Protein AF-F1L217-F1 (afdb_monomer)

Radius of gyration: 21.52 Å; Cα contacts (8 Å, |Δi|>4): 719; chains: 1; bounding box: 51×54×69 Å

InterPro domains:
  IPR000286 Histone deacetylase HDAC [PR01270] (14-37)
  IPR000286 Histone deacetylase HDAC [PR01270] (47-62)
  IPR000286 Histone deacetylase HDAC [PR01270] (132-142)
  IPR023696 Ureohydrolase domain superfamily [SSF52768] (5-210)
  IPR023801 Histone deacetylase domain [PF00850] (7-200)
  IPR037138 Histone deacetylase domain superfamily [G3DSA:3.40.800.20] (1-252)

pLDDT: mean 78.13, std 21.73, range [29.97, 98.94]

Nearest PDB structures (foldseek):
  8szu-assembly1_B-2  TM=8.865E-01  e=2.854E-17  Acinetobacter baumannii
  8szt-assembly1_A  TM=8.926E-01  e=5.049E-17  Acinetobacter baumannii
  8szt-assembly1_C-2  TM=8.909E-01  e=7.527E-17  Acinetobacter baumannii
  8szt-assembly1_B  TM=8.790E-01  e=1.188E-16  Acinetobacter baumannii
  8szu-assembly1_A-2  TM=7.743E-01  e=9.121E-18  Acinetobacter baumannii

Structure (mmCIF, N/CA/C/O backbone):
data_AF-F1L217-F1
#
_entry.id   AF-F1L217-F1
#
loop_
_atom_site.group_PDB
_atom_site.id
_atom_site.type_symbol
_atom_site.label_atom_id
_atom_site.label_alt_id
_atom_site.label_comp_id
_atom_site.label_asym_id
_atom_site.label_entity_id
_atom_site.label_seq_id
_atom_site.pdbx_PDB_ins_code
_atom_site.Cartn_x
_atom_site.Cartn_y
_atom_site.Cartn_z
_atom_site.occupancy
_atom_site.B_iso_or_equiv
_atom_site.auth_seq_id
_atom_site.auth_comp_id
_atom_site.auth_asym_id
_atom_site.auth_atom_id
_atom_site.pdbx_PDB_model_num
ATOM 1 N N . MET A 1 1 ? -16.712 24.977 13.772 1.00 31.67 1 MET A N 1
ATOM 2 C CA . MET A 1 1 ? -16.494 23.628 13.206 1.00 31.67 1 MET A CA 1
ATOM 3 C C . MET A 1 1 ? -15.028 23.262 13.452 1.00 31.67 1 MET A C 1
ATOM 5 O O . MET A 1 1 ? -14.162 23.779 12.765 1.00 31.67 1 MET A O 1
ATOM 9 N N . ARG 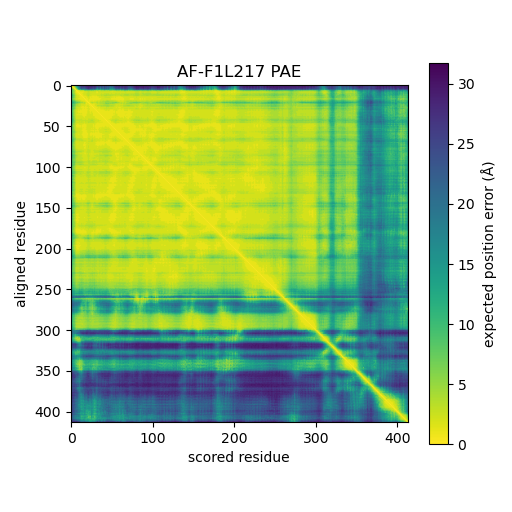A 1 2 ? -14.702 22.539 14.535 1.00 33.62 2 ARG A N 1
ATOM 10 C CA . ARG A 1 2 ? -13.302 22.193 14.859 1.00 33.62 2 ARG A CA 1
ATOM 11 C C . ARG A 1 2 ? -12.904 20.982 14.009 1.00 33.62 2 ARG A C 1
ATOM 13 O O . ARG A 1 2 ? -13.369 19.888 14.308 1.00 33.62 2 ARG A O 1
ATOM 20 N N . LEU A 1 3 ? -12.095 21.192 12.969 1.00 41.19 3 LEU A N 1
ATOM 21 C CA . LEU A 1 3 ? -11.406 20.133 12.217 1.00 41.19 3 LEU A CA 1
ATOM 22 C C . LEU A 1 3 ? -10.690 19.221 13.228 1.00 41.19 3 LEU A C 1
ATOM 24 O O . LEU A 1 3 ? -9.758 19.662 13.899 1.00 41.19 3 LEU A O 1
ATOM 28 N N . ARG A 1 4 ? -11.191 17.999 13.440 1.00 45.91 4 ARG A N 1
ATOM 29 C CA . ARG A 1 4 ? -10.729 17.104 14.511 1.00 45.91 4 ARG A CA 1
ATOM 30 C C . ARG A 1 4 ? -10.242 15.774 13.932 1.00 45.91 4 ARG A C 1
ATOM 32 O O . ARG A 1 4 ? -11.046 14.908 13.607 1.00 45.91 4 ARG A O 1
ATOM 39 N N . PHE A 1 5 ? -8.910 15.681 13.933 1.00 53.53 5 PHE A N 1
ATOM 40 C CA . PHE A 1 5 ? -8.005 14.540 13.739 1.00 53.53 5 PHE A CA 1
ATOM 41 C C . PHE A 1 5 ? -7.648 14.173 12.290 1.00 53.53 5 PHE A C 1
ATOM 43 O O . PHE A 1 5 ? -8.343 13.418 11.616 1.00 53.53 5 PHE A O 1
ATOM 50 N N . ALA A 1 6 ? -6.509 14.731 11.858 1.00 65.06 6 ALA A N 1
ATOM 51 C CA . ALA A 1 6 ? -5.776 14.399 10.644 1.00 65.06 6 ALA A CA 1
ATOM 52 C C . ALA A 1 6 ? -4.882 13.180 10.919 1.00 65.06 6 ALA A C 1
ATOM 54 O O . ALA A 1 6 ? -3.802 13.318 11.479 1.00 65.06 6 ALA A O 1
ATOM 55 N N . GLY A 1 7 ? -5.386 11.998 10.569 1.00 78.06 7 GLY A N 1
ATOM 56 C CA . GLY A 1 7 ? -4.647 10.737 10.578 1.00 78.06 7 GLY A CA 1
ATOM 57 C C . GLY A 1 7 ? -4.133 10.233 11.933 1.00 78.06 7 GLY A C 1
ATOM 58 O O . GLY A 1 7 ? -4.109 10.939 12.938 1.00 78.06 7 GLY A O 1
ATOM 59 N N . ALA A 1 8 ? -3.725 8.971 11.955 1.00 85.50 8 ALA A N 1
ATOM 60 C CA . ALA A 1 8 ? -3.037 8.336 13.071 1.00 85.50 8 ALA A CA 1
ATOM 61 C C . ALA A 1 8 ? -1.917 7.441 12.534 1.00 85.50 8 ALA A C 1
ATOM 63 O O . ALA A 1 8 ? -1.983 6.988 11.391 1.00 85.50 8 ALA A O 1
ATOM 64 N N . PHE A 1 9 ? -0.910 7.185 13.363 1.00 85.31 9 PHE A N 1
ATOM 65 C CA . PHE A 1 9 ? 0.148 6.221 13.084 1.00 85.31 9 PHE A CA 1
ATOM 66 C C . PHE A 1 9 ? 0.262 5.262 14.269 1.00 85.31 9 PHE A C 1
ATOM 68 O O . PHE A 1 9 ? 0.454 5.703 15.403 1.00 85.31 9 PHE A O 1
ATOM 75 N N . ALA A 1 10 ? 0.140 3.965 14.010 1.00 84.75 10 ALA A N 1
ATOM 76 C CA . ALA A 1 10 ? 0.304 2.903 14.985 1.00 84.75 10 ALA A CA 1
ATOM 77 C C . ALA A 1 10 ? 1.705 2.295 14.833 1.00 84.75 10 ALA A C 1
ATOM 79 O O . ALA A 1 10 ? 1.986 1.557 13.888 1.00 84.75 10 ALA A O 1
ATOM 80 N N . ALA A 1 11 ? 2.588 2.623 15.776 1.00 80.06 11 ALA A N 1
ATOM 81 C CA . ALA A 1 11 ? 3.929 2.055 15.878 1.00 80.06 11 ALA A CA 1
ATOM 82 C C . ALA A 1 11 ? 3.862 0.674 16.551 1.00 80.06 11 ALA A C 1
ATOM 84 O O . ALA A 1 11 ? 4.097 0.552 17.751 1.00 80.06 11 ALA A O 1
ATOM 85 N N . ILE A 1 12 ? 3.476 -0.347 15.785 1.00 77.94 12 ILE A N 1
ATOM 86 C CA . ILE A 1 12 ? 3.185 -1.696 16.286 1.00 77.94 12 ILE A CA 1
ATOM 87 C C . ILE A 1 12 ? 4.150 -2.740 15.723 1.00 77.94 12 ILE A C 1
ATOM 89 O O . ILE A 1 12 ? 4.684 -2.585 14.629 1.00 77.94 12 ILE A O 1
ATOM 93 N N . ARG A 1 13 ? 4.362 -3.811 16.492 1.00 78.38 13 ARG A N 1
ATOM 94 C CA . ARG A 1 13 ? 5.020 -5.058 16.083 1.00 78.38 13 ARG A CA 1
ATOM 95 C C . ARG A 1 13 ? 4.389 -6.227 16.854 1.00 78.38 13 ARG A C 1
ATOM 97 O O . ARG A 1 13 ? 3.929 -5.999 17.975 1.00 78.38 13 ARG A O 1
ATOM 104 N N . PRO A 1 14 ? 4.429 -7.467 16.334 1.00 82.56 14 PRO A N 1
ATOM 105 C CA . PRO A 1 14 ? 4.897 -7.863 14.995 1.00 82.56 14 PRO A CA 1
ATOM 106 C C . PRO A 1 14 ? 4.010 -7.308 13.856 1.00 82.56 14 PRO A C 1
ATOM 108 O O . PRO A 1 14 ? 2.919 -6.808 14.149 1.00 82.56 14 PRO A O 1
ATOM 111 N N . PRO A 1 15 ? 4.466 -7.362 12.582 1.00 90.50 15 PRO A N 1
ATOM 112 C CA . PRO A 1 15 ? 3.614 -7.043 11.430 1.00 90.50 15 PRO A CA 1
ATOM 113 C C . PRO A 1 15 ? 2.410 -7.998 11.354 1.00 90.50 15 PRO A C 1
ATOM 115 O O . PRO A 1 15 ? 2.326 -8.972 12.109 1.00 90.50 15 PRO A O 1
ATOM 118 N N . GLY A 1 16 ? 1.458 -7.716 10.464 1.00 92.88 16 GLY A N 1
ATOM 119 C CA . GLY A 1 16 ? 0.208 -8.462 10.356 1.00 92.88 16 GLY A CA 1
ATOM 120 C C . GLY A 1 16 ? -0.237 -8.875 8.954 1.00 92.88 16 GLY A C 1
ATOM 121 O O . GLY A 1 16 ? -0.927 -9.889 8.838 1.00 92.88 16 GLY A O 1
ATOM 122 N N . HIS A 1 17 ? 0.127 -8.154 7.892 1.00 96.94 17 HIS A N 1
ATOM 123 C CA . HIS A 1 17 ? -0.526 -8.312 6.579 1.00 96.94 17 HIS A CA 1
ATOM 124 C C . HIS A 1 17 ? -0.363 -9.687 5.884 1.00 96.94 17 HIS A C 1
ATOM 126 O O . HIS A 1 17 ? -1.137 -10.011 4.978 1.00 96.94 17 HIS A O 1
ATOM 132 N N . HIS A 1 18 ? 0.555 -10.545 6.342 1.00 94.31 18 HIS A N 1
ATOM 133 C CA . HIS A 1 18 ? 0.700 -11.925 5.852 1.00 94.31 18 HIS A CA 1
ATOM 134 C C . HIS A 1 18 ? -0.106 -12.965 6.634 1.00 94.31 18 HIS A C 1
ATOM 136 O O . HIS A 1 18 ? -0.315 -14.076 6.142 1.00 94.31 18 HIS A O 1
ATOM 142 N N . ALA A 1 19 ? -0.566 -12.632 7.842 1.00 90.50 19 ALA A N 1
ATOM 143 C CA . ALA A 1 19 ? -1.353 -13.550 8.654 1.00 90.50 19 ALA A CA 1
ATOM 144 C C . ALA A 1 19 ? -2.751 -13.734 8.048 1.00 90.50 19 ALA A C 1
ATOM 146 O O . ALA A 1 19 ? -3.424 -12.771 7.673 1.00 90.50 19 ALA A O 1
ATOM 147 N N . SER A 1 20 ? -3.190 -14.986 7.970 1.00 87.38 20 SER A N 1
ATOM 148 C CA . SER A 1 20 ? -4.530 -15.378 7.527 1.00 87.38 20 SER A CA 1
ATOM 149 C C . SER A 1 20 ? -5.356 -15.902 8.704 1.00 87.38 20 SER A C 1
ATOM 151 O O . SER A 1 20 ? -4.829 -16.111 9.794 1.00 87.38 20 SER A O 1
ATOM 153 N N . GLN A 1 21 ? -6.641 -16.195 8.482 1.00 81.62 21 GLN A N 1
ATOM 154 C CA . GLN A 1 21 ? -7.536 -16.716 9.528 1.00 81.62 21 GLN A CA 1
ATOM 155 C C . GLN A 1 21 ? -7.031 -17.992 10.226 1.00 81.62 21 GLN A C 1
ATOM 157 O O . GLN A 1 21 ? -7.420 -18.252 11.361 1.00 81.62 21 GLN A O 1
ATOM 162 N N . LYS A 1 22 ? -6.217 -18.809 9.542 1.00 79.12 22 LYS A N 1
ATOM 163 C CA . LYS A 1 22 ? -5.770 -20.127 10.029 1.00 79.12 22 LYS A CA 1
ATOM 164 C C . LYS A 1 22 ? -4.251 -20.289 10.084 1.00 79.12 22 LYS A C 1
ATOM 166 O O . LYS A 1 22 ? -3.774 -21.374 10.398 1.00 79.12 22 LYS A O 1
ATOM 171 N N . SER A 1 23 ? -3.479 -19.262 9.728 1.00 77.06 23 SER A N 1
ATOM 172 C CA . SER A 1 23 ? -2.026 -19.399 9.605 1.00 77.06 23 SER A CA 1
ATOM 173 C C . SER A 1 23 ? -1.304 -18.070 9.785 1.00 77.06 23 SER A C 1
ATOM 175 O O . SER A 1 23 ? -1.552 -17.115 9.045 1.00 77.06 23 SER A O 1
ATOM 177 N N . ALA A 1 24 ? -0.355 -18.070 10.722 1.00 81.44 24 ALA A N 1
ATOM 178 C CA . ALA A 1 24 ? 0.751 -17.127 10.795 1.00 81.44 24 ALA A CA 1
ATOM 179 C C . ALA A 1 24 ? 1.723 -17.369 9.633 1.00 81.44 24 ALA A C 1
ATOM 181 O O . ALA A 1 24 ? 1.972 -18.512 9.240 1.00 81.44 24 ALA A O 1
ATOM 182 N N . CYS A 1 25 ? 2.280 -16.294 9.089 1.00 83.12 25 CYS A N 1
ATOM 183 C CA . CYS A 1 25 ? 3.176 -16.325 7.935 1.00 83.12 25 CYS A CA 1
ATOM 184 C C . CYS A 1 25 ? 4.018 -15.045 7.915 1.00 83.12 25 CYS A C 1
ATOM 186 O O . CYS A 1 25 ? 3.544 -14.014 8.376 1.00 83.12 25 CYS A O 1
ATOM 188 N N . GLY A 1 26 ? 5.256 -15.086 7.410 1.00 81.69 26 GLY A N 1
ATOM 189 C CA . GLY A 1 26 ? 6.071 -13.876 7.201 1.00 81.69 26 GLY A CA 1
ATOM 190 C C . GLY A 1 26 ? 6.173 -12.965 8.431 1.00 81.69 26 GLY A C 1
ATOM 191 O O . GLY A 1 26 ? 5.852 -11.787 8.354 1.00 81.69 26 GLY A O 1
ATOM 192 N N . PHE A 1 27 ? 6.542 -13.515 9.593 1.00 82.88 27 PHE A N 1
ATOM 193 C CA . PHE A 1 27 ? 6.601 -12.804 10.890 1.00 82.88 27 PHE 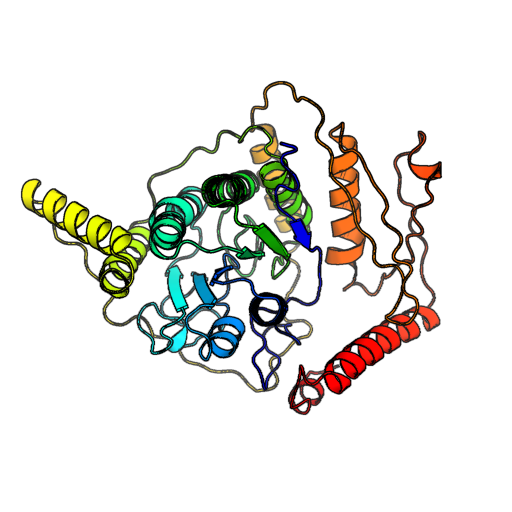A CA 1
ATOM 194 C C . PHE A 1 27 ? 5.259 -12.283 11.434 1.00 82.88 27 PHE A C 1
ATOM 196 O O . PHE A 1 27 ? 5.236 -11.718 12.526 1.00 82.88 27 PHE A O 1
ATOM 203 N N . CYS A 1 28 ? 4.155 -12.493 10.717 1.00 85.69 28 CYS A N 1
ATOM 204 C CA . CYS A 1 28 ? 2.825 -12.043 11.093 1.00 85.69 28 CYS A CA 1
ATOM 205 C C . CYS A 1 28 ? 2.063 -13.155 11.812 1.00 85.69 28 CYS A C 1
ATOM 207 O O . CYS A 1 28 ? 1.854 -14.225 11.240 1.00 85.69 28 CYS A O 1
ATOM 209 N N . PHE A 1 29 ? 1.603 -12.882 13.034 1.00 81.62 29 PHE A N 1
ATOM 210 C CA . PHE A 1 29 ? 0.761 -13.804 13.812 1.00 81.62 29 PHE A CA 1
ATOM 211 C C . PHE A 1 29 ? -0.721 -13.462 13.687 1.00 81.62 29 PHE A C 1
ATOM 213 O O . PHE A 1 29 ? -1.550 -14.335 13.453 1.00 81.62 29 PHE A O 1
ATOM 220 N N . PHE A 1 30 ? -1.041 -12.174 13.793 1.00 86.12 30 PHE A N 1
ATOM 221 C CA . PHE A 1 30 ? -2.390 -11.654 13.641 1.00 86.12 30 PHE A CA 1
ATOM 222 C C . PHE A 1 30 ? -2.415 -10.570 12.585 1.00 86.12 30 PHE A C 1
ATOM 224 O O . PHE A 1 30 ? -1.507 -9.748 12.501 1.00 86.12 30 PHE A O 1
ATOM 231 N N . ASN A 1 31 ? -3.489 -10.542 11.804 1.00 92.00 31 ASN A N 1
ATOM 232 C CA . ASN A 1 31 ? -3.640 -9.548 10.761 1.00 92.00 31 ASN A CA 1
ATOM 233 C C . ASN A 1 31 ? -4.189 -8.238 11.335 1.00 92.00 31 ASN A C 1
ATOM 235 O O . ASN A 1 31 ? -5.398 -8.002 11.333 1.00 92.00 31 ASN A O 1
ATOM 239 N N . ASN A 1 32 ? -3.284 -7.401 11.853 1.00 92.00 32 ASN A N 1
ATOM 240 C CA . ASN A 1 32 ? -3.601 -6.127 12.507 1.00 92.00 32 ASN A CA 1
ATOM 241 C C . ASN A 1 32 ? -4.571 -5.270 11.674 1.00 92.00 32 ASN A C 1
ATOM 243 O O . ASN A 1 32 ? -5.586 -4.788 12.186 1.00 92.00 32 ASN A O 1
ATOM 247 N N . VAL A 1 33 ? -4.287 -5.110 10.375 1.00 96.44 33 VAL A N 1
ATOM 248 C CA . VAL A 1 33 ? -5.083 -4.259 9.484 1.00 96.44 33 VAL A CA 1
ATOM 249 C C . VAL A 1 33 ? -6.453 -4.865 9.170 1.00 96.44 33 VAL A C 1
ATOM 251 O O . VAL A 1 33 ? -7.455 -4.147 9.205 1.00 96.44 33 VAL A O 1
ATOM 254 N N . ALA A 1 34 ? -6.542 -6.181 8.943 1.00 95.69 34 ALA A N 1
ATOM 255 C CA . ALA A 1 34 ? -7.812 -6.847 8.660 1.00 95.69 34 ALA A CA 1
ATOM 256 C C . ALA A 1 34 ? -8.717 -6.894 9.900 1.00 95.69 34 ALA A C 1
ATOM 258 O O . ALA A 1 34 ? -9.921 -6.655 9.788 1.00 95.69 34 ALA A O 1
ATOM 259 N N . ILE A 1 35 ? -8.146 -7.128 11.089 1.00 93.25 35 ILE A N 1
ATOM 260 C CA . ILE A 1 35 ? -8.869 -7.050 12.367 1.00 93.25 35 ILE A CA 1
ATOM 261 C C . ILE A 1 35 ? -9.424 -5.635 12.561 1.00 93.25 35 ILE A C 1
ATOM 263 O O . ILE A 1 35 ? -10.612 -5.476 12.852 1.00 93.25 35 ILE A O 1
ATOM 267 N N . CYS A 1 36 ? -8.604 -4.602 12.330 1.00 90.75 36 CYS A N 1
ATOM 268 C CA . CYS A 1 36 ? -9.043 -3.209 12.410 1.00 90.75 36 CYS A CA 1
ATOM 269 C C . CYS A 1 36 ? -10.192 -2.920 11.430 1.00 90.75 36 CYS A C 1
ATOM 271 O O . CYS A 1 36 ? -11.217 -2.358 11.826 1.00 90.75 36 CYS A O 1
ATOM 273 N N . ALA A 1 37 ? -10.067 -3.361 10.174 1.00 94.31 37 ALA A N 1
ATOM 274 C CA . ALA A 1 37 ? -11.090 -3.178 9.152 1.00 94.31 37 ALA A CA 1
ATOM 275 C C . ALA A 1 37 ? -12.417 -3.850 9.537 1.00 94.31 37 ALA A C 1
ATOM 277 O O . ALA A 1 37 ? -13.458 -3.190 9.554 1.00 94.31 37 ALA A O 1
ATOM 278 N N . LYS A 1 38 ? -12.391 -5.133 9.921 1.00 92.50 38 LYS A N 1
ATOM 279 C CA . LYS A 1 38 ? -13.596 -5.870 10.335 1.00 92.50 38 LYS A CA 1
ATOM 280 C C . LYS A 1 38 ? -14.231 -5.280 11.589 1.00 92.50 38 LYS A C 1
ATOM 282 O O . LYS A 1 38 ? -15.452 -5.121 11.639 1.00 92.50 38 LYS A O 1
ATOM 287 N N . LYS A 1 39 ? -13.432 -4.884 12.584 1.00 88.62 39 LYS A N 1
ATOM 288 C CA . LYS A 1 39 ? -13.960 -4.233 13.790 1.00 88.62 39 LYS A CA 1
ATOM 289 C C . LYS A 1 39 ? -14.616 -2.893 13.457 1.00 88.62 39 LYS A C 1
ATOM 291 O O . LYS A 1 39 ? -15.711 -2.613 13.938 1.00 88.62 39 LYS A O 1
ATOM 296 N N . ALA A 1 40 ? -14.008 -2.094 12.581 1.00 84.94 40 ALA A N 1
ATOM 297 C CA . ALA A 1 40 ? -14.593 -0.841 12.115 1.00 84.94 40 ALA A CA 1
ATOM 298 C C . ALA A 1 40 ? -15.937 -1.062 11.400 1.00 84.94 40 ALA A C 1
ATOM 300 O O . ALA A 1 40 ? -16.891 -0.316 11.639 1.00 84.94 40 ALA A O 1
ATOM 301 N N . ARG A 1 41 ? -16.046 -2.112 10.573 1.00 94.19 41 ARG A N 1
ATOM 302 C CA . ARG A 1 41 ? -17.308 -2.516 9.931 1.00 94.19 41 ARG A CA 1
ATOM 303 C C . ARG A 1 41 ? -18.387 -2.861 10.957 1.00 94.19 41 ARG A C 1
ATOM 305 O O . ARG A 1 41 ? -19.492 -2.331 10.860 1.00 94.19 41 ARG A O 1
ATOM 312 N N . GLN A 1 42 ? -18.055 -3.646 11.984 1.00 87.31 42 GLN A N 1
ATOM 313 C CA . GLN A 1 42 ? -18.964 -3.956 13.100 1.00 87.31 42 GLN A CA 1
ATOM 314 C C . GLN A 1 42 ? -19.395 -2.701 13.880 1.00 87.31 42 GLN A C 1
ATOM 316 O O . GLN A 1 42 ? -20.518 -2.631 14.371 1.00 87.31 42 GLN A O 1
ATOM 321 N N . MET A 1 43 ? -18.532 -1.684 13.958 1.00 86.00 43 MET A N 1
ATOM 322 C CA . MET A 1 43 ? -18.826 -0.383 14.576 1.00 86.00 43 MET A CA 1
ATOM 323 C C . MET A 1 43 ? -19.611 0.577 13.659 1.00 86.00 43 MET A C 1
ATOM 325 O O . MET A 1 43 ? -19.823 1.736 14.015 1.00 86.00 43 MET A O 1
ATOM 329 N N . GLY A 1 44 ? -20.046 0.123 12.480 1.00 87.62 44 GLY A N 1
ATOM 330 C CA . GLY A 1 44 ? -20.899 0.888 11.567 1.00 87.62 44 GLY A CA 1
ATOM 331 C C . GLY A 1 44 ? -20.160 1.729 10.520 1.00 87.62 44 GLY A C 1
ATOM 332 O O . GLY A 1 44 ? -20.803 2.487 9.789 1.00 87.62 44 GLY A O 1
ATOM 333 N N . VAL A 1 45 ? -18.832 1.610 10.390 1.00 90.50 45 VAL A N 1
ATOM 334 C CA . VAL A 1 45 ? -18.091 2.235 9.279 1.00 90.50 45 VAL A CA 1
ATOM 335 C C . VAL A 1 45 ? -18.535 1.589 7.974 1.00 90.50 45 VAL A C 1
ATOM 337 O O . VAL A 1 45 ? -18.403 0.385 7.829 1.00 90.50 45 VAL A O 1
ATOM 340 N N . LYS A 1 46 ? -19.057 2.364 7.015 1.00 96.12 46 LYS A N 1
ATOM 341 C CA . LYS A 1 46 ? -19.726 1.821 5.816 1.00 96.12 46 LYS A CA 1
ATOM 342 C C . LYS A 1 46 ? -18.798 1.156 4.805 1.00 96.12 46 LYS A C 1
ATOM 344 O O . LYS A 1 46 ? -19.190 0.161 4.218 1.00 96.12 46 LYS A O 1
ATOM 349 N N . ARG A 1 47 ? -17.619 1.731 4.574 1.00 98.38 47 ARG A N 1
ATOM 350 C CA . ARG A 1 47 ? -16.630 1.242 3.607 1.00 98.38 47 ARG A CA 1
ATOM 351 C C . ARG A 1 47 ? -15.229 1.498 4.134 1.00 98.38 47 ARG A C 1
ATOM 353 O O . ARG A 1 47 ? -14.946 2.625 4.559 1.00 98.38 47 ARG A O 1
ATOM 360 N N . VAL A 1 48 ? -14.387 0.473 4.104 1.00 98.62 48 VAL A N 1
ATOM 361 C CA . VAL A 1 48 ? -12.992 0.525 4.548 1.00 98.62 48 VAL A CA 1
ATOM 362 C C . VAL A 1 48 ? -12.097 0.257 3.348 1.00 98.62 48 VAL A C 1
ATOM 364 O O . VAL A 1 48 ? -12.246 -0.763 2.685 1.00 98.62 48 VAL A O 1
ATOM 367 N N . LEU A 1 49 ? -11.180 1.174 3.060 1.00 98.88 49 LEU A N 1
ATOM 368 C CA . LEU A 1 49 ? -10.124 0.950 2.080 1.00 98.88 49 LEU A CA 1
ATOM 369 C C . LEU A 1 49 ? -8.820 0.668 2.818 1.00 98.88 49 LEU A C 1
ATOM 371 O O . LEU A 1 49 ? -8.425 1.453 3.674 1.00 98.88 49 LEU A O 1
ATOM 375 N N . ILE A 1 50 ? -8.154 -0.421 2.466 1.00 98.94 50 ILE A N 1
ATOM 376 C CA . ILE A 1 50 ? -6.805 -0.757 2.897 1.00 98.94 50 ILE A CA 1
ATOM 377 C C . ILE A 1 50 ? -5.868 -0.459 1.726 1.00 98.94 50 ILE A C 1
ATOM 379 O O . ILE A 1 50 ? -6.070 -0.967 0.625 1.00 98.94 50 ILE A O 1
ATOM 383 N N . VAL A 1 51 ? -4.863 0.380 1.956 1.00 98.88 51 VAL A N 1
ATOM 384 C CA . VAL A 1 51 ? -3.763 0.619 1.017 1.00 98.88 51 VAL A CA 1
ATOM 385 C C . VAL A 1 51 ? -2.527 -0.059 1.587 1.00 98.88 51 VAL A C 1
ATOM 387 O O . VAL A 1 51 ? -2.077 0.296 2.669 1.00 98.88 51 VAL A O 1
ATOM 390 N N . ASP A 1 52 ? -1.997 -1.045 0.887 1.00 98.88 52 ASP A N 1
ATOM 391 C CA . ASP A 1 52 ? -0.788 -1.757 1.277 1.00 98.88 52 ASP A CA 1
ATOM 392 C C . ASP A 1 52 ? 0.350 -1.358 0.335 1.00 98.88 52 ASP A C 1
ATOM 394 O O . ASP A 1 52 ? 0.287 -1.604 -0.874 1.00 98.88 52 ASP A O 1
ATOM 398 N N . TRP A 1 53 ? 1.342 -0.662 0.891 1.00 98.50 53 TRP A N 1
ATOM 399 C CA . TRP A 1 53 ? 2.556 -0.262 0.176 1.00 98.50 53 TRP A CA 1
ATOM 400 C C . TRP A 1 53 ? 3.807 -0.958 0.713 1.00 98.50 53 TRP A C 1
ATOM 402 O O . TRP A 1 53 ? 4.918 -0.560 0.354 1.00 98.50 53 TRP A O 1
ATOM 412 N N . ASP A 1 54 ? 3.640 -1.925 1.620 1.00 98.50 54 ASP A N 1
ATOM 413 C CA . ASP A 1 54 ? 4.723 -2.835 1.968 1.00 98.50 54 ASP A CA 1
ATOM 414 C C . ASP A 1 54 ? 5.196 -3.548 0.695 1.00 98.50 54 ASP A C 1
ATOM 416 O O . ASP A 1 54 ? 4.411 -3.835 -0.215 1.00 98.50 54 ASP A O 1
ATOM 420 N N . VAL A 1 55 ? 6.503 -3.772 0.575 1.00 97.81 55 VAL A N 1
ATOM 421 C CA . VAL A 1 55 ? 7.074 -4.306 -0.661 1.00 97.81 55 VAL A CA 1
ATOM 422 C C . VAL A 1 55 ? 6.652 -5.756 -0.905 1.00 97.81 55 VAL A C 1
ATOM 424 O O . VAL A 1 55 ? 6.784 -6.235 -2.034 1.00 97.81 55 VAL A O 1
ATOM 427 N N . HIS A 1 56 ? 6.144 -6.454 0.111 1.00 97.69 56 HIS A N 1
ATOM 428 C CA . HIS A 1 56 ? 5.609 -7.803 0.009 1.00 97.69 56 HIS A CA 1
ATOM 429 C C . HIS A 1 56 ? 4.086 -7.791 -0.151 1.00 97.69 56 HIS A C 1
ATOM 431 O O . HIS A 1 56 ? 3.374 -6.951 0.391 1.00 97.69 56 HIS A O 1
ATOM 437 N N . ALA A 1 57 ? 3.553 -8.773 -0.879 1.00 97.25 57 ALA A N 1
ATOM 438 C CA . ALA A 1 57 ? 2.109 -8.891 -1.045 1.00 97.25 57 ALA A CA 1
ATOM 439 C C . ALA A 1 57 ? 1.419 -9.168 0.302 1.00 97.25 57 ALA A C 1
ATOM 441 O O . ALA A 1 57 ? 1.748 -10.151 0.966 1.00 97.25 57 ALA A O 1
ATOM 442 N N . GLY A 1 58 ? 0.406 -8.376 0.661 1.00 96.62 58 GLY A N 1
ATOM 443 C CA . GLY A 1 58 ? -0.467 -8.604 1.820 1.00 96.62 58 GLY A CA 1
ATOM 444 C C . GLY A 1 58 ? -1.498 -9.717 1.594 1.00 96.62 58 GLY A C 1
ATOM 445 O O . GLY A 1 58 ? -2.705 -9.498 1.729 1.00 96.62 58 GLY A O 1
ATOM 446 N N . GLN A 1 59 ? -1.050 -10.920 1.219 1.00 96.25 59 GLN A N 1
ATOM 447 C CA . GLN A 1 59 ? -1.911 -12.072 0.914 1.00 96.25 59 GLN A CA 1
ATOM 448 C C . GLN A 1 59 ? -2.807 -12.472 2.093 1.00 96.25 59 GLN A C 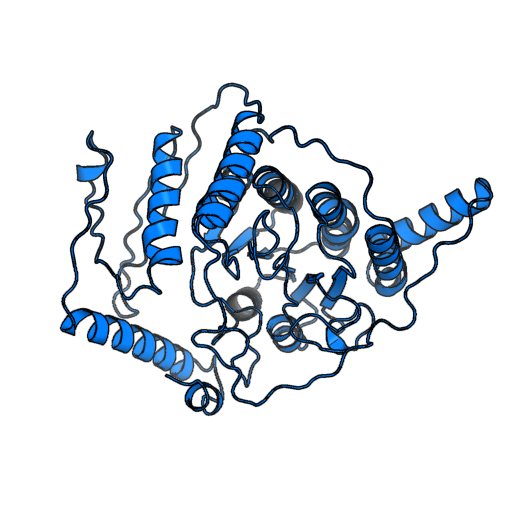1
ATOM 450 O O . GLN A 1 59 ? -3.963 -12.840 1.899 1.00 96.25 59 GLN A O 1
ATOM 455 N N . GLY A 1 60 ? -2.302 -12.354 3.324 1.00 95.94 60 GLY A N 1
ATOM 456 C CA . GLY A 1 60 ? -3.090 -12.620 4.524 1.00 95.94 60 GLY A CA 1
ATOM 457 C C . GLY A 1 60 ? -4.287 -11.679 4.627 1.00 95.94 60 GLY A C 1
ATOM 458 O O . GLY A 1 60 ? -5.403 -12.117 4.914 1.00 95.94 60 GLY A O 1
ATOM 459 N N . THR A 1 61 ? -4.075 -10.398 4.318 1.00 98.25 61 THR A N 1
ATOM 460 C CA . THR A 1 61 ? -5.137 -9.387 4.274 1.00 98.25 61 THR A CA 1
ATOM 461 C C . THR A 1 61 ? -6.129 -9.700 3.163 1.00 98.25 61 THR A C 1
ATOM 463 O O . THR A 1 61 ? -7.325 -9.719 3.439 1.00 98.25 61 THR A O 1
ATOM 466 N N . GLN A 1 62 ? -5.651 -10.030 1.956 1.00 97.94 62 GLN A N 1
ATOM 467 C CA . GLN A 1 62 ? -6.490 -10.452 0.824 1.00 97.94 62 GLN A CA 1
ATOM 468 C C . GLN A 1 62 ? -7.436 -11.599 1.209 1.00 97.94 62 GLN A C 1
ATOM 470 O O . GLN A 1 62 ? -8.634 -11.508 0.957 1.00 97.94 62 GLN A O 1
ATOM 475 N N . TYR A 1 63 ? -6.934 -12.645 1.868 1.00 96.56 63 TYR A N 1
ATOM 476 C CA . TYR A 1 63 ? -7.773 -13.765 2.304 1.00 96.56 63 TYR A CA 1
ATOM 477 C C . TYR A 1 63 ? -8.765 -13.366 3.397 1.00 96.56 63 TYR A C 1
ATOM 479 O O . TYR A 1 63 ? -9.907 -13.817 3.404 1.00 96.56 63 TYR A O 1
ATOM 487 N N . CYS A 1 64 ? -8.331 -12.538 4.349 1.00 95.75 64 CYS A N 1
ATOM 488 C CA . CYS A 1 64 ? -9.137 -12.185 5.511 1.00 95.75 64 CYS A CA 1
ATOM 489 C C . CYS A 1 64 ? -10.343 -11.298 5.177 1.00 95.75 64 CYS A C 1
ATOM 491 O O . CYS A 1 64 ? -11.278 -11.280 5.973 1.00 95.75 64 CYS A O 1
ATOM 493 N N . ILE A 1 65 ? -10.322 -10.546 4.072 1.00 96.56 65 ILE A N 1
ATOM 494 C CA . ILE A 1 65 ? -11.376 -9.575 3.720 1.00 96.56 65 ILE A CA 1
ATOM 495 C C . ILE A 1 65 ? -12.322 -10.051 2.609 1.00 96.56 65 ILE A C 1
ATOM 497 O O . ILE A 1 65 ? -13.244 -9.321 2.245 1.00 96.56 65 ILE A O 1
ATOM 501 N N . ASP A 1 66 ? -12.087 -11.231 2.037 1.00 95.38 66 ASP A N 1
ATOM 502 C CA . ASP A 1 66 ? -12.818 -11.729 0.861 1.00 95.38 66 ASP A CA 1
ATOM 503 C C . ASP A 1 66 ? -14.334 -11.885 1.107 1.00 95.38 66 ASP A C 1
ATOM 505 O O . ASP A 1 66 ? -15.147 -11.793 0.194 1.00 95.38 66 ASP A O 1
ATOM 509 N N . ASP A 1 67 ? -14.726 -12.037 2.370 1.00 94.56 67 ASP A N 1
ATOM 510 C CA . ASP A 1 67 ? -16.102 -12.190 2.845 1.00 94.56 67 ASP A CA 1
ATOM 511 C C . ASP A 1 67 ? -16.880 -10.868 3.040 1.00 94.56 67 ASP A C 1
ATOM 513 O O . ASP A 1 67 ? -18.082 -10.923 3.297 1.00 94.56 67 ASP A O 1
ATOM 517 N N . ASP A 1 68 ? -16.255 -9.685 2.929 1.00 96.69 68 ASP A N 1
ATOM 518 C CA . ASP A 1 68 ? -16.947 -8.383 3.037 1.00 96.69 68 ASP A CA 1
ATOM 519 C C . ASP A 1 68 ? -16.593 -7.444 1.877 1.00 96.69 68 ASP A C 1
ATOM 521 O O . ASP A 1 68 ? -15.570 -6.764 1.892 1.00 96.69 68 ASP A O 1
ATOM 525 N N . GLU A 1 69 ? -17.506 -7.325 0.909 1.00 96.25 69 GLU A N 1
ATOM 526 C CA . GLU A 1 69 ? -17.367 -6.467 -0.281 1.00 96.25 69 GLU A CA 1
ATOM 527 C C . GLU A 1 69 ? -17.155 -4.968 0.007 1.00 96.25 69 GLU A C 1
ATOM 529 O O . GLU A 1 69 ? -16.751 -4.205 -0.882 1.00 96.25 69 GLU A O 1
ATOM 534 N N . ASN A 1 70 ? -17.430 -4.534 1.243 1.00 98.19 70 ASN A N 1
ATOM 535 C CA . ASN A 1 70 ? -17.241 -3.162 1.708 1.00 98.19 70 ASN A CA 1
ATOM 536 C C . ASN A 1 70 ? -15.869 -2.931 2.353 1.00 98.19 70 ASN A C 1
ATOM 538 O O . ASN A 1 70 ? -15.592 -1.815 2.809 1.00 98.19 70 ASN A O 1
ATOM 542 N N . ILE A 1 71 ? -15.016 -3.951 2.404 1.00 98.62 71 ILE A N 1
ATOM 543 C CA . ILE A 1 71 ? -13.592 -3.817 2.685 1.00 98.62 71 ILE A CA 1
ATOM 544 C C . ILE A 1 71 ? -12.855 -4.065 1.371 1.00 98.62 71 ILE A C 1
ATOM 546 O O . ILE A 1 71 ? -13.048 -5.095 0.736 1.00 98.62 71 ILE A O 1
ATOM 550 N N . ARG A 1 72 ? -12.020 -3.119 0.941 1.00 98.62 72 ARG A N 1
ATOM 551 C CA . ARG A 1 72 ? -11.203 -3.265 -0.272 1.00 98.62 72 ARG A CA 1
ATOM 552 C C . ARG A 1 72 ? -9.729 -3.141 0.059 1.00 98.62 72 ARG A C 1
ATOM 554 O O . ARG A 1 72 ? -9.372 -2.300 0.877 1.00 98.62 72 ARG A O 1
ATOM 561 N N . LEU A 1 73 ? -8.894 -3.938 -0.595 1.00 98.81 73 LEU A N 1
ATOM 562 C CA . LEU A 1 73 ? -7.436 -3.869 -0.520 1.00 98.81 73 LEU A CA 1
ATOM 563 C C . LEU A 1 73 ? -6.878 -3.390 -1.861 1.00 98.81 73 LEU A C 1
ATOM 565 O O . LEU A 1 73 ? -7.240 -3.924 -2.902 1.00 98.81 73 LEU A O 1
ATOM 569 N N . ILE A 1 74 ? -5.968 -2.422 -1.835 1.00 98.81 74 ILE A N 1
ATOM 570 C CA . ILE A 1 74 ? -5.066 -2.124 -2.951 1.00 98.81 74 ILE A CA 1
ATOM 571 C C . ILE A 1 74 ? -3.658 -2.426 -2.456 1.00 98.81 74 ILE A C 1
ATOM 573 O O . ILE A 1 74 ? -3.205 -1.756 -1.532 1.00 98.81 74 ILE A O 1
ATOM 577 N N . SER A 1 75 ? -2.975 -3.403 -3.048 1.00 98.62 75 SER A N 1
ATOM 578 C CA . SER A 1 75 ? -1.608 -3.773 -2.672 1.00 98.62 75 SER A CA 1
ATOM 579 C C . SER A 1 75 ? -0.666 -3.564 -3.848 1.00 98.62 75 SER A C 1
ATOM 581 O O . SER A 1 75 ? -0.882 -4.132 -4.918 1.00 98.62 75 SER A O 1
ATOM 583 N N . MET A 1 76 ? 0.381 -2.760 -3.657 1.00 98.56 76 MET A N 1
ATOM 584 C CA . MET A 1 76 ? 1.496 -2.682 -4.597 1.00 98.56 76 MET A CA 1
ATOM 585 C C . MET A 1 76 ? 2.724 -3.324 -3.978 1.00 98.56 76 MET A C 1
ATOM 587 O O . MET A 1 76 ? 3.182 -2.879 -2.937 1.00 98.56 76 MET A O 1
ATOM 591 N N . HIS A 1 77 ? 3.279 -4.325 -4.652 1.00 98.38 77 HIS A N 1
ATOM 592 C CA . HIS A 1 77 ? 4.348 -5.142 -4.090 1.00 98.38 77 HIS A CA 1
ATOM 593 C C . HIS A 1 77 ? 5.308 -5.633 -5.174 1.00 98.38 77 HIS A C 1
ATOM 595 O O . HIS A 1 77 ? 4.950 -5.785 -6.347 1.00 98.38 77 HIS A O 1
ATOM 601 N N . ARG A 1 78 ? 6.551 -5.915 -4.782 1.00 97.56 78 ARG A N 1
ATOM 602 C CA . ARG A 1 78 ? 7.515 -6.648 -5.604 1.00 97.56 78 ARG A CA 1
ATOM 603 C C . ARG A 1 78 ? 6.962 -8.037 -5.891 1.00 97.56 78 ARG A C 1
ATOM 605 O O . ARG A 1 78 ? 6.543 -8.752 -4.993 1.00 97.56 78 ARG A O 1
ATOM 612 N N . TYR A 1 79 ? 6.966 -8.411 -7.163 1.00 96.25 79 TYR A N 1
ATOM 613 C CA . TYR A 1 79 ? 6.420 -9.688 -7.609 1.00 96.25 79 TYR A CA 1
ATOM 614 C C . TYR A 1 79 ? 7.419 -10.474 -8.453 1.00 96.25 79 TYR A C 1
ATOM 616 O O . TYR A 1 79 ? 7.581 -11.677 -8.255 1.00 96.25 79 TYR A O 1
ATOM 624 N N . GLU A 1 80 ? 8.130 -9.790 -9.361 1.00 94.94 80 GLU A N 1
ATOM 625 C CA . GLU A 1 80 ? 9.101 -10.401 -10.289 1.00 94.94 80 GLU A CA 1
ATOM 626 C C . GLU A 1 80 ? 8.555 -11.670 -10.953 1.00 94.94 80 GLU A C 1
ATOM 628 O O . GLU A 1 80 ? 9.207 -12.715 -10.987 1.00 94.94 80 GLU A O 1
ATOM 633 N N . TYR A 1 81 ? 7.331 -11.569 -11.464 1.00 94.69 81 TYR A N 1
ATOM 634 C CA . TYR A 1 81 ? 6.595 -12.675 -12.060 1.00 94.69 81 TYR A CA 1
ATOM 635 C C . TYR A 1 81 ? 6.414 -13.876 -11.112 1.00 94.69 81 TYR A C 1
ATOM 637 O O . TYR A 1 81 ? 6.657 -15.027 -11.474 1.00 94.69 81 TYR A O 1
ATOM 645 N N . GLY A 1 82 ? 6.063 -13.616 -9.851 1.00 93.62 82 GLY A N 1
ATOM 646 C CA . GLY A 1 82 ? 5.863 -14.639 -8.824 1.00 93.62 82 GLY A CA 1
ATOM 647 C C . GLY A 1 82 ? 7.144 -15.264 -8.270 1.00 93.62 82 GLY A C 1
ATOM 648 O O . GLY A 1 82 ? 7.061 -16.244 -7.533 1.00 93.62 82 GLY A O 1
ATOM 649 N N . LYS A 1 83 ? 8.326 -14.734 -8.609 1.00 93.25 83 LYS A N 1
ATOM 650 C CA . LYS A 1 83 ? 9.620 -15.236 -8.107 1.00 93.25 83 LYS A CA 1
ATOM 651 C C . LYS A 1 83 ? 9.994 -14.629 -6.758 1.00 93.25 83 LYS A C 1
ATOM 653 O O . LYS A 1 83 ? 10.754 -15.248 -6.010 1.00 93.25 83 LYS A O 1
ATOM 658 N N . PHE A 1 84 ? 9.454 -13.453 -6.435 1.00 93.38 84 PHE A N 1
ATOM 659 C CA . PHE A 1 84 ? 9.647 -12.819 -5.136 1.00 93.38 84 PHE A CA 1
ATOM 660 C C . PHE A 1 84 ? 8.663 -13.360 -4.092 1.00 93.38 84 PHE A C 1
ATOM 662 O O . PHE A 1 84 ? 7.541 -13.753 -4.422 1.00 93.38 84 PHE A O 1
ATOM 669 N N . TRP A 1 85 ? 9.093 -13.412 -2.831 1.00 90.81 85 TRP A N 1
ATOM 670 C CA . TRP A 1 85 ? 8.272 -13.900 -1.723 1.00 90.81 85 TRP A CA 1
ATOM 671 C C . TRP A 1 85 ? 6.990 -13.046 -1.592 1.00 90.81 85 TRP A C 1
ATOM 673 O O . TRP A 1 85 ? 7.075 -11.825 -1.726 1.00 90.81 85 TRP A O 1
ATOM 683 N N . PRO A 1 86 ? 5.796 -13.643 -1.381 1.00 91.69 86 PRO A N 1
ATOM 684 C CA . PRO A 1 86 ? 5.517 -15.032 -0.980 1.00 91.69 86 PRO A CA 1
ATOM 685 C C . PRO A 1 86 ? 5.382 -16.062 -2.119 1.00 91.69 86 PRO A C 1
ATOM 687 O O . PRO A 1 86 ? 5.026 -17.210 -1.848 1.00 91.69 86 PRO A O 1
ATOM 690 N N . GLN A 1 87 ? 5.684 -15.690 -3.369 1.00 92.25 87 GLN A N 1
ATOM 691 C CA . GLN A 1 87 ? 5.663 -16.572 -4.551 1.00 92.25 87 GLN A CA 1
ATOM 692 C C . GLN A 1 87 ? 4.290 -17.188 -4.851 1.00 92.25 87 GLN A C 1
ATOM 694 O O . GLN A 1 87 ? 4.170 -18.382 -5.146 1.00 92.25 87 GLN A O 1
ATOM 699 N N . LEU A 1 88 ? 3.242 -16.367 -4.789 1.00 92.19 88 LEU A N 1
ATOM 700 C CA . LEU A 1 88 ? 1.857 -16.807 -4.940 1.00 92.19 88 LEU A CA 1
ATOM 701 C C . LEU A 1 88 ? 1.243 -16.353 -6.274 1.00 92.19 88 LEU A C 1
ATOM 703 O O . LEU A 1 88 ? 1.308 -15.160 -6.594 1.00 92.19 88 LEU A O 1
ATOM 707 N N . PRO A 1 89 ? 0.615 -17.256 -7.050 1.00 94.31 89 PRO A N 1
ATOM 708 C CA . PRO A 1 89 ? -0.165 -16.876 -8.227 1.00 94.31 89 PRO A CA 1
ATOM 709 C C . PRO A 1 89 ? -1.277 -15.879 -7.897 1.00 94.31 89 PRO A C 1
ATOM 711 O O . PRO A 1 89 ? -1.525 -14.954 -8.657 1.00 94.31 89 PRO A O 1
ATOM 714 N N . GLU A 1 90 ? -1.917 -16.020 -6.739 1.00 94.44 90 GLU A N 1
ATOM 715 C CA . GLU A 1 90 ? -3.005 -15.146 -6.301 1.00 94.44 90 GLU A CA 1
ATOM 716 C C . GLU A 1 90 ? -2.561 -13.740 -5.872 1.00 94.44 90 GLU A C 1
ATOM 718 O O . GLU A 1 90 ? -3.420 -12.909 -5.586 1.00 94.44 90 GLU A O 1
ATOM 723 N N . SER A 1 91 ? -1.253 -13.467 -5.825 1.00 95.25 91 SER A N 1
ATOM 724 C CA . SER A 1 91 ? -0.707 -12.111 -5.671 1.00 95.25 91 SER A CA 1
ATOM 725 C C . SER A 1 91 ? -0.477 -11.409 -7.018 1.00 95.25 91 SER A C 1
ATOM 727 O O . SER A 1 91 ? -0.122 -10.237 -7.037 1.00 95.25 91 SER A O 1
ATOM 729 N N . ALA A 1 92 ? -0.697 -12.086 -8.151 1.00 95.88 92 ALA A N 1
ATOM 730 C CA . ALA A 1 92 ? -0.727 -11.444 -9.466 1.00 95.88 92 ALA A CA 1
ATOM 731 C C . ALA A 1 92 ? -1.865 -10.412 -9.559 1.00 95.88 92 ALA A C 1
ATOM 733 O O . ALA A 1 92 ? -2.782 -10.422 -8.744 1.00 95.88 92 ALA A O 1
ATOM 734 N N . VAL A 1 93 ? -1.860 -9.574 -10.598 1.00 95.06 93 VAL A N 1
ATOM 735 C CA . VAL A 1 93 ? -2.972 -8.691 -10.987 1.00 95.06 93 VAL A CA 1
ATOM 736 C C . VAL A 1 93 ? -4.227 -9.502 -11.311 1.00 95.06 93 VAL A C 1
ATOM 738 O O . VAL A 1 93 ? -5.326 -9.094 -10.963 1.00 95.06 93 VAL A O 1
ATOM 741 N N . LYS A 1 94 ? -4.094 -10.656 -11.974 1.00 92.81 94 LYS A N 1
ATOM 742 C CA . LYS A 1 94 ? -5.236 -11.522 -12.305 1.00 92.81 94 LYS A CA 1
ATOM 743 C C . LYS A 1 94 ? -5.413 -12.593 -11.233 1.00 92.81 94 LYS A C 1
ATOM 745 O O . LYS A 1 94 ? -4.639 -13.546 -11.182 1.00 92.81 94 LYS A O 1
ATOM 750 N N . HIS A 1 95 ? -6.462 -12.469 -10.427 1.00 93.94 95 HIS A N 1
ATOM 751 C CA . HIS A 1 95 ? -6.801 -13.413 -9.357 1.00 93.94 95 HIS A CA 1
ATOM 752 C C . HIS A 1 95 ? -8.320 -13.481 -9.116 1.00 93.94 95 HIS A C 1
ATOM 754 O O . HIS A 1 95 ? -9.094 -12.773 -9.755 1.00 93.94 95 HIS A O 1
ATOM 760 N N . SER A 1 96 ? -8.762 -14.356 -8.205 1.00 94.25 96 SER A N 1
ATOM 761 C CA . SER A 1 96 ? -10.187 -14.593 -7.914 1.00 94.25 96 SER A CA 1
ATOM 762 C C . SER A 1 96 ? -10.781 -13.725 -6.797 1.00 94.25 96 SER A C 1
ATOM 764 O O . SER A 1 96 ? -11.999 -13.663 -6.671 1.00 94.25 96 SER A O 1
ATOM 766 N N . TYR A 1 97 ? -9.949 -13.078 -5.977 1.00 95.81 97 TYR A N 1
ATOM 767 C CA . TYR A 1 97 ? -10.394 -12.250 -4.844 1.00 95.81 97 TYR A CA 1
ATOM 768 C C . TYR A 1 97 ? -10.990 -10.916 -5.305 1.00 95.81 97 TYR A C 1
ATOM 770 O O . TYR A 1 97 ? -10.257 -9.986 -5.628 1.00 95.81 97 TYR A O 1
ATOM 778 N N . ALA A 1 98 ? -12.318 -10.796 -5.319 1.00 93.81 98 ALA A N 1
ATOM 779 C CA . ALA A 1 98 ? -12.997 -9.613 -5.855 1.00 93.81 98 ALA A CA 1
ATOM 780 C C . ALA A 1 98 ? -12.686 -8.328 -5.069 1.00 93.81 98 ALA A C 1
ATOM 782 O O . ALA A 1 98 ? -12.723 -7.235 -5.629 1.00 93.81 98 ALA A O 1
ATOM 783 N N . ASN A 1 99 ? -12.360 -8.451 -3.780 1.00 96.94 99 ASN A N 1
ATOM 784 C CA . ASN A 1 99 ? -12.127 -7.316 -2.887 1.00 96.94 99 ASN A CA 1
ATOM 785 C C . ASN A 1 99 ? -10.702 -6.753 -2.946 1.00 96.94 99 ASN A C 1
ATOM 787 O O . ASN A 1 99 ? -10.418 -5.763 -2.268 1.00 96.94 99 ASN A O 1
ATOM 791 N N . THR A 1 100 ? -9.827 -7.335 -3.765 1.00 98.06 100 THR A N 1
ATOM 792 C CA . THR A 1 100 ? -8.415 -6.957 -3.829 1.00 98.06 100 THR A CA 1
ATOM 793 C C . THR A 1 100 ? -8.021 -6.456 -5.212 1.00 98.06 100 THR A C 1
ATOM 795 O O . THR A 1 100 ? -8.481 -6.960 -6.231 1.00 98.06 100 THR A O 1
ATOM 798 N N . LEU A 1 101 ? -7.158 -5.443 -5.220 1.00 98.12 101 LEU A N 1
ATOM 799 C CA . LEU A 1 101 ? -6.478 -4.913 -6.384 1.00 98.12 101 LEU A CA 1
ATOM 800 C C . LEU A 1 101 ? -4.973 -5.039 -6.172 1.00 98.12 101 LEU A C 1
ATOM 802 O O . LEU A 1 101 ? -4.366 -4.231 -5.467 1.00 98.12 101 LEU A O 1
ATOM 806 N N . ASN A 1 102 ? -4.371 -6.036 -6.804 1.00 98.12 102 ASN A N 1
ATOM 807 C CA . ASN A 1 102 ? -2.924 -6.200 -6.822 1.00 98.12 102 ASN A CA 1
ATOM 808 C C . ASN A 1 102 ? -2.287 -5.375 -7.948 1.00 98.12 102 ASN A C 1
ATOM 810 O O . ASN A 1 102 ? -2.777 -5.362 -9.079 1.00 98.12 102 ASN A O 1
ATOM 814 N N . VAL A 1 103 ? -1.178 -4.704 -7.628 1.00 97.62 103 VAL A N 1
ATOM 815 C CA . VAL A 1 103 ? -0.309 -3.958 -8.546 1.00 97.62 103 VAL A CA 1
ATOM 816 C C . VAL A 1 103 ? 1.102 -4.532 -8.444 1.00 97.62 103 VAL A C 1
ATOM 818 O O . VAL A 1 103 ? 1.862 -4.222 -7.529 1.00 97.62 103 VAL A O 1
ATOM 821 N N . THR A 1 104 ? 1.471 -5.378 -9.400 1.00 96.75 104 THR A N 1
ATOM 822 C CA . THR A 1 104 ? 2.741 -6.111 -9.347 1.00 96.75 104 THR A CA 1
ATOM 823 C C . THR A 1 104 ? 3.914 -5.280 -9.864 1.00 96.75 104 THR A C 1
ATOM 825 O O . THR A 1 104 ? 3.896 -4.786 -10.999 1.00 96.75 104 THR A O 1
ATOM 828 N N . LEU A 1 105 ? 4.986 -5.198 -9.079 1.00 96.94 105 LEU A N 1
ATOM 829 C CA . LEU A 1 105 ? 6.270 -4.630 -9.481 1.00 96.94 105 LEU A CA 1
ATOM 830 C C . LEU A 1 105 ? 7.199 -5.753 -9.958 1.00 96.94 105 LEU A C 1
ATOM 832 O O . LEU A 1 105 ? 7.748 -6.526 -9.170 1.00 96.94 105 LEU A O 1
ATOM 836 N N . ASN A 1 106 ? 7.396 -5.851 -11.273 1.00 94.88 106 ASN A N 1
ATOM 837 C CA . ASN A 1 106 ? 8.175 -6.928 -11.897 1.00 94.88 106 ASN A CA 1
ATOM 838 C C . ASN A 1 106 ? 9.673 -6.606 -12.059 1.00 94.88 106 ASN A C 1
ATOM 840 O O . ASN A 1 106 ? 10.361 -7.205 -12.888 1.00 94.88 106 ASN A O 1
ATOM 844 N N . ARG A 1 107 ? 10.179 -5.643 -11.279 1.00 94.12 107 ARG A N 1
ATOM 845 C CA . ARG A 1 107 ? 11.583 -5.214 -11.259 1.00 94.12 107 ARG A CA 1
ATOM 846 C C . ARG A 1 107 ? 11.923 -4.537 -9.927 1.00 94.12 107 ARG A C 1
ATOM 848 O O . ARG A 1 107 ? 11.064 -3.902 -9.325 1.00 94.12 107 ARG A O 1
ATOM 855 N N . THR A 1 108 ? 13.178 -4.653 -9.497 1.00 97.19 108 THR A N 1
ATOM 856 C CA . THR A 1 108 ? 13.749 -3.920 -8.352 1.00 97.19 108 THR A CA 1
ATOM 857 C C . THR A 1 108 ? 14.241 -2.522 -8.740 1.00 97.19 108 THR A C 1
ATOM 859 O O . THR A 1 108 ? 14.322 -2.162 -9.911 1.00 97.19 108 THR A O 1
ATOM 862 N N . GLY A 1 109 ? 14.613 -1.707 -7.756 1.00 96.94 109 GLY A N 1
ATOM 863 C CA . GLY A 1 109 ? 15.206 -0.392 -7.995 1.00 96.94 109 GLY A CA 1
ATOM 864 C C . GLY A 1 109 ? 14.218 0.695 -8.425 1.00 96.94 109 GLY A C 1
ATOM 865 O O . GLY A 1 109 ? 14.662 1.801 -8.734 1.00 96.94 109 GLY A O 1
ATOM 866 N N . LEU A 1 110 ? 12.916 0.395 -8.426 1.00 97.62 110 LEU A N 1
ATOM 867 C CA . LEU A 1 110 ? 11.846 1.383 -8.571 1.00 97.62 110 LEU A CA 1
ATOM 868 C C . LEU A 1 110 ? 11.830 2.300 -7.346 1.00 97.62 110 LEU A C 1
ATOM 870 O O . LEU A 1 110 ? 12.192 1.864 -6.252 1.00 97.62 110 LEU A O 1
ATOM 874 N N . GLY A 1 111 ? 11.439 3.559 -7.508 1.00 97.00 111 GLY A N 1
ATOM 875 C CA . GLY A 1 111 ? 11.552 4.548 -6.439 1.00 97.00 111 GLY A CA 1
ATOM 876 C C . GLY A 1 111 ? 10.429 5.570 -6.452 1.00 97.00 111 GLY A C 1
ATOM 877 O O . GLY A 1 111 ? 9.285 5.272 -6.787 1.00 97.00 111 GLY A O 1
ATOM 878 N N . ASP A 1 112 ? 10.769 6.793 -6.059 1.00 97.88 112 ASP A N 1
ATOM 879 C CA . ASP A 1 112 ? 9.815 7.8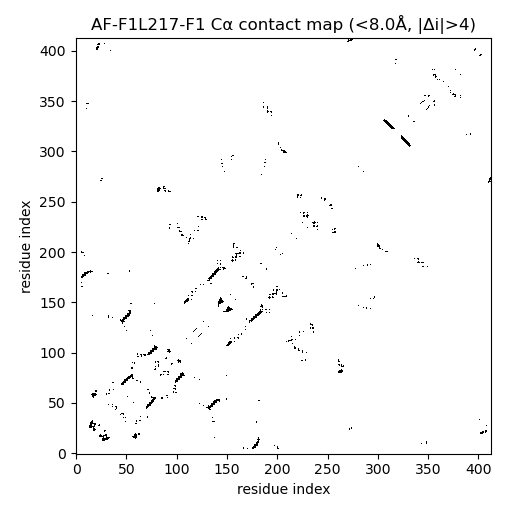75 -5.801 1.00 97.88 112 ASP A CA 1
ATOM 880 C C . ASP A 1 112 ? 8.801 8.104 -6.932 1.00 97.88 112 ASP A C 1
ATOM 882 O O . ASP A 1 112 ? 7.619 8.321 -6.666 1.00 97.88 112 ASP A O 1
ATOM 886 N N . ALA A 1 113 ? 9.246 8.041 -8.192 1.00 97.81 113 ALA A N 1
ATOM 887 C CA . ALA A 1 113 ? 8.389 8.255 -9.355 1.00 97.81 113 ALA A CA 1
ATOM 888 C C . ALA A 1 113 ? 7.276 7.210 -9.4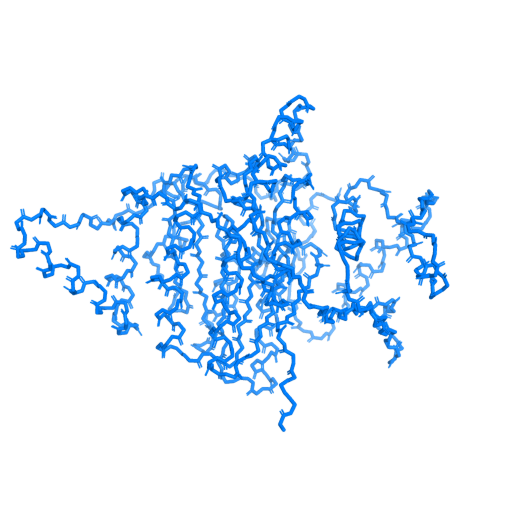45 1.00 97.81 113 ALA A C 1
ATOM 890 O O . ALA A 1 113 ? 6.110 7.576 -9.574 1.00 97.81 113 ALA A O 1
ATOM 891 N N . GLU A 1 114 ? 7.619 5.927 -9.343 1.00 98.31 114 GLU A N 1
ATOM 892 C CA . GLU A 1 114 ? 6.664 4.824 -9.421 1.00 98.31 114 GLU A CA 1
ATOM 893 C C . GLU A 1 114 ? 5.702 4.825 -8.233 1.00 98.31 114 GLU A C 1
ATOM 895 O O . GLU A 1 114 ? 4.494 4.698 -8.417 1.00 98.31 114 GLU A O 1
ATOM 900 N N . TYR A 1 115 ? 6.203 5.045 -7.018 1.00 98.50 115 TYR A N 1
ATOM 901 C CA . TYR A 1 115 ? 5.367 5.014 -5.817 1.00 98.50 115 TYR A CA 1
ATOM 902 C C . TYR A 1 115 ? 4.398 6.203 -5.758 1.00 98.50 115 TYR A C 1
ATOM 904 O O . TYR A 1 115 ? 3.209 6.030 -5.481 1.00 98.50 115 TYR A O 1
ATOM 912 N N . VAL A 1 116 ? 4.840 7.413 -6.121 1.00 98.25 116 VAL A N 1
ATOM 913 C CA . VAL A 1 116 ? 3.933 8.567 -6.249 1.00 98.25 116 VAL A CA 1
ATOM 914 C C . VAL A 1 116 ? 2.948 8.373 -7.407 1.00 98.25 116 VAL A C 1
ATOM 916 O O . VAL A 1 116 ? 1.780 8.758 -7.286 1.00 98.25 116 VAL A O 1
ATOM 919 N N . ALA A 1 117 ? 3.378 7.765 -8.516 1.00 97.94 117 ALA A N 1
ATOM 920 C CA . ALA A 1 117 ? 2.502 7.434 -9.636 1.00 97.94 117 ALA A CA 1
ATOM 921 C C . ALA A 1 117 ? 1.433 6.404 -9.243 1.00 97.94 117 ALA A C 1
ATOM 923 O O . ALA A 1 117 ? 0.267 6.609 -9.570 1.00 97.94 117 ALA A O 1
ATOM 924 N N . PHE A 1 118 ? 1.778 5.361 -8.487 1.00 98.56 118 PHE A N 1
ATOM 925 C CA . PHE A 1 118 ? 0.822 4.398 -7.936 1.00 98.56 118 PHE A CA 1
ATOM 926 C C . PHE A 1 118 ? -0.254 5.093 -7.098 1.00 98.56 118 PHE A C 1
ATOM 928 O O . PHE A 1 118 ? -1.451 4.908 -7.341 1.00 98.56 118 PHE A O 1
ATOM 935 N N . MET A 1 119 ? 0.152 5.984 -6.189 1.00 98.69 119 MET A N 1
ATOM 936 C CA . MET A 1 119 ? -0.802 6.745 -5.383 1.00 98.69 119 MET A CA 1
ATOM 937 C C . MET A 1 119 ? -1.731 7.606 -6.249 1.00 98.69 119 MET A C 1
ATOM 939 O O . MET A 1 119 ? -2.942 7.627 -6.036 1.00 98.69 119 MET A O 1
ATOM 943 N N . LYS A 1 120 ? -1.188 8.316 -7.245 1.00 97.44 120 LYS A N 1
ATOM 944 C CA . LYS A 1 120 ? -1.960 9.252 -8.080 1.00 97.44 120 LYS A CA 1
ATOM 945 C C . LYS A 1 120 ? -2.837 8.578 -9.131 1.00 97.44 120 LYS A C 1
ATOM 947 O O . LYS A 1 120 ? -3.910 9.097 -9.422 1.00 97.44 120 LYS A O 1
ATOM 952 N N . HIS A 1 121 ? -2.377 7.482 -9.723 1.00 96.62 121 HIS A N 1
ATOM 953 C CA . HIS A 1 121 ? -3.000 6.874 -10.900 1.00 96.62 121 HIS A CA 1
ATOM 954 C C . HIS A 1 121 ? -3.776 5.596 -10.594 1.00 96.62 121 HIS A C 1
ATOM 956 O O . HIS A 1 121 ? -4.600 5.212 -11.414 1.00 96.62 121 HIS A O 1
ATOM 962 N N . ILE A 1 122 ? -3.565 4.977 -9.428 1.00 98.44 122 ILE A N 1
ATOM 963 C CA . ILE A 1 122 ? -4.346 3.818 -8.980 1.00 98.44 122 ILE A CA 1
ATOM 964 C C . ILE A 1 122 ? -5.143 4.161 -7.720 1.00 98.44 122 ILE A C 1
ATOM 966 O O . ILE A 1 122 ? -6.372 4.148 -7.747 1.00 98.44 122 ILE A O 1
ATOM 970 N N . VAL A 1 123 ? -4.466 4.534 -6.628 1.00 98.75 123 VAL A N 1
ATOM 971 C CA . VAL A 1 123 ? -5.120 4.698 -5.316 1.00 98.75 123 VAL A CA 1
ATOM 972 C C . VAL A 1 123 ? -6.147 5.833 -5.317 1.00 98.75 123 VAL A C 1
ATOM 974 O O . VAL A 1 123 ? -7.281 5.632 -4.891 1.00 98.75 123 VAL A O 1
ATOM 977 N N . VAL A 1 124 ? -5.791 7.024 -5.810 1.00 98.69 124 VAL A N 1
ATOM 978 C CA . VAL A 1 124 ? -6.712 8.176 -5.854 1.00 98.69 124 VAL A CA 1
ATOM 979 C C . VAL A 1 124 ? -7.957 7.902 -6.718 1.00 98.69 124 VAL A C 1
ATOM 981 O O . VAL A 1 124 ? -9.057 8.172 -6.232 1.00 98.69 124 VAL A O 1
ATOM 984 N N . PRO A 1 125 ? -7.847 7.351 -7.945 1.00 98.25 125 PRO A N 1
ATOM 985 C CA . PRO A 1 125 ? -9.006 6.915 -8.727 1.00 98.25 125 PRO A CA 1
ATOM 986 C C . PRO A 1 125 ? -9.900 5.911 -7.997 1.00 98.25 125 PRO A C 1
ATOM 988 O O . PRO A 1 125 ? -11.108 6.119 -7.916 1.00 98.25 125 PRO A O 1
ATOM 991 N N . VAL A 1 126 ? -9.315 4.877 -7.383 1.00 98.50 126 VAL A N 1
ATOM 992 C CA . VAL A 1 126 ? -10.087 3.885 -6.620 1.00 98.50 126 VAL A CA 1
ATOM 993 C C . VAL A 1 126 ? -10.797 4.532 -5.431 1.00 98.50 126 VAL A C 1
ATOM 995 O O . VAL A 1 126 ? -11.962 4.240 -5.185 1.00 98.50 126 VAL A O 1
ATOM 998 N N . ILE A 1 127 ? -10.153 5.461 -4.718 1.00 98.50 127 ILE A N 1
ATOM 999 C CA . ILE A 1 127 ? -10.793 6.236 -3.645 1.00 98.50 127 ILE A CA 1
ATOM 1000 C C . ILE A 1 127 ? -11.983 7.052 -4.171 1.00 98.50 127 ILE A C 1
ATOM 1002 O O . ILE A 1 127 ? -13.001 7.148 -3.483 1.00 98.50 127 ILE A O 1
ATOM 1006 N N . ALA A 1 128 ? -11.861 7.654 -5.356 1.00 97.44 128 ALA A N 1
ATOM 1007 C CA . ALA A 1 128 ? -12.917 8.471 -5.949 1.00 97.44 128 ALA A CA 1
ATOM 1008 C C . ALA A 1 128 ? -14.160 7.645 -6.313 1.00 97.44 128 ALA A C 1
ATOM 1010 O O . ALA A 1 128 ? -15.275 8.122 -6.109 1.00 97.44 128 ALA A O 1
ATOM 1011 N N . ASP A 1 129 ? -13.965 6.411 -6.778 1.00 98.06 129 ASP A N 1
ATOM 1012 C CA . ASP A 1 129 ? -15.053 5.502 -7.144 1.00 98.06 129 ASP A CA 1
ATOM 1013 C C . ASP A 1 129 ? -15.628 4.772 -5.913 1.00 98.06 129 ASP A C 1
ATOM 1015 O O . ASP A 1 129 ? -16.844 4.670 -5.747 1.00 98.06 129 ASP A O 1
ATOM 1019 N N . PHE A 1 130 ? -14.766 4.298 -5.005 1.00 98.25 130 PHE A N 1
ATOM 1020 C CA . PHE A 1 130 ? -15.159 3.508 -3.832 1.00 98.25 130 PHE A CA 1
ATOM 1021 C C . PHE A 1 130 ? -15.666 4.360 -2.661 1.00 98.25 130 PHE A C 1
ATOM 1023 O O . PHE A 1 130 ? -16.460 3.888 -1.848 1.00 98.25 130 PHE A O 1
ATOM 1030 N N . LEU A 1 131 ? -15.237 5.620 -2.547 1.00 98.00 131 LEU A N 1
ATOM 1031 C CA . LEU A 1 131 ? -15.671 6.574 -1.517 1.00 98.00 131 LEU A CA 1
ATOM 1032 C C . LEU A 1 131 ? -15.581 6.013 -0.075 1.00 98.00 131 LEU A C 1
ATOM 1034 O O . LEU A 1 131 ? -16.610 5.937 0.611 1.00 98.00 131 LEU A O 1
ATOM 1038 N N . PRO A 1 132 ? -14.404 5.573 0.409 1.00 97.81 132 PRO A N 1
ATOM 1039 C CA . PRO A 1 132 ? -14.265 4.983 1.740 1.00 97.81 132 PRO A CA 1
ATOM 1040 C C . PRO A 1 132 ? -14.603 5.972 2.866 1.00 97.81 132 PRO A C 1
ATOM 1042 O O . PRO A 1 132 ? -14.397 7.176 2.745 1.00 97.81 132 PRO A O 1
ATOM 1045 N N . SER A 1 133 ? -15.095 5.452 3.994 1.00 95.12 133 SER A N 1
ATOM 1046 C CA . SER A 1 133 ? -15.282 6.217 5.244 1.00 95.12 133 SER A CA 1
ATOM 1047 C C . SER A 1 133 ? -14.095 6.070 6.206 1.00 95.12 133 SER A C 1
ATOM 1049 O O . SER A 1 133 ? -13.918 6.879 7.119 1.00 95.12 133 SER A O 1
ATOM 1051 N N . LEU A 1 134 ? -13.275 5.042 5.994 1.00 95.94 134 LEU A N 1
ATOM 1052 C CA . LEU A 1 134 ? -12.027 4.783 6.699 1.00 95.94 134 LEU A CA 1
ATOM 1053 C C . LEU A 1 134 ? -10.985 4.306 5.688 1.00 95.94 134 LEU A C 1
ATOM 1055 O O . LEU A 1 134 ? -11.271 3.427 4.877 1.00 95.94 134 LEU A O 1
ATOM 1059 N N . ILE A 1 135 ? -9.794 4.882 5.763 1.00 98.44 135 ILE A N 1
ATOM 1060 C CA . ILE A 1 135 ? -8.608 4.462 5.030 1.00 98.44 135 ILE A CA 1
ATOM 1061 C C . ILE A 1 135 ? -7.615 3.918 6.059 1.00 98.44 135 ILE A C 1
ATOM 1063 O O . ILE A 1 135 ? -7.236 4.620 7.000 1.00 98.44 135 ILE A O 1
ATOM 1067 N N . LEU A 1 136 ? -7.215 2.667 5.892 1.00 98.62 136 LEU A N 1
ATOM 1068 C CA . LEU A 1 136 ? -6.141 2.028 6.639 1.00 98.62 136 LEU A CA 1
ATOM 1069 C C . LEU A 1 136 ? -4.948 1.842 5.709 1.00 98.62 136 LEU A C 1
ATOM 1071 O O . LEU A 1 136 ? -5.132 1.597 4.519 1.00 98.62 136 LEU A O 1
ATOM 1075 N N . VAL A 1 137 ? -3.738 1.956 6.241 1.00 98.88 137 VAL A N 1
ATOM 1076 C CA . VAL A 1 137 ? -2.515 1.712 5.477 1.00 98.88 137 VAL A CA 1
ATOM 1077 C C . VAL A 1 137 ? -1.721 0.611 6.156 1.00 98.88 137 VAL A C 1
ATOM 1079 O O . VAL A 1 137 ? -1.334 0.787 7.312 1.00 98.88 137 VAL A O 1
ATOM 1082 N N . SER A 1 138 ? -1.468 -0.485 5.443 1.00 98.69 138 SER A N 1
ATOM 1083 C CA . SER A 1 138 ? -0.405 -1.428 5.800 1.00 98.69 138 SER A CA 1
ATOM 1084 C C . SER A 1 138 ? 0.914 -0.767 5.414 1.00 98.69 138 SER A C 1
ATOM 1086 O O . SER A 1 138 ? 1.277 -0.659 4.245 1.00 98.69 138 SER A O 1
ATOM 1088 N N . CYS A 1 139 ? 1.538 -0.152 6.416 1.00 98.00 139 CYS A N 1
ATOM 1089 C CA . CYS A 1 139 ? 2.600 0.829 6.265 1.00 98.00 139 CYS A CA 1
ATOM 1090 C C . CYS A 1 139 ? 3.966 0.162 6.440 1.00 98.00 139 CYS A C 1
ATOM 1092 O O . CYS A 1 139 ? 4.649 0.380 7.445 1.00 98.00 139 CYS A O 1
ATOM 1094 N N . GLY A 1 140 ? 4.350 -0.648 5.455 1.00 97.25 140 GLY A N 1
ATOM 1095 C CA . GLY A 1 140 ? 5.699 -1.195 5.338 1.00 97.25 140 GLY A CA 1
ATOM 1096 C C . GLY A 1 140 ? 6.712 -0.160 4.857 1.00 97.25 140 GLY A C 1
ATOM 1097 O O . GLY A 1 140 ? 6.366 0.798 4.161 1.00 97.25 140 GLY A O 1
ATOM 1098 N N . PHE A 1 141 ? 7.971 -0.344 5.243 1.00 96.81 141 PHE A N 1
ATOM 1099 C CA . PHE A 1 141 ? 9.088 0.520 4.848 1.00 96.81 141 PHE A CA 1
ATOM 1100 C C . PHE A 1 141 ? 10.236 -0.244 4.187 1.00 96.81 141 PHE A C 1
ATOM 1102 O O . PHE A 1 141 ? 11.325 0.299 4.014 1.00 96.81 141 PHE A O 1
ATOM 1109 N N . ASP A 1 142 ? 10.019 -1.490 3.796 1.00 94.69 142 ASP A N 1
ATOM 1110 C CA . ASP A 1 142 ? 10.985 -2.336 3.092 1.00 94.69 142 ASP A CA 1
ATOM 1111 C C . ASP A 1 142 ? 11.097 -2.024 1.590 1.00 94.69 142 ASP A C 1
ATOM 1113 O O . ASP A 1 142 ? 11.995 -2.512 0.909 1.00 94.69 142 ASP A O 1
ATOM 1117 N N . ALA A 1 143 ? 10.285 -1.098 1.076 1.00 97.19 143 ALA A N 1
ATOM 1118 C CA . ALA A 1 143 ? 10.541 -0.417 -0.192 1.00 97.19 143 ALA A CA 1
ATOM 1119 C C . ALA A 1 143 ? 11.576 0.731 -0.077 1.00 97.19 143 ALA A C 1
ATOM 1121 O O . ALA A 1 143 ? 11.929 1.372 -1.075 1.00 97.19 143 ALA A O 1
ATOM 1122 N N . SER A 1 144 ? 12.054 1.037 1.135 1.00 95.19 144 SER A N 1
ATOM 1123 C CA . SER A 1 144 ? 12.991 2.143 1.355 1.00 95.19 144 SER A CA 1
ATOM 1124 C C . SER A 1 144 ? 14.339 1.906 0.677 1.00 95.19 144 SER A C 1
ATOM 1126 O O . SER A 1 144 ? 14.810 0.779 0.517 1.00 95.19 144 SER A O 1
ATOM 1128 N N . TYR A 1 145 ? 14.994 3.008 0.324 1.00 90.25 145 TYR A N 1
ATOM 1129 C CA . TYR A 1 145 ? 16.370 2.993 -0.151 1.00 90.25 145 TYR A CA 1
ATOM 1130 C C . TYR A 1 145 ? 17.302 2.291 0.855 1.00 90.25 145 TYR A C 1
ATOM 1132 O O . TYR A 1 145 ? 17.365 2.675 2.021 1.00 90.25 145 TYR A O 1
ATOM 1140 N N . GLY A 1 146 ? 18.028 1.269 0.395 1.00 88.75 146 GLY A N 1
ATOM 1141 C CA . GLY A 1 146 ? 18.940 0.469 1.223 1.00 88.75 146 GLY A CA 1
ATOM 1142 C C . GLY A 1 146 ? 18.330 -0.801 1.822 1.00 88.75 146 GLY A C 1
ATOM 1143 O O . GLY A 1 146 ? 19.075 -1.620 2.362 1.00 88.75 146 GLY A O 1
ATOM 1144 N N . ASP A 1 147 ? 17.017 -1.019 1.684 1.00 91.50 147 ASP A N 1
ATOM 1145 C CA . ASP A 1 147 ? 16.387 -2.241 2.184 1.00 91.50 147 ASP A CA 1
ATOM 1146 C C . ASP A 1 147 ? 16.882 -3.504 1.453 1.00 91.50 147 ASP A C 1
ATOM 1148 O O . ASP A 1 147 ? 16.836 -3.563 0.214 1.00 91.50 147 ASP A O 1
ATOM 1152 N N . PRO A 1 148 ? 17.390 -4.515 2.191 1.00 86.00 148 PRO A N 1
ATOM 1153 C CA . PRO A 1 148 ? 17.984 -5.705 1.587 1.00 86.00 148 PRO A CA 1
ATOM 1154 C C . PRO A 1 148 ? 16.958 -6.613 0.894 1.00 86.00 148 PRO A C 1
ATOM 1156 O O . PRO A 1 148 ? 17.327 -7.322 -0.055 1.00 86.00 148 PRO A O 1
ATOM 1159 N N . GLU A 1 149 ? 15.700 -6.570 1.339 1.00 87.38 149 GLU A N 1
ATOM 1160 C CA . GLU A 1 149 ? 14.615 -7.419 0.853 1.00 87.38 149 GLU A CA 1
ATOM 1161 C C . GLU A 1 149 ? 13.922 -6.774 -0.335 1.00 87.38 149 GLU A C 1
ATOM 1163 O O . GLU A 1 149 ? 13.938 -7.325 -1.440 1.00 87.38 149 GLU A O 1
ATOM 1168 N N . GLY A 1 150 ? 13.378 -5.569 -0.152 1.00 92.06 150 GLY A N 1
ATOM 1169 C CA . GLY A 1 150 ? 12.630 -4.913 -1.218 1.00 92.06 150 GLY A CA 1
ATOM 1170 C C . GLY A 1 150 ? 13.517 -4.472 -2.374 1.00 92.06 150 GLY A C 1
ATOM 1171 O O . GLY A 1 150 ? 13.117 -4.578 -3.537 1.00 92.06 150 GLY A O 1
ATOM 1172 N N . ARG A 1 151 ? 14.748 -4.022 -2.080 1.00 95.06 151 ARG A N 1
ATOM 1173 C CA . ARG A 1 151 ? 15.718 -3.505 -3.068 1.00 95.06 151 ARG A CA 1
ATOM 1174 C C . ARG A 1 151 ? 15.128 -2.421 -3.970 1.00 95.06 151 ARG A C 1
ATOM 1176 O O . ARG A 1 151 ? 15.494 -2.294 -5.142 1.00 95.06 151 ARG A O 1
ATOM 1183 N N . MET A 1 152 ? 14.186 -1.665 -3.427 1.00 97.12 152 MET A N 1
ATOM 1184 C CA . MET A 1 152 ? 13.597 -0.494 -4.055 1.00 97.12 152 MET A CA 1
ATOM 1185 C C . MET A 1 152 ? 14.397 0.750 -3.650 1.00 97.12 152 MET A C 1
ATOM 1187 O O . MET A 1 152 ? 15.438 0.669 -2.994 1.00 97.12 152 MET A O 1
ATOM 1191 N N . LYS A 1 153 ? 13.968 1.911 -4.135 1.00 96.19 153 LYS A N 1
ATOM 1192 C CA . LYS A 1 153 ? 14.666 3.186 -3.973 1.00 96.19 153 LYS A CA 1
ATOM 1193 C C . LYS A 1 153 ? 13.731 4.293 -3.498 1.00 96.19 153 LYS A C 1
ATOM 1195 O O . LYS A 1 153 ? 13.893 5.440 -3.906 1.00 96.19 153 LYS A O 1
ATOM 1200 N N . VAL A 1 154 ? 12.736 3.949 -2.680 1.00 97.19 154 VAL A N 1
ATOM 1201 C CA . VAL A 1 154 ? 11.799 4.933 -2.127 1.00 97.19 154 VAL A CA 1
ATOM 1202 C C . VAL A 1 154 ? 12.516 5.756 -1.063 1.00 97.19 154 VAL A C 1
ATOM 1204 O O . VAL A 1 154 ? 13.088 5.215 -0.114 1.00 97.19 154 VAL A O 1
ATOM 1207 N N . THR A 1 155 ? 12.517 7.071 -1.237 1.00 96.38 155 THR A N 1
ATOM 1208 C CA . THR A 1 155 ? 13.128 8.008 -0.296 1.00 96.38 155 THR A CA 1
ATOM 1209 C C . THR A 1 155 ? 12.151 8.381 0.823 1.00 96.38 155 THR A C 1
ATOM 1211 O O . THR A 1 155 ? 10.931 8.293 0.642 1.00 96.38 155 THR A O 1
ATOM 1214 N N . PRO A 1 156 ? 12.641 8.873 1.977 1.00 94.31 156 PRO A N 1
ATOM 1215 C CA . PRO A 1 156 ? 11.769 9.403 3.026 1.00 94.31 156 PRO A CA 1
ATOM 1216 C C . PRO A 1 156 ? 10.799 10.476 2.505 1.00 94.31 156 PRO A C 1
ATOM 1218 O O . PRO A 1 156 ? 9.617 10.465 2.843 1.00 94.31 156 PRO A O 1
ATOM 1221 N N . GLY A 1 157 ? 11.253 11.349 1.598 1.00 94.62 157 GLY A N 1
ATOM 1222 C CA . GLY A 1 157 ? 10.400 12.351 0.960 1.00 94.62 157 GLY A CA 1
ATOM 1223 C C . GLY A 1 157 ? 9.207 11.742 0.221 1.00 94.62 157 GLY A C 1
ATOM 1224 O O . GLY A 1 157 ? 8.092 12.250 0.350 1.00 94.62 157 GLY A O 1
ATOM 1225 N N . ALA A 1 158 ? 9.389 10.627 -0.491 1.00 97.12 158 ALA A N 1
ATOM 1226 C CA . ALA A 1 158 ? 8.279 9.944 -1.151 1.00 97.12 158 ALA A CA 1
ATOM 1227 C C . ALA A 1 158 ? 7.251 9.384 -0.158 1.00 97.12 158 ALA A C 1
ATOM 1229 O O . ALA A 1 158 ? 6.056 9.551 -0.396 1.00 97.12 158 ALA A O 1
ATOM 1230 N N . TYR A 1 159 ? 7.662 8.825 0.986 1.00 97.88 159 TYR A N 1
ATOM 1231 C CA . TYR A 1 159 ? 6.720 8.409 2.039 1.00 97.88 159 TYR A CA 1
ATOM 1232 C C . TYR A 1 159 ? 5.880 9.577 2.577 1.00 97.88 159 TYR A C 1
ATOM 1234 O O . TYR A 1 159 ? 4.669 9.427 2.781 1.00 97.88 159 TYR A O 1
ATOM 1242 N N . GLN A 1 160 ? 6.475 10.769 2.724 1.00 95.12 160 GLN A N 1
ATOM 1243 C CA . GLN A 1 160 ? 5.721 11.981 3.062 1.00 95.12 160 GLN A CA 1
ATOM 1244 C C . GLN A 1 160 ? 4.705 12.338 1.968 1.00 95.12 160 GLN A C 1
ATOM 1246 O O . GLN A 1 160 ? 3.549 12.624 2.284 1.00 95.12 160 GLN A O 1
ATOM 1251 N N . TRP A 1 161 ? 5.099 12.286 0.691 1.00 97.00 161 TRP A N 1
ATOM 1252 C CA . TRP A 1 161 ? 4.204 12.537 -0.445 1.00 97.00 161 TRP A CA 1
ATOM 1253 C C . TRP A 1 161 ? 3.039 11.545 -0.508 1.00 97.00 161 TRP A C 1
ATOM 1255 O O . TRP A 1 161 ? 1.889 11.969 -0.641 1.00 97.00 161 TRP A O 1
ATOM 1265 N N . MET A 1 162 ? 3.307 10.243 -0.385 1.00 98.56 162 MET A N 1
ATOM 1266 C CA . MET A 1 162 ? 2.270 9.206 -0.390 1.00 98.56 162 MET A CA 1
ATOM 1267 C C . MET A 1 162 ? 1.281 9.408 0.762 1.00 98.56 162 MET A C 1
ATOM 1269 O O . MET A 1 162 ? 0.067 9.422 0.548 1.00 98.56 162 MET A O 1
ATOM 1273 N N . THR A 1 163 ? 1.797 9.656 1.968 1.00 98.06 163 THR A N 1
ATOM 1274 C CA . THR A 1 163 ? 0.970 9.925 3.149 1.00 98.06 163 THR A CA 1
ATOM 1275 C C . THR A 1 163 ? 0.124 11.181 2.967 1.00 98.06 163 THR A C 1
ATOM 1277 O O . THR A 1 163 ? -1.078 11.168 3.231 1.00 98.06 163 THR A O 1
ATOM 1280 N N . HIS A 1 164 ? 0.714 12.263 2.459 1.00 95.44 164 HIS A N 1
ATOM 1281 C CA . HIS A 1 164 ? -0.003 13.509 2.216 1.00 95.44 164 HIS A CA 1
ATOM 1282 C C . HIS A 1 164 ? -1.121 13.347 1.180 1.00 95.44 164 HIS A C 1
ATOM 1284 O O . HIS A 1 164 ? -2.211 13.879 1.374 1.00 95.44 164 HIS A O 1
ATOM 1290 N N . ILE A 1 165 ? -0.902 12.579 0.106 1.00 97.75 165 ILE A N 1
ATOM 1291 C CA . ILE A 1 165 ? -1.956 12.274 -0.874 1.00 97.75 165 ILE A CA 1
ATOM 1292 C C . ILE A 1 165 ? -3.165 11.631 -0.177 1.00 97.75 165 ILE A C 1
ATOM 1294 O O . ILE A 1 165 ? -4.299 12.057 -0.419 1.00 97.75 165 ILE A O 1
ATOM 1298 N N . LEU A 1 166 ? -2.938 10.669 0.725 1.00 98.00 166 LEU A N 1
ATOM 1299 C CA . LEU A 1 166 ? -4.006 10.031 1.501 1.00 98.00 166 LEU A CA 1
ATOM 1300 C C . LEU A 1 166 ? -4.688 10.993 2.475 1.00 98.00 166 LEU A C 1
ATOM 1302 O O . LEU A 1 166 ? -5.911 10.963 2.574 1.00 98.00 166 LEU A O 1
ATOM 1306 N N . VAL A 1 167 ? -3.939 11.878 3.141 1.00 95.06 167 VAL A N 1
ATOM 1307 C CA . VAL A 1 167 ? -4.505 12.934 4.003 1.00 95.06 167 VAL A CA 1
ATOM 1308 C C . VAL A 1 167 ? -5.432 13.850 3.202 1.00 95.06 167 VAL A C 1
ATOM 1310 O O . VAL A 1 167 ? -6.546 14.145 3.630 1.00 95.06 167 VAL A O 1
ATOM 1313 N N . MET A 1 168 ? -5.017 14.269 2.005 1.00 95.06 168 MET A N 1
ATOM 1314 C CA . MET A 1 168 ? -5.846 15.118 1.148 1.00 95.06 168 MET A CA 1
ATOM 1315 C C . MET A 1 168 ? -7.131 14.406 0.717 1.00 95.06 168 MET A C 1
ATOM 1317 O O . MET A 1 168 ? -8.207 15.011 0.737 1.00 95.06 168 MET A O 1
ATOM 1321 N N . GLN A 1 169 ? -7.050 13.114 0.382 1.00 96.38 169 GLN A N 1
ATOM 1322 C CA . GLN A 1 169 ? -8.242 12.321 0.082 1.00 96.38 169 GLN A CA 1
ATOM 1323 C C . GLN A 1 169 ? -9.138 12.124 1.310 1.00 96.38 169 GLN A C 1
ATOM 1325 O O . GLN A 1 169 ? -10.359 12.252 1.205 1.00 96.38 169 GLN A O 1
ATOM 1330 N N . SER A 1 170 ? -8.555 11.860 2.482 1.00 92.88 170 SER A N 1
ATOM 1331 C CA . SER A 1 170 ? -9.315 11.648 3.712 1.00 92.88 170 SER A CA 1
ATOM 1332 C C . SER A 1 170 ? -10.065 12.916 4.120 1.00 92.88 170 SER A C 1
ATOM 1334 O O . SER A 1 170 ? -11.235 12.842 4.484 1.00 92.88 170 SER A O 1
ATOM 1336 N N . ILE A 1 171 ? -9.448 14.094 3.975 1.00 91.25 171 ILE A N 1
ATOM 1337 C CA . ILE A 1 171 ? -10.105 15.391 4.194 1.00 91.25 171 ILE A CA 1
ATOM 1338 C C . ILE A 1 171 ? -11.250 15.591 3.197 1.00 91.25 171 ILE A C 1
ATOM 1340 O O . ILE A 1 171 ? -12.362 15.918 3.612 1.00 91.25 171 ILE A O 1
ATOM 1344 N N . LYS A 1 172 ? -11.005 15.361 1.899 1.00 93.19 172 LYS A N 1
ATOM 1345 C CA . LYS A 1 172 ? -12.014 15.523 0.837 1.00 93.19 172 LYS A CA 1
ATOM 1346 C C . LYS A 1 172 ? -13.262 14.672 1.087 1.00 93.19 172 LYS A C 1
ATOM 1348 O O . LYS A 1 172 ? -14.371 15.130 0.829 1.00 93.19 172 LYS A O 1
ATOM 1353 N N . LEU A 1 173 ? -13.082 13.450 1.585 1.00 92.75 173 LEU A N 1
ATOM 1354 C CA . LEU A 1 173 ? -14.170 12.505 1.847 1.00 92.75 173 LEU A CA 1
ATOM 1355 C C . LEU A 1 173 ? -14.704 12.548 3.283 1.00 92.75 173 LEU A C 1
ATOM 1357 O O . LEU A 1 173 ? -15.647 11.824 3.597 1.00 92.75 173 LEU A O 1
ATOM 1361 N N . ASN A 1 174 ? -14.110 13.362 4.162 1.00 89.50 174 ASN A N 1
ATOM 1362 C CA . ASN A 1 174 ? -14.328 13.288 5.609 1.00 89.50 174 ASN A CA 1
ATOM 1363 C C . ASN A 1 174 ? -14.138 11.852 6.160 1.00 89.50 174 ASN A C 1
ATOM 1365 O O . ASN A 1 174 ? -14.849 11.406 7.065 1.00 89.50 174 ASN A O 1
ATOM 1369 N N . ALA A 1 175 ? -13.184 11.119 5.584 1.00 91.12 175 ALA A N 1
ATOM 1370 C CA . ALA A 1 175 ? -12.804 9.775 5.985 1.00 91.12 175 ALA A CA 1
ATOM 1371 C C . ALA A 1 175 ? -11.727 9.820 7.077 1.00 91.12 175 ALA A C 1
ATOM 1373 O O . ALA A 1 175 ? -10.910 10.742 7.140 1.00 91.12 175 ALA A O 1
ATOM 1374 N N . ARG A 1 176 ? -11.702 8.805 7.943 1.00 90.00 176 ARG A N 1
ATOM 1375 C CA . ARG A 1 176 ? -10.604 8.617 8.905 1.00 90.00 176 ARG A CA 1
ATOM 1376 C C . ARG A 1 176 ? -9.409 7.960 8.216 1.00 90.00 176 ARG A C 1
ATOM 1378 O O . ARG A 1 176 ? -9.606 7.204 7.273 1.00 90.00 176 ARG A O 1
ATOM 1385 N N . LEU A 1 177 ? -8.198 8.240 8.690 1.00 93.69 177 LEU A N 1
ATOM 1386 C CA . LEU A 1 177 ? -6.950 7.682 8.161 1.00 93.69 177 LEU A CA 1
ATOM 1387 C C . LEU A 1 177 ? -6.123 7.099 9.311 1.00 93.69 177 LEU A C 1
ATOM 1389 O O . LEU A 1 177 ? -5.958 7.764 10.333 1.00 93.69 177 LEU A O 1
ATOM 1393 N N . CYS A 1 178 ? -5.600 5.887 9.153 1.00 95.06 178 CYS A N 1
ATOM 1394 C CA . CYS A 1 178 ? -4.662 5.283 10.098 1.00 95.06 178 CYS A CA 1
ATOM 1395 C C . CYS A 1 178 ? -3.579 4.510 9.342 1.00 95.06 178 CYS A C 1
ATOM 1397 O O . CYS A 1 178 ? -3.903 3.701 8.477 1.00 95.06 178 CYS A O 1
ATOM 1399 N N . LEU A 1 179 ? -2.313 4.756 9.667 1.00 97.56 179 LEU A N 1
ATOM 1400 C CA . LEU A 1 179 ? -1.163 4.003 9.170 1.00 97.56 179 LEU A CA 1
ATOM 1401 C C . LEU A 1 179 ? -0.751 3.001 10.248 1.00 97.56 179 LEU A C 1
ATOM 1403 O O . LEU A 1 179 ? -0.574 3.393 11.398 1.00 97.56 179 LEU A O 1
ATOM 1407 N N . LEU A 1 180 ? -0.608 1.730 9.893 1.00 95.75 180 LEU A N 1
ATOM 1408 C CA . LEU A 1 180 ? -0.209 0.657 10.797 1.00 95.75 180 LEU A CA 1
ATOM 1409 C C . LEU A 1 180 ? 1.132 0.116 10.323 1.00 95.75 180 LEU A C 1
ATOM 1411 O O . LEU A 1 180 ? 1.231 -0.321 9.183 1.00 95.75 180 LEU A O 1
ATOM 1415 N N . LEU A 1 181 ? 2.161 0.191 11.165 1.00 95.38 181 LEU A N 1
ATOM 1416 C CA . LEU A 1 181 ? 3.496 -0.279 10.801 1.00 95.38 181 LEU A CA 1
ATOM 1417 C C . LEU A 1 181 ? 3.494 -1.784 10.453 1.00 95.38 181 LEU A C 1
ATOM 1419 O O . LEU A 1 181 ? 2.951 -2.583 11.215 1.00 95.38 181 LEU A O 1
ATOM 1423 N N . GLU A 1 182 ? 4.135 -2.140 9.334 1.00 95.81 182 GLU A N 1
ATOM 1424 C CA . GLU A 1 182 ? 4.337 -3.523 8.861 1.00 95.81 182 GLU A CA 1
ATOM 1425 C C . GLU A 1 182 ? 5.847 -3.857 8.777 1.00 95.81 182 GLU A C 1
ATOM 1427 O O . GLU A 1 182 ? 6.525 -3.877 9.811 1.00 95.81 182 GLU A O 1
ATOM 1432 N N . GLY A 1 183 ? 6.382 -4.134 7.578 1.00 90.81 183 GLY A N 1
ATOM 1433 C CA . GLY A 1 183 ? 7.787 -4.430 7.311 1.00 90.81 183 GLY A CA 1
ATOM 1434 C C . GLY A 1 183 ? 8.708 -3.204 7.295 1.00 90.81 183 GLY A C 1
ATOM 1435 O O . GLY A 1 183 ? 8.314 -2.063 7.556 1.00 90.81 183 GLY A O 1
ATOM 1436 N N . GLY A 1 184 ? 9.983 -3.446 6.988 1.00 89.81 184 GLY A N 1
ATOM 1437 C CA . GLY A 1 184 ? 11.061 -2.452 7.028 1.00 89.81 184 GLY A CA 1
ATOM 1438 C C . GLY A 1 184 ? 12.287 -3.005 7.743 1.00 89.81 184 GLY A C 1
ATOM 1439 O O . GLY A 1 184 ? 12.363 -2.991 8.973 1.00 89.81 184 GLY A O 1
ATOM 1440 N N . TYR A 1 185 ? 13.254 -3.497 6.972 1.00 83.69 185 TYR A N 1
ATOM 1441 C CA . TYR A 1 185 ? 14.362 -4.302 7.487 1.00 83.69 185 TYR A CA 1
ATOM 1442 C C . TYR A 1 185 ? 15.703 -3.563 7.458 1.00 83.69 185 TYR A C 1
ATOM 1444 O O . TYR A 1 185 ? 16.644 -3.971 8.145 1.00 83.69 185 TYR A O 1
ATOM 1452 N N . PHE A 1 186 ? 15.784 -2.425 6.762 1.00 86.00 186 PHE A N 1
ATOM 1453 C CA . PHE A 1 186 ? 16.867 -1.454 6.945 1.00 86.00 186 PHE A CA 1
ATOM 1454 C C . PHE A 1 186 ? 16.610 -0.542 8.151 1.00 86.00 186 PHE A C 1
ATOM 1456 O O . PHE A 1 186 ? 16.192 0.617 8.033 1.00 86.00 186 PHE A O 1
ATOM 1463 N N . VAL A 1 187 ? 16.847 -1.112 9.336 1.00 80.19 187 VAL A N 1
ATOM 1464 C CA . VAL A 1 187 ? 16.515 -0.533 10.649 1.00 80.19 187 VAL A CA 1
ATOM 1465 C C . VAL A 1 187 ? 17.082 0.869 10.875 1.00 80.19 187 VAL A C 1
ATOM 1467 O O . VAL A 1 187 ? 16.483 1.653 11.599 1.00 80.19 187 VAL A O 1
ATOM 1470 N N . GLU A 1 188 ? 18.203 1.215 10.246 1.00 79.56 188 GLU A N 1
ATOM 1471 C CA . GLU A 1 188 ? 18.857 2.518 10.375 1.00 79.56 188 GLU A CA 1
ATOM 1472 C C . GLU A 1 188 ? 18.052 3.657 9.735 1.00 79.56 188 GLU A C 1
ATOM 1474 O O . GLU A 1 188 ? 18.163 4.806 10.160 1.00 79.56 188 GLU A O 1
ATOM 1479 N N . THR A 1 189 ? 17.226 3.353 8.732 1.00 79.19 189 THR A N 1
ATOM 1480 C CA . THR A 1 189 ? 16.413 4.358 8.021 1.00 79.19 189 THR A CA 1
ATOM 1481 C C . THR A 1 189 ? 14.925 4.245 8.310 1.00 79.19 189 THR A C 1
ATOM 1483 O O . THR A 1 189 ? 14.199 5.211 8.087 1.00 79.19 189 THR A O 1
ATOM 1486 N N . LEU A 1 190 ? 14.465 3.124 8.873 1.00 86.88 190 LEU A N 1
ATOM 1487 C CA . LEU A 1 190 ? 13.064 2.924 9.245 1.00 86.88 190 LEU A CA 1
ATOM 1488 C C . LEU A 1 190 ? 12.500 4.086 10.100 1.00 86.88 190 LEU A C 1
ATOM 1490 O O . LEU A 1 190 ? 11.483 4.659 9.701 1.00 86.88 190 LEU A O 1
ATOM 1494 N N . PRO A 1 191 ? 13.146 4.538 11.201 1.00 83.25 191 PRO A N 1
ATOM 1495 C CA . PRO A 1 191 ? 12.653 5.683 11.974 1.00 83.25 191 PRO A CA 1
ATOM 1496 C C . PRO A 1 191 ? 12.571 6.979 11.159 1.00 83.25 191 PRO A C 1
ATOM 1498 O O . PRO A 1 191 ? 11.720 7.829 11.423 1.00 83.25 191 PRO A O 1
ATOM 1501 N N . VAL A 1 192 ? 13.451 7.137 10.168 1.00 85.44 192 VAL A N 1
ATOM 1502 C CA . VAL A 1 192 ? 13.471 8.297 9.273 1.00 85.44 192 VAL A CA 1
ATOM 1503 C C . VAL A 1 192 ? 12.282 8.253 8.319 1.00 85.44 192 VAL A C 1
ATOM 1505 O O . VAL A 1 192 ? 11.564 9.241 8.213 1.00 85.44 192 VAL A O 1
ATOM 1508 N N . SER A 1 193 ? 11.997 7.119 7.681 1.00 91.56 193 SER A N 1
ATOM 1509 C CA . SER A 1 193 ? 10.813 6.998 6.824 1.00 91.56 193 SER A CA 1
ATOM 1510 C C . SER A 1 193 ? 9.508 7.205 7.610 1.00 91.56 193 SER A C 1
ATOM 1512 O O . SER A 1 193 ? 8.610 7.903 7.134 1.00 91.56 193 SER A O 1
ATOM 1514 N N . VAL A 1 194 ? 9.425 6.711 8.854 1.00 90.12 194 VAL A N 1
ATOM 1515 C CA . VAL A 1 194 ? 8.269 6.977 9.732 1.00 90.12 194 VAL A CA 1
ATOM 1516 C C . VAL A 1 194 ? 8.134 8.465 10.065 1.00 90.12 194 VAL A C 1
ATOM 1518 O O . VAL A 1 194 ? 7.025 8.998 10.008 1.00 90.12 194 VAL A O 1
ATOM 1521 N N . GLU A 1 195 ? 9.234 9.162 10.378 1.00 85.31 195 GLU A N 1
ATOM 1522 C CA . GLU A 1 195 ? 9.218 10.615 10.608 1.00 85.31 195 GLU A CA 1
ATOM 1523 C C . GLU A 1 195 ? 8.564 11.353 9.431 1.00 85.31 195 GLU A C 1
ATOM 1525 O O . GLU A 1 195 ? 7.728 12.235 9.624 1.00 85.31 195 GLU A O 1
ATOM 1530 N N . PHE A 1 196 ? 8.905 10.971 8.202 1.00 90.25 196 PHE A N 1
ATOM 1531 C CA . PHE A 1 196 ? 8.358 11.594 7.003 1.00 90.25 196 PHE A CA 1
ATOM 1532 C C . PHE A 1 196 ? 6.872 11.269 6.780 1.00 90.25 196 PHE A C 1
ATOM 1534 O O . PHE A 1 196 ? 6.112 12.158 6.387 1.00 90.25 196 PHE A O 1
ATOM 1541 N N . CYS A 1 197 ? 6.405 10.063 7.118 1.00 92.81 197 CYS A N 1
ATOM 1542 C CA . CYS A 1 197 ? 4.965 9.783 7.183 1.00 92.81 197 CYS A CA 1
ATOM 1543 C C . CYS A 1 197 ? 4.259 10.700 8.195 1.00 92.81 197 CYS A C 1
ATOM 1545 O O . CYS A 1 197 ? 3.234 11.303 7.878 1.00 92.81 197 CYS A O 1
ATOM 1547 N N . LEU A 1 198 ? 4.822 10.873 9.396 1.00 86.62 198 LEU A N 1
ATOM 1548 C CA . LEU A 1 198 ? 4.252 11.755 10.420 1.00 86.62 198 LEU A CA 1
ATOM 1549 C C . LEU A 1 198 ? 4.207 13.216 9.964 1.00 86.62 198 LEU A C 1
ATOM 1551 O O . LEU A 1 198 ? 3.184 13.872 10.152 1.00 86.62 198 LEU A O 1
ATOM 1555 N N . LYS A 1 199 ? 5.255 13.711 9.294 1.00 84.62 199 LYS A N 1
ATOM 1556 C CA . LYS A 1 199 ? 5.245 15.028 8.631 1.00 84.62 199 LYS A CA 1
ATOM 1557 C C . LYS A 1 199 ? 4.094 15.144 7.629 1.00 84.62 199 LYS A C 1
ATOM 1559 O O . LYS A 1 199 ? 3.400 16.160 7.605 1.00 84.62 199 LYS A O 1
ATOM 1564 N N . GLY A 1 200 ? 3.845 14.090 6.850 1.00 88.88 200 GLY A N 1
ATOM 1565 C CA . GLY A 1 200 ? 2.711 14.004 5.927 1.00 88.88 200 GLY A CA 1
ATOM 1566 C C . GLY A 1 200 ? 1.361 14.103 6.643 1.00 88.88 200 GLY A C 1
ATOM 1567 O O . GLY A 1 200 ? 0.523 14.913 6.247 1.00 88.88 200 GLY A O 1
ATOM 1568 N N . LEU A 1 201 ? 1.174 13.346 7.733 1.00 86.38 201 LEU A N 1
ATOM 1569 C CA . LEU A 1 201 ? -0.037 13.376 8.571 1.00 86.38 201 LEU A CA 1
ATOM 1570 C C . LEU A 1 201 ? -0.282 14.746 9.215 1.00 86.38 201 LEU A C 1
ATOM 1572 O O . LEU A 1 201 ? -1.417 15.218 9.270 1.00 86.38 201 LEU A O 1
ATOM 1576 N N . LEU A 1 202 ? 0.786 15.397 9.676 1.00 80.44 202 LEU A N 1
ATOM 1577 C CA . LEU A 1 202 ? 0.744 16.722 10.295 1.00 80.44 202 LEU A CA 1
ATOM 1578 C C . LEU A 1 202 ? 0.560 17.857 9.273 1.00 80.44 202 LEU A C 1
ATOM 1580 O O . LEU A 1 202 ? 0.332 19.003 9.668 1.00 80.44 202 LEU A O 1
ATOM 1584 N N . GLY A 1 203 ? 0.630 17.550 7.973 1.00 79.88 203 GLY A N 1
ATOM 1585 C CA . GLY A 1 203 ? 0.483 18.523 6.894 1.00 79.88 203 GLY A CA 1
ATOM 1586 C C . GLY A 1 203 ? 1.679 19.466 6.763 1.00 79.88 203 GLY A C 1
ATOM 1587 O O . GLY A 1 203 ? 1.491 20.631 6.415 1.00 79.88 203 GLY A O 1
ATOM 1588 N N . HIS A 1 204 ? 2.889 18.990 7.070 1.00 81.69 204 HIS A N 1
ATOM 1589 C CA . HIS A 1 204 ? 4.116 19.754 6.835 1.00 81.69 204 HIS A CA 1
ATOM 1590 C C . HIS A 1 204 ? 4.321 19.987 5.329 1.00 81.69 204 HIS A C 1
ATOM 1592 O O . HIS A 1 204 ? 3.873 19.159 4.520 1.00 81.69 204 HIS A O 1
ATOM 1598 N N . PRO A 1 205 ? 5.021 21.073 4.942 1.00 83.69 205 PRO A N 1
ATOM 1599 C CA . PRO A 1 205 ? 5.401 21.312 3.557 1.00 83.69 205 PRO A CA 1
ATOM 1600 C C . PRO A 1 205 ? 6.074 20.085 2.946 1.00 83.69 205 PRO A C 1
ATOM 1602 O O . PRO A 1 205 ? 6.912 19.430 3.572 1.00 83.69 205 PRO A O 1
ATOM 1605 N N . LEU A 1 206 ? 5.670 19.761 1.721 1.00 88.62 206 LEU A N 1
ATOM 1606 C CA . LEU A 1 206 ? 6.210 18.619 1.002 1.00 88.62 206 LEU A CA 1
ATOM 1607 C C . LEU A 1 206 ? 7.611 18.940 0.478 1.00 88.62 206 LEU A C 1
ATOM 1609 O O . LEU A 1 206 ? 7.783 19.983 -0.159 1.00 88.62 206 LEU A O 1
ATOM 1613 N N . PRO A 1 207 ? 8.597 18.052 0.686 1.00 90.06 207 PRO A N 1
ATOM 1614 C CA . PRO A 1 207 ? 9.922 18.250 0.131 1.00 90.06 207 PRO A CA 1
ATOM 1615 C C . PRO A 1 207 ? 9.858 18.174 -1.395 1.00 90.06 207 PRO A C 1
ATOM 1617 O O . PRO A 1 207 ? 9.085 17.396 -1.967 1.00 90.06 207 PRO A O 1
ATOM 1620 N N . TYR A 1 208 ? 10.702 18.948 -2.072 1.00 89.31 208 TYR A N 1
ATOM 1621 C CA . TYR A 1 208 ? 10.912 18.747 -3.498 1.00 89.31 208 TYR A CA 1
ATOM 1622 C C . TYR A 1 208 ? 11.627 17.409 -3.721 1.00 89.31 208 TYR A C 1
ATOM 1624 O O . TYR A 1 208 ? 12.777 17.241 -3.316 1.00 89.31 208 TYR A O 1
ATOM 1632 N N . ILE A 1 209 ? 10.944 16.467 -4.373 1.00 90.06 209 ILE A N 1
ATOM 1633 C CA . ILE A 1 209 ? 11.530 15.204 -4.828 1.00 90.06 209 ILE A CA 1
ATOM 1634 C C . ILE A 1 209 ? 11.645 15.233 -6.359 1.00 90.06 209 ILE A C 1
ATOM 1636 O O . ILE A 1 209 ? 10.645 15.472 -7.044 1.00 90.06 209 ILE A O 1
ATOM 1640 N N . PRO A 1 210 ? 12.843 15.032 -6.936 1.00 85.81 210 PRO A N 1
ATOM 1641 C CA . PRO A 1 210 ? 13.019 15.048 -8.382 1.00 85.81 210 PRO A CA 1
ATOM 1642 C C . PRO A 1 210 ? 12.435 13.768 -8.995 1.00 85.81 210 PRO A C 1
ATOM 1644 O O . PRO A 1 210 ? 13.098 12.732 -9.069 1.00 85.81 210 PRO A O 1
ATOM 1647 N N . LEU A 1 211 ? 11.182 13.838 -9.451 1.00 90.19 211 LEU A N 1
ATOM 1648 C CA . LEU A 1 211 ? 10.521 12.716 -10.114 1.00 90.19 211 LEU A CA 1
ATOM 1649 C C . LEU A 1 211 ? 11.074 12.530 -11.531 1.00 90.19 211 LEU A C 1
ATOM 1651 O O . LEU A 1 211 ? 11.019 13.433 -12.368 1.00 90.19 211 LEU A O 1
ATOM 1655 N N . LYS A 1 212 ? 11.600 11.335 -11.797 1.00 91.00 212 LYS A N 1
ATOM 1656 C CA . LYS A 1 212 ? 11.995 10.889 -13.138 1.00 91.00 212 LYS A CA 1
ATOM 1657 C C . LYS A 1 212 ? 10.785 10.304 -13.873 1.00 91.00 212 LYS A C 1
ATOM 1659 O O . LYS A 1 212 ? 9.731 10.093 -13.277 1.00 91.00 212 LYS A O 1
ATOM 1664 N N . PHE A 1 213 ? 10.939 10.025 -15.167 1.00 92.62 213 PHE A N 1
ATOM 1665 C CA . PHE A 1 213 ? 9.973 9.179 -15.868 1.00 92.62 213 PHE A CA 1
ATOM 1666 C C . PHE A 1 213 ? 9.947 7.788 -15.239 1.00 92.62 213 PHE A C 1
ATOM 1668 O O . PHE A 1 213 ? 11.006 7.259 -14.896 1.00 92.62 213 PHE A O 1
ATOM 1675 N N . CYS A 1 214 ? 8.747 7.226 -15.101 1.00 94.94 214 CYS A N 1
ATOM 1676 C CA . CYS A 1 214 ? 8.592 5.905 -14.518 1.00 94.94 214 CYS A CA 1
ATOM 1677 C C . CYS A 1 214 ? 9.162 4.814 -15.434 1.00 94.94 214 CYS A C 1
ATOM 1679 O O . CYS A 1 214 ? 9.135 4.947 -16.661 1.00 94.94 214 CYS A O 1
ATOM 1681 N N . ASP A 1 215 ? 9.631 3.723 -14.830 1.00 94.38 215 ASP A N 1
ATOM 1682 C CA . ASP A 1 215 ? 10.086 2.524 -15.536 1.00 94.38 215 ASP A CA 1
ATOM 1683 C C . ASP A 1 215 ? 8.999 1.955 -16.470 1.00 94.38 215 ASP A C 1
ATOM 1685 O O . ASP A 1 215 ? 7.808 1.935 -16.152 1.00 94.38 215 ASP A O 1
ATOM 1689 N N . GLU A 1 216 ? 9.413 1.458 -17.637 1.00 91.06 216 GLU A N 1
ATOM 1690 C CA . GLU A 1 216 ? 8.499 0.927 -18.654 1.00 91.06 216 GLU A CA 1
ATOM 1691 C C . GLU A 1 216 ? 7.702 -0.291 -18.157 1.00 91.06 216 GLU A C 1
ATOM 1693 O O . GLU A 1 216 ? 6.512 -0.401 -18.453 1.00 91.06 216 GLU A O 1
ATOM 1698 N N . LEU A 1 217 ? 8.314 -1.191 -17.374 1.00 91.31 217 LEU A N 1
ATOM 1699 C CA . LEU A 1 217 ? 7.601 -2.346 -16.820 1.00 91.31 217 LEU A CA 1
ATOM 1700 C C . LEU A 1 217 ? 6.572 -1.906 -15.784 1.00 91.31 217 LEU A C 1
ATOM 1702 O O . LEU A 1 217 ? 5.475 -2.457 -15.763 1.00 91.31 217 LEU A O 1
ATOM 1706 N N . PHE A 1 218 ? 6.885 -0.888 -14.977 1.00 93.81 218 PHE A N 1
ATOM 1707 C CA . PHE A 1 218 ? 5.906 -0.301 -14.065 1.00 93.81 218 PHE A CA 1
ATOM 1708 C C . PHE A 1 218 ? 4.720 0.306 -14.826 1.00 93.81 218 PHE A C 1
ATOM 1710 O O . PHE A 1 218 ? 3.569 0.062 -14.467 1.00 93.81 218 PHE A O 1
ATOM 1717 N N . LEU A 1 219 ? 4.971 1.046 -15.910 1.00 91.81 219 LEU A N 1
ATOM 1718 C CA . LEU A 1 219 ? 3.900 1.607 -16.739 1.00 91.81 219 LEU A CA 1
ATOM 1719 C C . LEU A 1 219 ? 3.023 0.513 -17.372 1.00 91.81 219 LEU A C 1
ATOM 1721 O O . LEU A 1 219 ? 1.799 0.662 -17.416 1.00 91.81 219 LEU A O 1
ATOM 1725 N N . ASN A 1 220 ? 3.621 -0.603 -17.804 1.00 89.69 220 ASN A N 1
ATOM 1726 C CA . ASN A 1 220 ? 2.874 -1.769 -18.285 1.00 89.69 220 ASN A CA 1
ATOM 1727 C C . ASN A 1 220 ? 2.016 -2.393 -17.172 1.00 89.69 220 ASN A C 1
ATOM 1729 O O . ASN A 1 220 ? 0.861 -2.739 -17.431 1.00 89.69 220 ASN A O 1
ATOM 1733 N N . SER A 1 221 ? 2.531 -2.486 -15.938 1.00 92.25 221 SER A N 1
ATOM 1734 C CA . SER A 1 221 ? 1.752 -2.933 -14.775 1.00 92.25 221 SER A CA 1
ATOM 1735 C C . SER A 1 221 ? 0.565 -2.005 -14.506 1.00 92.25 221 SER A C 1
ATOM 1737 O O . SER A 1 221 ? -0.563 -2.477 -14.426 1.00 92.25 221 SER A O 1
ATOM 1739 N N . VAL A 1 222 ? 0.776 -0.683 -14.447 1.00 92.88 222 VAL A N 1
ATOM 1740 C CA . VAL A 1 222 ? -0.297 0.308 -14.222 1.00 92.88 222 VAL A CA 1
ATOM 1741 C C . VAL A 1 222 ? -1.391 0.196 -15.281 1.00 92.88 222 VAL A C 1
ATOM 1743 O O . VAL A 1 222 ? -2.575 0.220 -14.951 1.00 92.88 222 VAL A O 1
ATOM 1746 N N . HIS A 1 223 ? -1.020 0.043 -16.554 1.00 92.25 223 HIS A N 1
ATOM 1747 C CA . HIS A 1 223 ? -2.010 -0.101 -17.617 1.00 92.25 223 HIS A CA 1
ATOM 1748 C C . HIS A 1 223 ? -2.739 -1.449 -17.560 1.00 92.25 223 HIS A C 1
ATOM 1750 O O . HIS A 1 223 ? -3.950 -1.494 -17.759 1.00 92.25 223 HIS A O 1
ATOM 1756 N N . THR A 1 224 ? -2.032 -2.534 -17.230 1.00 93.56 224 THR A N 1
ATOM 1757 C CA . THR A 1 224 ? -2.644 -3.857 -17.025 1.00 93.56 224 THR A CA 1
ATOM 1758 C C . THR A 1 224 ? -3.666 -3.815 -15.892 1.00 93.56 224 THR A C 1
ATOM 1760 O O . THR A 1 224 ? -4.785 -4.285 -16.071 1.00 93.56 224 THR A O 1
ATOM 1763 N N . VAL A 1 225 ? -3.329 -3.169 -14.774 1.00 95.56 225 VAL A N 1
ATOM 1764 C CA . VAL A 1 225 ? -4.226 -2.918 -13.636 1.00 95.56 225 VAL A CA 1
ATOM 1765 C C . VAL A 1 225 ? -5.433 -2.083 -14.070 1.00 95.56 225 VAL A C 1
ATOM 1767 O O . VAL A 1 225 ? -6.567 -2.459 -13.785 1.00 95.56 225 VAL A O 1
ATOM 1770 N N . ALA A 1 226 ? -5.218 -0.985 -14.798 1.00 95.50 226 ALA A N 1
ATOM 1771 C CA . ALA A 1 226 ? -6.302 -0.109 -15.239 1.00 95.50 226 ALA A CA 1
ATOM 1772 C C . ALA A 1 226 ? -7.307 -0.829 -16.155 1.00 95.50 226 ALA A C 1
ATOM 1774 O O . ALA A 1 226 ? -8.513 -0.688 -15.972 1.00 95.50 226 ALA A O 1
ATOM 1775 N N . VAL A 1 227 ? -6.817 -1.639 -17.100 1.00 93.94 227 VAL A N 1
ATOM 1776 C CA . VAL A 1 227 ? -7.664 -2.453 -17.985 1.00 93.94 227 VAL A CA 1
ATOM 1777 C C . VAL A 1 227 ? -8.354 -3.577 -17.212 1.00 93.94 227 VAL A C 1
ATOM 1779 O O . VAL A 1 227 ? -9.542 -3.813 -17.408 1.00 93.94 227 VAL A O 1
ATOM 1782 N N . HIS A 1 228 ? -7.633 -4.272 -16.328 1.00 95.19 228 HIS A N 1
ATOM 1783 C CA . HIS A 1 228 ? -8.171 -5.424 -15.609 1.00 95.19 228 HIS A CA 1
ATOM 1784 C C . HIS A 1 228 ? -9.277 -5.031 -14.622 1.00 95.19 228 HIS A C 1
ATOM 1786 O O . HIS A 1 228 ? -10.339 -5.653 -14.604 1.00 95.19 228 HIS A O 1
ATOM 1792 N N . TYR A 1 229 ? -9.051 -3.979 -13.835 1.00 96.19 229 TYR A N 1
ATOM 1793 C CA . TYR A 1 229 ? -9.998 -3.526 -12.816 1.00 96.19 229 TYR A CA 1
ATOM 1794 C C . TYR A 1 229 ? -10.948 -2.424 -13.307 1.00 96.19 229 TYR A C 1
ATOM 1796 O O . TYR A 1 229 ? -11.838 -2.022 -12.559 1.00 96.19 229 TYR A O 1
ATOM 1804 N N . GLY A 1 230 ? -10.815 -1.948 -14.551 1.00 95.50 230 GLY A N 1
ATOM 1805 C CA . GLY A 1 230 ? -11.616 -0.846 -15.098 1.00 95.50 230 GLY A CA 1
ATOM 1806 C C . GLY A 1 230 ? -13.127 -1.081 -15.025 1.00 95.50 230 GLY A C 1
ATOM 1807 O O . GLY A 1 230 ? -13.880 -0.173 -14.682 1.00 95.50 230 GLY A O 1
ATOM 1808 N N . ALA A 1 231 ? -13.577 -2.324 -15.217 1.00 93.69 231 ALA A N 1
ATOM 1809 C CA . ALA A 1 231 ? -14.992 -2.677 -15.078 1.00 93.69 231 ALA A CA 1
ATOM 1810 C C . ALA A 1 231 ? -15.547 -2.451 -13.656 1.00 93.69 231 ALA A C 1
ATOM 1812 O O . ALA A 1 231 ? -16.737 -2.190 -13.499 1.00 93.69 231 ALA A O 1
ATOM 1813 N N . GLN A 1 232 ? -14.698 -2.550 -12.627 1.00 94.75 232 GLN A N 1
ATOM 1814 C CA . GLN A 1 232 ? -15.067 -2.305 -11.229 1.00 94.75 232 GLN A CA 1
ATOM 1815 C C . GLN A 1 232 ? -14.866 -0.836 -10.823 1.00 94.75 232 GLN A C 1
ATOM 1817 O O . GLN A 1 232 ? -15.576 -0.341 -9.949 1.00 94.75 232 GLN A O 1
ATOM 1822 N N . PHE A 1 233 ? -13.922 -0.140 -11.463 1.00 96.69 233 PHE A N 1
ATOM 1823 C CA . PHE A 1 233 ? -13.531 1.235 -11.144 1.00 96.69 233 PHE A CA 1
ATOM 1824 C C . PHE A 1 233 ? -13.554 2.102 -12.411 1.00 96.69 233 PHE A C 1
ATOM 1826 O O . PHE A 1 233 ? -12.561 2.145 -13.149 1.00 96.69 233 PHE A O 1
ATOM 1833 N N . PRO A 1 234 ? -14.669 2.810 -12.684 1.00 97.00 234 PRO A N 1
ATOM 1834 C CA . PRO A 1 234 ? -14.823 3.638 -13.879 1.00 97.00 234 PRO A CA 1
ATOM 1835 C C . PRO A 1 234 ? -13.699 4.659 -14.097 1.00 97.00 234 PRO A C 1
ATOM 1837 O O . PRO A 1 234 ? -13.352 4.954 -15.241 1.00 97.00 234 PRO A O 1
ATOM 1840 N N . SER A 1 235 ? -13.090 5.181 -13.029 1.00 97.19 235 SER A N 1
ATOM 1841 C CA . SER A 1 235 ? -11.955 6.101 -13.135 1.00 97.19 235 SER A CA 1
ATOM 1842 C C . SER A 1 235 ? -10.694 5.415 -13.686 1.00 97.19 235 SER A C 1
ATOM 1844 O O . SER A 1 235 ? -9.920 6.046 -14.408 1.00 97.19 235 SER A O 1
ATOM 1846 N N . LEU A 1 236 ? -10.494 4.122 -13.402 1.00 97.25 236 LEU A N 1
ATOM 1847 C CA . LEU A 1 236 ? -9.425 3.319 -14.008 1.00 97.25 236 LEU A CA 1
ATOM 1848 C C . LEU A 1 236 ? -9.746 2.957 -15.463 1.00 97.25 236 LEU A C 1
ATOM 1850 O O . LEU A 1 236 ? -8.855 3.025 -16.309 1.00 97.25 236 LEU A O 1
ATOM 1854 N N . GLN A 1 237 ? -11.012 2.656 -15.776 1.00 96.00 237 GLN A N 1
ATOM 1855 C CA . GLN A 1 237 ? -11.438 2.438 -17.163 1.00 96.00 237 GLN A CA 1
ATOM 1856 C C . GLN A 1 237 ? -11.169 3.678 -18.019 1.00 96.00 237 GLN A C 1
ATOM 1858 O O . GLN A 1 237 ? -10.572 3.576 -19.086 1.00 96.00 237 GLN A O 1
ATOM 1863 N N . LEU A 1 238 ? -11.515 4.864 -17.510 1.00 94.50 238 LEU A N 1
ATOM 1864 C CA . LEU A 1 238 ? -11.242 6.125 -18.194 1.00 94.50 238 LEU A CA 1
ATOM 1865 C C . LEU A 1 238 ? -9.741 6.321 -18.454 1.00 94.50 238 LEU A C 1
ATOM 1867 O O . LEU A 1 238 ? -9.357 6.761 -19.538 1.00 94.50 238 LEU A O 1
ATOM 1871 N N . LEU A 1 239 ? -8.885 5.983 -17.482 1.00 92.62 239 LEU A N 1
ATOM 1872 C CA . LEU A 1 239 ? -7.432 6.032 -17.658 1.00 92.62 239 LEU A CA 1
ATOM 1873 C C . LEU A 1 239 ? -6.972 5.104 -18.791 1.00 92.62 239 LEU A C 1
ATOM 1875 O O . LEU A 1 239 ? -6.148 5.515 -19.615 1.00 92.62 239 LEU A O 1
ATOM 1879 N N . ALA A 1 240 ? -7.502 3.881 -18.847 1.00 92.44 240 ALA A N 1
ATOM 1880 C CA . ALA A 1 240 ? -7.181 2.920 -19.894 1.00 92.44 240 ALA A CA 1
ATOM 1881 C C . ALA A 1 240 ? -7.628 3.426 -21.275 1.00 92.44 240 ALA A C 1
ATOM 1883 O O . ALA A 1 240 ? -6.810 3.476 -22.198 1.00 92.44 240 ALA A O 1
ATOM 1884 N N . ASP A 1 241 ? -8.874 3.891 -21.385 1.00 92.00 241 ASP A N 1
ATOM 1885 C CA . ASP A 1 241 ? -9.486 4.350 -22.635 1.00 92.00 241 ASP A CA 1
ATOM 1886 C C . ASP A 1 241 ? -8.753 5.567 -23.209 1.00 92.00 241 ASP A C 1
ATOM 1888 O O . ASP A 1 241 ? -8.327 5.565 -24.367 1.00 92.00 241 ASP A O 1
ATOM 1892 N N . VAL A 1 242 ? -8.529 6.599 -22.385 1.00 91.06 242 VAL A N 1
ATOM 1893 C CA . VAL A 1 242 ? -7.823 7.821 -22.800 1.00 91.06 242 VAL A CA 1
ATOM 1894 C C . VAL A 1 242 ? -6.390 7.502 -23.224 1.00 91.06 242 VAL A C 1
ATOM 1896 O O . VAL A 1 242 ? -5.919 8.015 -24.242 1.00 91.06 242 VAL A O 1
ATOM 1899 N N . THR A 1 243 ? -5.697 6.630 -22.486 1.00 89.56 243 THR A N 1
ATOM 1900 C CA . THR A 1 243 ? -4.335 6.213 -22.845 1.00 89.56 243 THR A CA 1
ATOM 1901 C C . THR A 1 243 ? -4.319 5.487 -24.189 1.00 89.56 243 THR A C 1
ATOM 1903 O O . THR A 1 243 ? -3.486 5.806 -25.040 1.00 89.56 243 THR A O 1
ATOM 1906 N N . GLY A 1 244 ? -5.254 4.560 -24.414 1.00 88.50 244 GLY A N 1
ATOM 1907 C CA . GLY A 1 244 ? -5.397 3.849 -25.684 1.00 88.50 244 GLY A CA 1
ATOM 1908 C C . GLY A 1 244 ? -5.657 4.803 -26.853 1.00 88.50 244 GLY A C 1
ATOM 1909 O O . GLY A 1 244 ? -4.913 4.798 -27.836 1.00 88.50 244 GLY A O 1
ATOM 1910 N N . MET A 1 245 ? -6.636 5.702 -26.706 1.00 90.75 245 MET A N 1
ATOM 1911 C CA . MET A 1 245 ? -6.995 6.689 -27.730 1.00 90.75 245 MET A CA 1
ATOM 1912 C C . MET A 1 245 ? -5.829 7.616 -28.092 1.00 90.75 245 MET A C 1
ATOM 1914 O O . MET A 1 245 ? -5.557 7.834 -29.273 1.00 90.75 245 MET A O 1
ATOM 1918 N N . ILE A 1 246 ? -5.105 8.154 -27.102 1.00 89.94 246 ILE A N 1
ATOM 1919 C CA . ILE A 1 246 ? -3.955 9.037 -27.356 1.00 89.94 246 ILE A CA 1
ATOM 1920 C C . ILE A 1 246 ? -2.872 8.298 -28.145 1.00 89.94 246 ILE A C 1
ATOM 1922 O O . ILE A 1 246 ? -2.316 8.860 -29.091 1.00 89.94 246 ILE A O 1
ATOM 1926 N N . ARG A 1 247 ? -2.569 7.044 -27.790 1.00 90.94 247 ARG A N 1
ATOM 1927 C CA . ARG A 1 247 ? -1.548 6.251 -28.491 1.00 90.94 247 ARG A CA 1
ATOM 1928 C C . ARG A 1 247 ? -1.951 5.974 -29.933 1.00 90.94 247 ARG A C 1
ATOM 1930 O O . ARG A 1 247 ? -1.138 6.213 -30.825 1.00 90.94 247 ARG A O 1
ATOM 1937 N N . GLN A 1 248 ? -3.206 5.586 -30.161 1.00 91.75 248 GLN A N 1
ATOM 1938 C CA . GLN A 1 248 ? -3.755 5.386 -31.502 1.00 91.75 248 GLN A CA 1
ATOM 1939 C C . GLN A 1 248 ? -3.644 6.664 -32.348 1.00 91.75 248 GLN A C 1
ATOM 1941 O O . GLN A 1 248 ? -3.104 6.628 -33.453 1.00 91.75 248 GLN A O 1
ATOM 1946 N N . LEU A 1 249 ? -4.070 7.812 -31.810 1.00 93.88 249 LEU A N 1
ATOM 1947 C CA . LEU A 1 249 ? -4.002 9.108 -32.499 1.00 93.88 249 LEU A CA 1
ATOM 1948 C C . LEU A 1 249 ? -2.566 9.556 -32.806 1.00 93.88 249 LEU A C 1
ATOM 1950 O O . LEU A 1 249 ? -2.334 10.265 -33.783 1.00 93.88 249 LEU A O 1
ATOM 1954 N N . LYS A 1 250 ? -1.597 9.173 -31.969 1.00 93.25 250 LYS A N 1
ATOM 1955 C CA . LYS A 1 250 ? -0.176 9.510 -32.142 1.00 93.25 250 LYS A CA 1
ATOM 1956 C C . LYS A 1 250 ? 0.606 8.471 -32.950 1.00 93.25 250 LYS A C 1
ATOM 1958 O O . LYS A 1 250 ? 1.804 8.661 -33.138 1.00 93.25 250 LYS A O 1
ATOM 1963 N N . GLY A 1 251 ? -0.031 7.390 -33.410 1.00 92.38 251 GLY A N 1
ATOM 1964 C CA . GLY A 1 251 ? 0.655 6.285 -34.089 1.00 92.38 251 GLY A CA 1
ATOM 1965 C C . GLY A 1 251 ? 1.677 5.568 -33.198 1.00 92.38 251 GLY A C 1
ATOM 1966 O O . GLY A 1 251 ? 2.647 5.002 -33.696 1.00 92.38 251 GLY A O 1
ATOM 1967 N N . ILE A 1 252 ? 1.494 5.623 -31.876 1.00 89.88 252 ILE A N 1
ATOM 1968 C CA . ILE A 1 252 ? 2.349 4.946 -30.898 1.00 89.88 252 ILE A CA 1
ATOM 1969 C C . ILE A 1 252 ? 1.809 3.527 -30.709 1.00 89.88 252 ILE A C 1
ATOM 1971 O O . ILE A 1 252 ? 0.606 3.337 -30.540 1.00 89.88 252 ILE A O 1
ATOM 1975 N N . LYS A 1 253 ? 2.704 2.533 -30.701 1.00 85.88 253 LYS A N 1
ATOM 1976 C CA . LYS A 1 253 ? 2.368 1.114 -30.492 1.00 85.88 253 LYS A CA 1
ATOM 1977 C C . LYS A 1 253 ? 1.467 0.923 -29.266 1.00 85.88 253 LYS A C 1
ATOM 1979 O O . LYS A 1 253 ? 1.694 1.571 -28.252 1.00 85.88 253 LYS A O 1
ATOM 1984 N N . GLU A 1 254 ? 0.498 0.017 -29.307 1.00 81.12 254 GLU A N 1
ATOM 1985 C CA . GLU A 1 254 ? -0.327 -0.309 -28.134 1.00 81.12 254 GLU A CA 1
ATOM 1986 C C . GLU A 1 254 ? 0.505 -0.834 -26.954 1.00 81.12 254 GLU A C 1
ATOM 1988 O O . GLU A 1 254 ? 1.618 -1.344 -27.122 1.00 81.12 254 GLU A O 1
ATOM 1993 N N . ILE A 1 255 ? -0.021 -0.654 -25.742 1.00 81.44 255 ILE A N 1
ATOM 1994 C CA . ILE A 1 255 ? 0.626 -1.149 -24.527 1.00 81.44 255 ILE A CA 1
ATOM 1995 C C . ILE A 1 255 ? 0.436 -2.662 -24.480 1.00 81.44 255 ILE A C 1
ATOM 1997 O O . ILE A 1 255 ? -0.678 -3.163 -24.609 1.00 81.44 255 ILE A O 1
ATOM 2001 N N . LYS A 1 256 ? 1.533 -3.397 -24.290 1.00 81.12 256 LYS A N 1
ATOM 2002 C CA . LYS A 1 256 ? 1.467 -4.846 -24.130 1.00 81.12 256 LYS A CA 1
ATOM 2003 C C . LYS A 1 256 ? 1.023 -5.155 -22.702 1.00 81.12 256 LYS A C 1
ATOM 2005 O O . LYS A 1 256 ? 1.788 -4.937 -21.765 1.00 81.12 256 LYS A O 1
ATOM 2010 N N . LEU A 1 257 ? -0.202 -5.653 -22.558 1.00 85.12 257 LEU A N 1
ATOM 2011 C CA . LEU A 1 257 ? -0.721 -6.122 -21.276 1.00 85.12 257 LEU A CA 1
ATOM 2012 C C . LEU A 1 257 ? 0.085 -7.324 -20.782 1.00 85.12 257 LEU A C 1
ATOM 2014 O O . LEU A 1 257 ? 0.590 -8.123 -21.579 1.00 85.12 257 LEU A O 1
ATOM 2018 N N . ILE A 1 258 ? 0.189 -7.463 -19.464 1.00 82.25 258 ILE A N 1
ATOM 2019 C CA . ILE A 1 258 ? 0.826 -8.630 -18.864 1.00 82.25 258 ILE A CA 1
ATOM 2020 C C . ILE A 1 258 ? -0.202 -9.773 -18.851 1.00 82.25 258 ILE A C 1
ATOM 2022 O O . ILE A 1 258 ? -1.219 -9.736 -18.157 1.00 82.25 258 ILE A O 1
ATOM 2026 N N . GLU A 1 259 ? -0.005 -10.762 -19.728 1.00 72.69 259 GLU A N 1
ATOM 2027 C CA . GLU A 1 259 ? -0.990 -11.828 -19.950 1.00 72.69 259 GLU A CA 1
ATOM 2028 C C . GLU A 1 259 ? -0.881 -12.960 -18.929 1.00 72.69 259 GLU A C 1
ATOM 2030 O O . GLU A 1 259 ? -1.908 -13.348 -18.364 1.00 72.69 259 GLU A O 1
ATOM 2035 N N . ALA A 1 260 ? 0.346 -13.428 -18.683 1.00 72.25 260 ALA A N 1
ATOM 2036 C CA . ALA A 1 260 ? 0.706 -14.421 -17.681 1.00 72.25 260 ALA A CA 1
ATOM 2037 C C . ALA A 1 260 ? 1.746 -13.807 -16.740 1.00 72.25 260 ALA A C 1
ATOM 2039 O O . ALA A 1 260 ? 2.833 -13.429 -17.171 1.00 72.25 260 ALA A O 1
ATOM 2040 N N . GLU A 1 261 ? 1.384 -13.674 -15.468 1.00 78.88 261 GLU A N 1
ATOM 2041 C CA . GLU A 1 261 ? 2.236 -13.030 -14.468 1.00 78.88 261 GLU A CA 1
ATOM 2042 C C . GLU A 1 261 ? 2.985 -14.024 -13.585 1.00 78.88 261 GLU A C 1
ATOM 2044 O O . GLU A 1 261 ? 3.983 -13.642 -12.995 1.00 78.88 261 GLU A O 1
ATOM 2049 N N . TYR A 1 262 ? 2.563 -15.286 -13.494 1.00 89.62 262 TYR A N 1
ATOM 2050 C CA . TYR A 1 262 ? 3.204 -16.244 -12.596 1.00 89.62 262 TYR A CA 1
ATOM 2051 C C . TYR A 1 262 ? 4.171 -17.175 -13.332 1.00 89.62 262 TYR A C 1
ATOM 2053 O O . TYR A 1 262 ? 3.765 -18.054 -14.088 1.00 89.62 262 TYR A O 1
ATOM 2061 N N . GLU A 1 263 ? 5.457 -17.001 -13.048 1.00 90.25 263 GLU A N 1
ATOM 2062 C CA . GLU A 1 263 ? 6.574 -17.861 -13.457 1.00 90.25 263 GLU A CA 1
ATOM 2063 C C . GLU A 1 263 ? 7.327 -18.428 -12.235 1.00 90.25 263 GLU A C 1
ATOM 2065 O O . GLU A 1 263 ? 8.441 -18.944 -12.358 1.00 90.25 263 GLU A O 1
ATOM 2070 N N . GLY A 1 264 ? 6.760 -18.259 -11.039 1.00 81.88 264 GLY A N 1
ATOM 2071 C CA . GLY A 1 264 ? 7.356 -18.692 -9.782 1.00 81.88 264 GLY A CA 1
ATOM 2072 C C . GLY A 1 264 ? 7.341 -20.208 -9.602 1.00 81.88 264 GLY A C 1
ATOM 2073 O O . GLY A 1 264 ? 6.510 -20.920 -10.165 1.00 81.88 264 GLY A O 1
ATOM 2074 N N . ILE A 1 265 ? 8.253 -20.696 -8.762 1.00 79.38 265 ILE A N 1
ATOM 2075 C CA . ILE A 1 265 ? 8.213 -22.053 -8.214 1.00 79.38 265 ILE A CA 1
ATOM 2076 C C . ILE A 1 265 ? 8.229 -21.909 -6.695 1.00 79.38 265 ILE A C 1
ATOM 2078 O O . ILE A 1 265 ? 9.105 -21.247 -6.138 1.00 79.38 265 ILE A O 1
ATOM 2082 N N . ARG A 1 266 ? 7.246 -22.514 -6.027 1.00 72.94 266 ARG A N 1
ATOM 2083 C CA . ARG A 1 266 ? 7.098 -22.459 -4.573 1.00 72.94 266 ARG A CA 1
ATOM 2084 C C . ARG A 1 266 ? 7.883 -23.603 -3.924 1.00 72.94 266 ARG A C 1
ATOM 2086 O O . ARG A 1 266 ? 7.325 -24.661 -3.652 1.00 72.94 266 ARG A O 1
ATOM 2093 N N . GLU A 1 267 ? 9.174 -23.390 -3.688 1.00 66.69 267 GLU A N 1
ATOM 2094 C CA . GLU A 1 267 ? 10.050 -24.340 -2.983 1.00 66.69 267 GLU A CA 1
ATOM 2095 C C . GLU A 1 267 ? 10.419 -23.810 -1.592 1.00 66.69 267 GLU A C 1
ATOM 2097 O O . GLU A 1 267 ? 11.423 -23.123 -1.412 1.00 66.69 267 GLU A O 1
ATOM 2102 N N . PHE A 1 268 ? 9.615 -24.131 -0.578 1.00 64.31 268 PHE A N 1
ATOM 2103 C CA . PHE A 1 268 ? 10.015 -23.955 0.821 1.00 64.31 268 PHE A CA 1
ATOM 2104 C C . PHE A 1 268 ? 9.369 -25.016 1.718 1.00 64.31 268 PHE A C 1
ATOM 2106 O O . PHE A 1 268 ? 8.341 -25.608 1.384 1.00 64.31 268 PHE A O 1
ATOM 2113 N N . SER A 1 269 ? 9.976 -25.244 2.880 1.00 61.78 269 SER A N 1
ATOM 2114 C CA . SER A 1 269 ? 9.449 -26.099 3.943 1.00 61.78 269 SER A CA 1
ATOM 2115 C C . SER A 1 269 ? 8.581 -25.294 4.911 1.00 61.78 269 SER A C 1
ATOM 2117 O O . SER A 1 269 ? 8.962 -24.192 5.301 1.00 61.78 269 SER A O 1
ATOM 2119 N N . ILE A 1 270 ? 7.439 -25.851 5.319 1.00 61.34 270 ILE A N 1
ATOM 2120 C CA . ILE A 1 270 ? 6.665 -25.365 6.470 1.00 61.34 270 ILE A CA 1
ATOM 2121 C C . ILE A 1 270 ? 7.207 -26.083 7.718 1.00 61.34 270 ILE A C 1
ATOM 2123 O O . ILE A 1 270 ? 7.393 -27.301 7.652 1.00 61.34 270 ILE A O 1
ATOM 2127 N N . PRO A 1 271 ? 7.444 -25.383 8.838 1.00 60.12 271 PRO A N 1
ATOM 2128 C CA . PRO A 1 271 ? 7.244 -23.946 9.049 1.00 60.12 271 PRO A CA 1
ATOM 2129 C C . PRO A 1 271 ? 8.263 -23.075 8.313 1.00 60.12 271 PRO A C 1
ATOM 2131 O O . PRO A 1 271 ? 9.414 -23.467 8.121 1.00 60.12 271 PRO A O 1
ATOM 2134 N N . TYR A 1 272 ? 7.837 -21.872 7.915 1.00 63.41 272 TYR A N 1
ATOM 2135 C CA . TYR A 1 272 ? 8.763 -20.888 7.363 1.00 63.41 272 TYR A CA 1
ATOM 2136 C C . TYR A 1 272 ? 9.850 -20.574 8.400 1.00 63.41 272 TYR A C 1
ATOM 2138 O O . TYR A 1 272 ? 9.515 -20.339 9.564 1.00 63.41 272 TYR A O 1
ATOM 2146 N N . PRO A 1 273 ? 11.134 -20.522 8.004 1.00 63.00 273 PRO A N 1
ATOM 2147 C CA . PRO A 1 273 ? 12.179 -20.102 8.918 1.00 63.00 273 PRO A CA 1
ATOM 2148 C C . PRO A 1 273 ? 11.898 -18.661 9.340 1.00 63.00 273 PRO A C 1
ATOM 2150 O O . PRO A 1 273 ? 11.611 -17.805 8.507 1.00 63.00 273 PRO A O 1
ATOM 2153 N N . THR A 1 274 ? 11.951 -18.395 10.640 1.00 61.03 274 THR A N 1
ATOM 2154 C CA . THR A 1 274 ? 11.625 -17.080 11.226 1.00 61.03 274 THR A CA 1
ATOM 2155 C C . THR A 1 274 ? 12.778 -16.512 12.046 1.00 61.03 274 THR A C 1
ATOM 2157 O O . THR A 1 274 ? 12.726 -15.380 12.526 1.00 61.03 274 THR A O 1
ATOM 2160 N N . ARG A 1 275 ? 13.875 -17.271 12.142 1.00 62.88 275 ARG A N 1
ATOM 2161 C CA . ARG A 1 275 ? 15.116 -16.909 12.825 1.00 62.88 275 ARG A CA 1
ATOM 2162 C C . ARG A 1 275 ? 16.291 -16.935 11.867 1.00 62.88 275 ARG A C 1
ATOM 2164 O O . ARG A 1 275 ? 16.419 -17.835 11.045 1.00 62.88 275 ARG A O 1
ATOM 2171 N N . GLY A 1 276 ? 17.170 -15.941 11.988 1.00 63.12 276 GLY A N 1
ATOM 2172 C CA . GLY A 1 276 ? 18.402 -15.860 11.196 1.00 63.12 276 GLY A CA 1
ATOM 2173 C C . GLY A 1 276 ? 18.194 -15.670 9.688 1.00 63.12 276 GLY A C 1
ATOM 2174 O O . GLY A 1 276 ? 19.163 -15.782 8.939 1.00 63.12 276 GLY A O 1
ATOM 2175 N N . VAL A 1 277 ? 16.960 -15.383 9.257 1.00 65.88 277 VAL A N 1
ATOM 2176 C CA . VAL A 1 277 ? 16.591 -15.169 7.849 1.00 65.88 277 VAL A CA 1
ATOM 2177 C C . VAL A 1 277 ? 17.182 -13.861 7.342 1.00 65.88 277 VAL A C 1
ATOM 2179 O O . VAL A 1 277 ? 17.846 -13.835 6.310 1.00 65.88 277 VAL A O 1
ATOM 2182 N N . TYR A 1 278 ? 17.032 -12.792 8.126 1.00 69.19 278 TYR A N 1
ATOM 2183 C CA . TYR A 1 278 ? 17.591 -11.489 7.799 1.00 69.19 278 TYR A CA 1
ATOM 2184 C C . TYR A 1 278 ? 18.968 -11.320 8.418 1.00 69.19 278 TYR A C 1
ATOM 2186 O O . TYR A 1 278 ? 19.136 -11.267 9.640 1.00 69.19 278 TYR A O 1
ATOM 2194 N N . ARG A 1 279 ? 19.978 -11.225 7.554 1.00 69.31 279 ARG A N 1
ATOM 2195 C CA . ARG A 1 279 ? 21.337 -10.870 7.953 1.00 69.31 279 ARG A CA 1
ATOM 2196 C C . ARG A 1 279 ? 21.525 -9.379 7.752 1.00 69.31 279 ARG A C 1
ATOM 2198 O O . ARG A 1 279 ? 21.373 -8.879 6.642 1.00 69.31 279 ARG A O 1
ATOM 2205 N N . ARG A 1 280 ? 21.904 -8.680 8.822 1.00 76.75 280 ARG A N 1
ATOM 2206 C CA . ARG A 1 280 ? 22.297 -7.274 8.722 1.00 76.75 280 ARG A CA 1
ATOM 2207 C C . ARG A 1 280 ? 23.478 -7.157 7.760 1.00 76.75 280 ARG A C 1
ATOM 2209 O O . ARG A 1 280 ? 24.429 -7.939 7.844 1.00 76.75 280 ARG A O 1
ATOM 2216 N N . ALA A 1 281 ? 23.399 -6.192 6.850 1.00 81.56 281 ALA A N 1
ATOM 2217 C CA . ALA A 1 281 ? 24.483 -5.913 5.923 1.00 81.56 281 ALA A CA 1
ATOM 2218 C C . ALA A 1 281 ? 25.773 -5.525 6.681 1.00 81.56 281 ALA A C 1
ATOM 2220 O O . ALA A 1 281 ? 25.704 -5.045 7.819 1.00 81.56 281 ALA A O 1
ATOM 2221 N N . PRO A 1 282 ? 26.961 -5.720 6.077 1.00 88.06 282 PRO A N 1
ATOM 2222 C CA . PRO A 1 282 ? 28.216 -5.245 6.649 1.00 88.06 282 PRO A CA 1
ATOM 2223 C C . PRO A 1 282 ? 28.159 -3.750 6.970 1.00 88.06 282 PRO A C 1
ATOM 2225 O O . PRO A 1 282 ? 27.564 -2.974 6.223 1.00 88.06 282 PRO A O 1
ATOM 2228 N N . LYS A 1 283 ? 28.818 -3.336 8.059 1.00 88.19 283 LYS A N 1
ATOM 2229 C CA . LYS A 1 283 ? 28.754 -1.956 8.563 1.00 88.19 283 LYS A CA 1
ATOM 2230 C C . LYS A 1 283 ? 29.066 -0.906 7.489 1.00 88.19 283 LYS A C 1
ATOM 2232 O O . LYS A 1 283 ? 28.352 0.073 7.384 1.00 88.19 283 LYS A O 1
ATOM 2237 N N . ASN A 1 284 ? 30.069 -1.135 6.646 1.00 91.88 284 ASN A N 1
ATOM 2238 C CA . ASN A 1 284 ? 30.429 -0.209 5.570 1.00 91.88 284 ASN A CA 1
ATOM 2239 C C . ASN A 1 284 ? 29.323 -0.032 4.511 1.00 91.88 284 ASN A C 1
ATOM 2241 O O . ASN A 1 284 ? 29.229 1.028 3.906 1.00 91.88 284 ASN A O 1
ATOM 2245 N N . VAL A 1 285 ? 28.500 -1.060 4.272 1.00 89.12 285 VAL A N 1
ATOM 2246 C CA . VAL A 1 285 ? 27.349 -0.979 3.358 1.00 89.12 285 VAL A CA 1
ATOM 2247 C C . VAL A 1 285 ? 26.227 -0.175 4.008 1.00 89.12 285 VAL A C 1
ATOM 2249 O O . VAL A 1 285 ? 25.646 0.695 3.368 1.00 89.12 285 VAL A O 1
ATOM 2252 N N . VAL A 1 286 ? 25.959 -0.447 5.289 1.00 88.62 286 VAL A N 1
ATOM 2253 C CA . VAL A 1 286 ? 24.989 0.306 6.096 1.00 88.62 286 VAL A CA 1
ATOM 2254 C C . VAL A 1 286 ? 25.356 1.791 6.137 1.00 88.62 286 VAL A C 1
ATOM 2256 O O . VAL A 1 286 ? 24.517 2.629 5.817 1.00 88.62 286 VAL A O 1
ATOM 2259 N N . ASP A 1 287 ? 26.608 2.103 6.484 1.00 89.81 287 ASP A N 1
ATOM 2260 C CA . ASP A 1 287 ? 27.114 3.472 6.603 1.00 89.81 287 ASP A CA 1
ATOM 2261 C C . ASP A 1 287 ? 26.973 4.219 5.262 1.00 89.81 287 ASP A C 1
ATOM 2263 O O . ASP A 1 287 ? 26.471 5.339 5.242 1.00 89.81 287 ASP A O 1
ATOM 2267 N N . GLY A 1 288 ? 27.296 3.572 4.133 1.00 92.00 288 GLY A N 1
ATOM 2268 C CA . GLY A 1 288 ? 27.135 4.166 2.801 1.00 92.00 288 GLY A CA 1
ATOM 2269 C C . GLY A 1 288 ? 25.684 4.522 2.456 1.00 92.00 288 GLY A C 1
ATOM 2270 O O . GLY A 1 288 ? 25.402 5.648 2.049 1.00 92.00 288 GLY A O 1
ATOM 2271 N N . TYR A 1 289 ? 24.733 3.606 2.677 1.00 90.81 289 TYR A N 1
ATOM 2272 C CA . TYR A 1 289 ? 23.310 3.907 2.460 1.00 90.81 289 TYR A CA 1
ATOM 2273 C C . TYR A 1 289 ? 22.804 5.015 3.388 1.00 90.81 289 TYR A C 1
ATOM 2275 O O . TYR A 1 289 ? 22.025 5.872 2.967 1.00 90.81 289 TYR A O 1
ATOM 2283 N N . TYR A 1 290 ? 23.243 5.013 4.647 1.00 87.19 290 TYR A N 1
ATOM 2284 C CA . TYR A 1 290 ? 22.850 6.025 5.619 1.00 87.19 290 TYR A CA 1
ATOM 2285 C C . TYR A 1 290 ? 23.374 7.422 5.244 1.00 87.19 290 TYR A C 1
ATOM 2287 O O . TYR A 1 290 ? 22.639 8.409 5.353 1.00 87.19 290 TYR A O 1
ATOM 2295 N N . GLU A 1 291 ? 24.614 7.516 4.757 1.00 90.50 291 GLU A N 1
ATOM 2296 C CA . GLU A 1 291 ? 25.193 8.754 4.222 1.00 90.50 291 GLU A CA 1
ATOM 2297 C C . GLU A 1 291 ? 24.396 9.278 3.019 1.00 90.50 291 GLU A C 1
ATOM 2299 O O . GLU A 1 291 ? 24.039 10.458 2.987 1.00 90.50 291 GLU A O 1
ATOM 2304 N N . GLU A 1 292 ? 24.040 8.407 2.071 1.00 91.19 292 GLU A N 1
ATOM 2305 C CA . GLU A 1 292 ? 23.236 8.781 0.901 1.00 91.19 292 GLU A CA 1
ATOM 2306 C C . GLU A 1 292 ? 21.839 9.282 1.293 1.00 91.19 292 GLU A C 1
ATOM 2308 O O . GLU A 1 292 ? 21.402 10.335 0.823 1.00 91.19 292 GLU A O 1
ATOM 2313 N N . VAL A 1 293 ? 21.145 8.583 2.197 1.00 89.75 293 VAL A N 1
ATOM 2314 C CA . VAL A 1 293 ? 19.830 9.013 2.703 1.00 89.75 293 VAL A CA 1
ATOM 2315 C C . VAL A 1 293 ? 19.934 10.352 3.432 1.00 89.75 293 VAL A C 1
ATOM 2317 O O . VAL A 1 293 ? 19.093 11.230 3.236 1.00 89.75 293 VAL A O 1
ATOM 2320 N N . THR A 1 294 ? 20.986 10.550 4.227 1.00 87.81 294 THR A N 1
ATOM 2321 C CA . THR A 1 294 ? 21.238 11.824 4.912 1.00 87.81 294 THR A CA 1
ATOM 2322 C C . THR A 1 294 ? 21.443 12.958 3.908 1.00 87.81 294 THR A C 1
ATOM 2324 O O . THR A 1 294 ? 20.854 14.028 4.067 1.00 87.81 294 THR A O 1
ATOM 2327 N N . TRP A 1 295 ? 22.219 12.723 2.849 1.00 89.62 295 TRP A N 1
ATOM 2328 C CA . TRP A 1 295 ? 22.442 13.704 1.788 1.00 89.62 295 TRP A CA 1
ATOM 2329 C C . TRP A 1 295 ? 21.149 14.048 1.036 1.00 89.62 295 TRP A C 1
ATOM 2331 O O . TRP A 1 295 ? 20.853 15.224 0.813 1.00 89.62 295 TRP A O 1
ATOM 2341 N N . ILE A 1 296 ? 20.326 13.041 0.721 1.00 89.56 296 ILE A N 1
ATOM 2342 C CA . ILE A 1 296 ? 18.997 13.240 0.127 1.00 89.56 296 ILE A CA 1
ATOM 2343 C C . ILE A 1 296 ? 18.140 14.137 1.031 1.00 89.56 296 ILE A C 1
ATOM 2345 O O . ILE A 1 296 ? 17.557 15.108 0.554 1.00 89.56 296 ILE A O 1
ATOM 2349 N N . ILE A 1 297 ? 18.097 13.872 2.337 1.00 87.31 297 ILE A N 1
ATOM 2350 C CA . ILE A 1 297 ? 17.296 14.662 3.283 1.00 87.31 297 ILE A CA 1
ATOM 2351 C C . ILE A 1 297 ? 17.801 16.099 3.397 1.00 87.31 297 ILE A C 1
ATOM 2353 O O . ILE A 1 297 ? 16.995 17.025 3.460 1.00 87.31 297 ILE A O 1
ATOM 2357 N N . GLN A 1 298 ? 19.119 16.302 3.396 1.00 85.00 298 GLN A N 1
ATOM 2358 C CA . GLN A 1 298 ? 19.724 17.638 3.412 1.00 85.00 298 GLN A CA 1
ATOM 2359 C C . GLN A 1 298 ? 19.384 18.454 2.159 1.00 85.00 298 GLN A C 1
ATOM 2361 O O . GLN A 1 298 ? 19.386 19.681 2.217 1.00 85.00 298 GLN A O 1
ATOM 2366 N N . SER A 1 299 ? 19.070 17.792 1.041 1.00 85.38 299 SER A N 1
ATOM 2367 C CA . SER A 1 299 ? 18.618 18.461 -0.182 1.00 85.38 299 SER A CA 1
ATOM 2368 C C . SER A 1 299 ? 17.165 18.953 -0.118 1.00 85.38 299 SER A C 1
ATOM 2370 O O . SER A 1 299 ? 16.749 19.749 -0.963 1.00 85.38 299 SER A O 1
ATOM 2372 N N . TYR A 1 300 ? 16.378 18.510 0.868 1.00 86.31 300 TYR A N 1
ATOM 2373 C CA . TYR A 1 300 ? 14.988 18.926 1.004 1.00 86.31 300 TYR A CA 1
ATOM 2374 C C . TYR A 1 300 ? 14.904 20.364 1.521 1.00 86.31 300 TYR A C 1
ATOM 2376 O O . TYR A 1 300 ? 15.321 20.678 2.635 1.00 86.31 300 TYR A O 1
ATOM 2384 N N . TYR A 1 301 ? 14.334 21.244 0.702 1.00 62.88 301 TYR A N 1
ATOM 2385 C CA . TYR A 1 301 ? 14.029 22.617 1.088 1.00 62.88 301 TYR A CA 1
ATOM 2386 C C . TYR A 1 301 ? 12.738 22.662 1.915 1.00 62.88 301 TYR A C 1
ATOM 2388 O O . TYR A 1 301 ? 11.719 22.116 1.489 1.00 62.88 301 TYR A O 1
ATOM 2396 N N . TYR A 1 302 ? 12.765 23.349 3.059 1.00 64.12 302 TYR A N 1
ATOM 2397 C CA . TYR A 1 302 ? 11.576 23.646 3.859 1.00 64.12 302 TYR A CA 1
ATOM 2398 C C . TYR A 1 302 ? 11.464 25.161 4.054 1.00 64.12 302 TYR A C 1
ATOM 2400 O O . TYR A 1 302 ? 12.426 25.806 4.473 1.00 64.12 302 TYR A O 1
ATOM 2408 N N . GLU A 1 303 ? 10.290 25.728 3.776 1.00 50.81 303 GLU A N 1
ATOM 2409 C CA . GLU A 1 303 ? 9.937 27.050 4.301 1.00 50.81 303 GLU A CA 1
ATOM 2410 C C . GLU A 1 303 ? 9.634 26.944 5.806 1.00 50.81 303 GLU A C 1
ATOM 2412 O O . GLU A 1 303 ? 9.247 25.887 6.306 1.00 50.81 303 GLU A O 1
ATOM 2417 N N . THR A 1 304 ? 9.847 28.037 6.539 1.00 49.44 304 THR A N 1
ATOM 2418 C CA . THR A 1 304 ? 9.700 28.116 8.002 1.00 49.44 304 THR A CA 1
ATOM 2419 C C . THR A 1 304 ? 8.331 27.633 8.494 1.00 49.44 304 THR A C 1
ATOM 2421 O O . THR A 1 304 ? 7.301 28.042 7.962 1.00 49.44 304 THR A O 1
ATOM 2424 N N . GLU A 1 305 ? 8.330 26.797 9.536 1.00 58.12 305 GLU A N 1
ATOM 2425 C CA . GLU A 1 305 ? 7.151 26.069 10.023 1.00 58.12 305 GLU A CA 1
ATOM 2426 C C . GLU A 1 305 ? 6.330 26.842 11.077 1.00 58.12 305 GLU A C 1
ATOM 2428 O O . GLU A 1 305 ? 6.881 27.467 11.985 1.00 58.12 305 GLU A O 1
ATOM 2433 N N . GLU A 1 306 ? 4.998 26.714 11.015 1.00 55.09 306 GLU A N 1
ATOM 2434 C CA . GLU A 1 306 ? 4.123 26.926 12.176 1.00 55.09 306 GLU A CA 1
ATOM 2435 C C . GLU A 1 306 ? 4.040 25.634 13.015 1.00 55.09 306 GLU A C 1
ATOM 2437 O O . GLU A 1 306 ? 3.910 24.544 12.447 1.00 55.09 306 GLU A O 1
ATOM 2442 N N . PRO A 1 307 ? 4.054 25.714 14.357 1.00 55.28 307 PRO A N 1
ATOM 2443 C CA . PRO A 1 307 ? 4.046 24.535 15.221 1.00 55.28 307 PRO A CA 1
ATOM 2444 C C . PRO A 1 307 ? 2.750 23.713 15.081 1.00 55.28 307 PRO A C 1
ATOM 2446 O O . PRO A 1 307 ? 1.639 24.244 15.165 1.00 55.28 307 PRO A O 1
ATOM 2449 N N . ARG A 1 308 ? 2.880 22.386 14.925 1.00 61.56 308 ARG A N 1
ATOM 2450 C CA . ARG A 1 308 ? 1.758 21.430 14.818 1.00 61.56 308 ARG A CA 1
ATOM 2451 C C . ARG A 1 308 ? 1.706 20.506 16.041 1.00 61.56 308 ARG A C 1
ATOM 2453 O O . ARG A 1 308 ? 2.705 20.177 16.666 1.00 61.56 308 ARG A O 1
ATOM 2460 N N . LYS A 1 309 ? 0.511 20.058 16.432 1.00 59.19 309 LYS A N 1
ATOM 2461 C CA . LYS A 1 309 ? 0.341 19.236 17.642 1.00 59.19 309 LYS A CA 1
ATOM 2462 C C . LYS A 1 309 ? 0.308 17.741 17.306 1.00 59.19 309 LYS A C 1
ATOM 2464 O O . LYS A 1 309 ? -0.678 17.283 16.737 1.00 59.19 309 LYS A O 1
ATOM 2469 N N . LEU A 1 310 ? 1.329 16.987 17.720 1.00 60.44 310 LEU A N 1
ATOM 2470 C CA . LEU A 1 310 ? 1.345 15.518 17.690 1.00 60.44 310 LEU A CA 1
ATOM 2471 C C . LEU A 1 310 ? 1.033 14.961 19.079 1.00 60.44 310 LEU A C 1
ATOM 2473 O O . LEU A 1 310 ? 1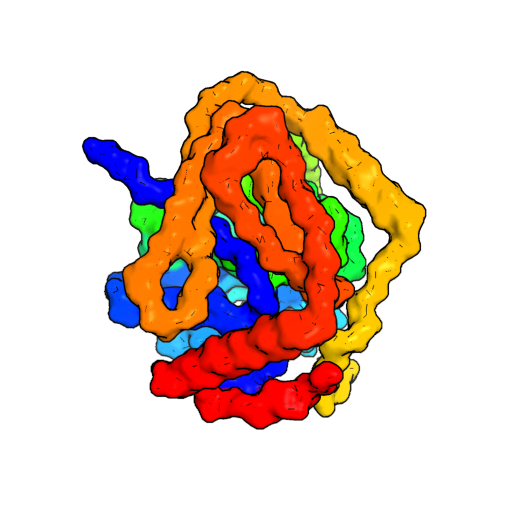.824 15.123 20.001 1.00 60.44 310 LEU A O 1
ATOM 2477 N N . VAL A 1 311 ? -0.085 14.260 19.217 1.00 58.91 311 VAL A N 1
ATOM 2478 C CA . VAL A 1 311 ? -0.443 13.585 20.468 1.00 58.91 311 VAL A CA 1
ATOM 2479 C C . VAL A 1 311 ? 0.106 12.163 20.431 1.00 58.91 311 VAL A C 1
ATOM 2481 O O . VAL A 1 311 ? -0.277 11.404 19.545 1.00 58.91 311 VAL A O 1
ATOM 2484 N N . LEU A 1 312 ? 0.970 11.800 21.382 1.00 59.34 312 LEU A N 1
ATOM 2485 C CA . LEU A 1 312 ? 1.374 10.409 21.569 1.00 59.34 312 LEU A CA 1
ATOM 2486 C C . LEU A 1 312 ? 0.402 9.744 22.544 1.00 59.34 312 LEU A C 1
ATOM 2488 O O . LEU A 1 312 ? 0.043 10.300 23.582 1.00 59.34 312 LEU A O 1
ATOM 2492 N N . TYR A 1 313 ? -0.065 8.561 22.184 1.00 56.00 313 TYR A N 1
ATOM 2493 C CA . TYR A 1 313 ? -0.903 7.753 23.051 1.00 56.00 313 TYR A CA 1
ATOM 2494 C C . TYR A 1 313 ? -0.106 6.518 23.444 1.00 56.00 313 TYR A C 1
ATOM 2496 O O . TYR A 1 313 ? 0.389 5.810 22.568 1.00 56.00 313 TYR A O 1
ATOM 2504 N N . PHE A 1 314 ? 0.044 6.309 24.748 1.00 52.56 314 PHE A N 1
ATOM 2505 C CA . PHE A 1 314 ? 0.719 5.151 25.309 1.00 52.56 314 PHE A CA 1
ATOM 2506 C C . PHE A 1 314 ? -0.336 4.308 26.003 1.00 52.56 314 PHE A C 1
ATOM 2508 O O . PHE A 1 314 ? -1.112 4.817 26.809 1.00 52.56 314 PHE A O 1
ATOM 2515 N N . ASP A 1 315 ? -0.369 3.025 25.679 1.00 48.88 315 ASP A N 1
ATOM 2516 C CA . ASP A 1 315 ? -1.118 2.071 26.477 1.00 48.88 315 ASP A CA 1
ATOM 2517 C C . ASP A 1 315 ? -0.124 1.344 27.385 1.00 48.88 315 ASP A C 1
ATOM 2519 O O . ASP A 1 315 ? 0.529 0.386 26.978 1.00 48.88 315 ASP A O 1
ATOM 2523 N N . GLU A 1 316 ? 0.084 1.879 28.590 1.00 39.75 316 GLU A N 1
ATOM 2524 C CA . GLU A 1 316 ? 0.992 1.286 29.582 1.00 39.75 316 GLU A CA 1
ATOM 2525 C C . GLU A 1 316 ? 0.370 0.079 30.311 1.00 39.75 316 GLU A C 1
ATOM 2527 O O . GLU A 1 316 ? 1.066 -0.596 31.070 1.00 39.75 316 GLU A O 1
ATOM 2532 N N . LYS A 1 317 ? -0.923 -0.232 30.115 1.00 40.47 317 LYS A N 1
ATOM 2533 C CA . LYS A 1 317 ? -1.627 -1.219 30.947 1.00 40.47 317 LYS A CA 1
ATOM 2534 C C . LYS A 1 317 ? -2.230 -2.362 30.134 1.00 40.47 317 LYS A C 1
ATOM 2536 O O . LYS A 1 317 ? -3.229 -2.227 29.442 1.00 40.47 317 LYS A O 1
ATOM 2541 N N . THR A 1 318 ? -1.684 -3.557 30.344 1.00 37.97 318 THR A N 1
ATOM 2542 C CA . THR A 1 318 ? -2.286 -4.846 29.979 1.00 37.97 318 THR A CA 1
ATOM 2543 C C . THR A 1 318 ? -3.735 -4.968 30.478 1.00 37.97 318 THR A C 1
ATOM 2545 O O . THR A 1 318 ? -3.951 -5.330 31.627 1.00 37.97 318 THR A O 1
ATOM 2548 N N . ILE A 1 319 ? -4.715 -4.710 29.603 1.00 36.66 319 ILE A N 1
ATOM 2549 C CA . ILE A 1 319 ? -6.068 -5.312 29.481 1.00 36.66 319 ILE A CA 1
ATOM 2550 C C . ILE A 1 319 ? -6.868 -5.534 30.798 1.00 36.66 319 ILE A C 1
ATOM 2552 O O . ILE A 1 319 ? -7.711 -6.424 30.851 1.00 36.66 319 ILE A O 1
ATOM 2556 N N . GLN A 1 320 ? -6.626 -4.816 31.900 1.00 33.97 320 GLN A N 1
ATOM 2557 C CA . GLN A 1 320 ? -7.366 -5.042 33.161 1.00 33.97 320 GLN A CA 1
ATOM 2558 C C . GLN A 1 320 ? -7.753 -3.790 33.954 1.00 33.97 320 GLN A C 1
ATOM 2560 O O . GLN A 1 320 ? -8.474 -3.933 34.931 1.00 33.97 320 GLN A O 1
ATOM 2565 N N . ASP A 1 321 ? -7.380 -2.583 33.523 1.00 36.88 321 ASP A N 1
ATOM 2566 C CA . ASP A 1 321 ? -7.828 -1.345 34.173 1.00 36.88 321 ASP A CA 1
ATOM 2567 C C . ASP A 1 321 ? -8.166 -0.282 33.121 1.00 36.88 321 ASP A C 1
ATOM 2569 O O . ASP A 1 321 ? -7.320 0.086 32.310 1.00 36.88 321 ASP A O 1
ATOM 2573 N N . GLU A 1 322 ? -9.392 0.245 33.158 1.00 36.47 322 GLU A N 1
ATOM 2574 C CA . GLU A 1 322 ? -9.981 1.201 32.196 1.00 36.47 322 GLU A CA 1
ATOM 2575 C C . GLU A 1 322 ? -9.352 2.618 32.218 1.00 36.47 322 GLU A C 1
ATOM 2577 O O . GLU A 1 322 ? -9.980 3.604 31.831 1.00 36.47 322 GLU A O 1
ATOM 2582 N N . THR A 1 323 ? -8.106 2.768 32.673 1.00 39.72 323 THR A N 1
ATOM 2583 C CA . THR A 1 323 ? -7.423 4.068 32.779 1.00 39.72 323 THR A CA 1
ATOM 2584 C C . THR A 1 323 ? -6.165 4.102 31.919 1.00 39.72 323 THR A C 1
ATOM 2586 O O . THR A 1 323 ? -5.047 3.942 32.402 1.00 39.72 323 THR A O 1
ATOM 2589 N N . SER A 1 324 ? -6.350 4.322 30.618 1.00 42.84 324 SER A N 1
ATOM 2590 C CA . SER A 1 324 ? -5.254 4.588 29.683 1.00 42.84 324 SER A CA 1
ATOM 2591 C C . SER A 1 324 ? -4.623 5.964 29.938 1.00 42.84 324 SER A C 1
ATOM 2593 O O . SER A 1 324 ? -5.342 6.972 29.949 1.00 42.84 324 SER A O 1
ATOM 2595 N N . GLU A 1 325 ? -3.300 6.040 30.093 1.00 46.41 325 GLU A N 1
ATOM 2596 C CA . GLU A 1 325 ? -2.578 7.308 30.261 1.00 46.41 325 GLU A CA 1
ATOM 2597 C C . GLU A 1 325 ? -2.192 7.921 28.902 1.00 46.41 325 GLU A C 1
ATOM 2599 O O . GLU A 1 325 ? -1.293 7.465 28.205 1.00 46.41 325 GLU A O 1
ATOM 2604 N N . SER A 1 326 ? -2.854 9.011 28.501 1.00 44.44 326 SER A N 1
ATOM 2605 C CA . SER A 1 326 ? -2.473 9.748 27.288 1.00 44.44 326 SER A CA 1
ATOM 2606 C C . SER A 1 326 ? -1.404 10.806 27.590 1.00 44.44 326 SER A C 1
ATOM 2608 O O . SER A 1 326 ? -1.681 11.770 28.315 1.00 44.44 326 SER A O 1
ATOM 2610 N N . VAL A 1 327 ? -0.220 10.705 26.978 1.00 49.47 327 VAL A N 1
ATOM 2611 C CA . VAL A 1 327 ? 0.828 11.738 27.070 1.00 49.47 327 VAL A CA 1
ATOM 2612 C C . VAL A 1 327 ? 0.739 12.684 25.873 1.00 49.47 327 VAL A C 1
ATOM 2614 O O . VAL A 1 327 ? 1.279 12.457 24.794 1.00 49.47 327 VAL A O 1
ATOM 2617 N N . VAL A 1 328 ? 0.062 13.814 26.069 1.00 48.50 328 VAL A N 1
ATOM 2618 C CA . VAL A 1 328 ? -0.056 14.842 25.030 1.00 48.50 328 VAL A CA 1
ATOM 2619 C C . VAL A 1 328 ? 1.266 15.590 24.873 1.00 48.50 328 VAL A C 1
ATOM 2621 O O . VAL A 1 328 ? 1.558 16.513 25.632 1.00 48.50 328 VAL A O 1
ATOM 2624 N N . ILE A 1 329 ? 2.033 15.236 23.847 1.00 50.81 329 ILE A N 1
ATOM 2625 C CA . ILE A 1 329 ? 3.168 16.038 23.385 1.00 50.81 329 ILE A CA 1
ATOM 2626 C C . ILE A 1 329 ? 2.636 17.095 22.400 1.00 50.81 329 ILE A C 1
ATOM 2628 O O . ILE A 1 329 ? 1.539 16.995 21.853 1.00 50.81 329 ILE A O 1
ATOM 2632 N N . THR A 1 330 ? 3.335 18.215 22.268 1.00 48.28 330 THR A N 1
ATOM 2633 C CA . THR A 1 330 ? 3.114 19.172 21.176 1.00 48.28 330 THR A CA 1
ATOM 2634 C C . THR A 1 330 ? 4.443 19.244 20.444 1.00 48.28 330 THR A C 1
ATOM 2636 O O . THR A 1 330 ? 5.465 19.462 21.085 1.00 48.28 330 THR A O 1
ATOM 2639 N N . VAL A 1 331 ? 4.443 18.956 19.142 1.00 51.16 331 VAL A N 1
ATOM 2640 C CA . VAL A 1 331 ? 5.662 18.906 18.325 1.00 51.16 331 VAL A CA 1
ATOM 2641 C C . VAL A 1 331 ? 5.856 20.293 17.742 1.00 51.16 331 VAL A C 1
ATOM 2643 O O . VAL A 1 331 ? 5.404 20.605 16.648 1.00 51.16 331 VAL A O 1
ATOM 2646 N N . ASP A 1 332 ? 6.461 21.177 18.524 1.00 46.97 332 ASP A N 1
ATOM 2647 C CA . ASP A 1 332 ? 6.717 22.548 18.092 1.00 46.97 332 ASP A CA 1
ATOM 2648 C C . ASP A 1 332 ? 8.099 22.722 17.435 1.00 46.97 332 ASP A C 1
ATOM 2650 O O . ASP A 1 332 ? 8.400 23.816 16.959 1.00 46.97 332 ASP A O 1
ATOM 2654 N N . LYS A 1 333 ? 8.944 21.672 17.396 1.00 52.34 333 LYS A N 1
ATOM 2655 C CA . LYS A 1 333 ? 10.347 21.740 16.937 1.00 52.34 333 LYS A CA 1
ATOM 2656 C C . LYS A 1 333 ? 10.874 20.423 16.348 1.00 52.34 333 LYS A C 1
ATOM 2658 O O . LYS A 1 333 ? 10.416 19.338 16.703 1.00 52.34 333 LYS A O 1
ATOM 2663 N N . MET A 1 334 ? 11.967 20.515 15.577 1.00 51.12 334 MET A N 1
ATOM 2664 C CA . MET A 1 334 ? 12.779 19.366 15.120 1.00 51.12 334 MET A CA 1
ATOM 2665 C C . MET A 1 334 ? 13.187 18.403 16.254 1.00 51.12 334 MET A C 1
ATOM 2667 O O . MET A 1 334 ? 13.241 17.193 16.048 1.00 51.12 334 MET A O 1
ATOM 2671 N N . ALA A 1 335 ? 13.413 18.911 17.472 1.00 50.72 335 ALA A N 1
ATOM 2672 C CA . ALA A 1 335 ? 13.761 18.097 18.642 1.00 50.72 335 ALA A CA 1
ATOM 2673 C C . ALA A 1 335 ? 12.678 17.064 19.017 1.00 50.72 335 ALA A C 1
ATOM 2675 O O . ALA A 1 335 ? 12.990 15.995 19.537 1.00 50.72 335 ALA A O 1
ATOM 2676 N N . SER A 1 336 ? 11.403 17.341 18.732 1.00 54.81 336 SER A N 1
ATOM 2677 C CA . SER A 1 336 ? 10.314 16.406 19.028 1.00 54.81 336 SER A CA 1
ATOM 2678 C C . SER A 1 336 ? 10.211 15.279 17.993 1.00 54.81 336 SER A C 1
ATOM 2680 O O . SER A 1 336 ? 9.704 14.207 18.311 1.00 54.81 336 SER A O 1
ATOM 2682 N N . MET A 1 337 ? 10.718 15.484 16.773 1.00 61.28 337 MET A N 1
ATOM 2683 C CA . MET A 1 337 ? 10.822 14.422 15.766 1.00 61.28 337 MET A CA 1
ATOM 2684 C C . MET A 1 337 ? 11.995 13.490 16.025 1.00 61.28 337 MET A C 1
ATOM 2686 O O . MET A 1 337 ? 11.867 12.280 15.849 1.00 61.28 337 MET A O 1
ATOM 2690 N N . GLU A 1 338 ? 13.088 14.027 16.559 1.00 65.12 338 GLU A N 1
ATOM 2691 C CA . GLU A 1 338 ? 14.181 13.222 17.093 1.00 65.12 338 GLU A CA 1
ATOM 2692 C C . GLU A 1 338 ? 13.708 12.316 18.245 1.00 65.12 338 GLU A C 1
ATOM 2694 O O . GLU A 1 338 ? 14.049 11.138 18.288 1.00 65.12 338 GLU A O 1
ATOM 2699 N N . LEU A 1 339 ? 12.825 12.808 19.123 1.00 63.38 339 LEU A N 1
ATOM 2700 C CA . LEU A 1 339 ? 12.207 11.983 20.167 1.00 63.38 339 LEU A CA 1
ATOM 2701 C C . LEU A 1 339 ? 11.401 10.812 19.581 1.00 63.38 339 LEU A C 1
ATOM 2703 O O . LEU A 1 339 ? 11.507 9.688 20.066 1.00 63.38 339 LEU A O 1
ATOM 2707 N N . VAL A 1 340 ? 10.608 11.053 18.532 1.00 63.47 340 VAL A N 1
ATOM 2708 C CA . VAL A 1 340 ? 9.836 9.987 17.877 1.00 63.47 340 VAL A CA 1
ATOM 2709 C C . VAL A 1 340 ? 10.754 8.981 17.189 1.00 63.47 340 VAL A C 1
ATOM 2711 O O . VAL A 1 340 ? 10.528 7.779 17.315 1.00 63.47 340 VAL A O 1
ATOM 2714 N N . LYS A 1 341 ? 11.829 9.435 16.534 1.00 66.25 341 LYS A N 1
ATOM 2715 C CA . LYS A 1 341 ? 12.855 8.535 15.992 1.00 66.25 341 LYS A CA 1
ATOM 2716 C C . LYS A 1 341 ? 13.470 7.672 17.077 1.00 66.25 341 LYS A C 1
ATOM 2718 O O . LYS A 1 341 ? 13.557 6.465 16.900 1.00 66.25 341 LYS A O 1
ATOM 2723 N N . GLN A 1 342 ? 13.850 8.262 18.208 1.00 65.44 342 GLN A N 1
ATOM 2724 C CA . GLN A 1 342 ? 14.407 7.522 19.339 1.00 65.44 342 GLN A CA 1
ATOM 2725 C C . GLN A 1 342 ? 13.393 6.544 19.935 1.00 65.44 342 GLN A C 1
ATOM 2727 O O . GLN A 1 342 ? 13.767 5.426 20.281 1.00 65.44 342 GLN A O 1
ATOM 2732 N N . PHE A 1 343 ? 12.117 6.927 20.020 1.00 66.25 343 PHE A N 1
ATOM 2733 C CA . PHE A 1 343 ? 11.041 6.046 20.462 1.00 66.25 343 PHE A CA 1
ATOM 2734 C C . PHE A 1 343 ? 10.897 4.836 19.531 1.00 66.25 343 PHE A C 1
ATOM 2736 O O . PHE A 1 343 ? 10.947 3.699 19.992 1.00 66.25 343 PHE A O 1
ATOM 2743 N N . LEU A 1 344 ? 10.799 5.060 18.220 1.00 66.62 344 LEU A N 1
ATOM 2744 C CA . LEU A 1 344 ? 10.707 3.992 17.221 1.00 66.62 344 LEU A CA 1
ATOM 2745 C C . LEU A 1 344 ? 11.968 3.129 17.206 1.00 66.62 344 LEU A C 1
ATOM 2747 O O . LEU A 1 344 ? 11.888 1.905 17.212 1.00 66.62 344 LEU A O 1
ATOM 2751 N N . GLN A 1 345 ? 13.146 3.741 17.256 1.00 64.56 345 GLN A N 1
ATOM 2752 C CA . GLN A 1 345 ? 14.408 3.019 17.324 1.00 64.56 345 GLN A CA 1
ATOM 2753 C C . GLN A 1 345 ? 14.424 2.063 18.525 1.00 64.56 345 GLN A C 1
ATOM 2755 O O . GLN A 1 345 ? 14.763 0.893 18.376 1.00 64.56 345 GLN A O 1
ATOM 2760 N N . ARG A 1 346 ? 13.983 2.520 19.701 1.00 58.78 346 ARG A N 1
ATOM 2761 C CA . ARG A 1 346 ? 14.018 1.723 20.936 1.00 58.78 346 ARG A CA 1
ATOM 2762 C C . ARG A 1 346 ? 12.904 0.684 21.028 1.00 58.78 346 ARG A C 1
ATOM 2764 O O . ARG A 1 346 ? 13.182 -0.476 21.308 1.00 58.78 346 ARG A O 1
ATOM 2771 N N . HIS A 1 347 ? 11.657 1.080 20.794 1.00 55.12 347 HIS A N 1
ATOM 2772 C CA . HIS A 1 347 ? 10.490 0.221 21.023 1.00 55.12 347 HIS A CA 1
ATOM 2773 C C . HIS A 1 347 ? 10.111 -0.628 19.812 1.00 55.12 347 HIS A C 1
ATOM 2775 O O . HIS A 1 347 ? 9.540 -1.703 19.971 1.00 55.12 347 HIS A O 1
ATOM 2781 N N . VAL A 1 348 ? 10.440 -0.167 18.605 1.00 62.38 348 VAL A N 1
ATOM 2782 C CA . VAL A 1 348 ? 10.117 -0.869 17.363 1.00 62.38 348 VAL A CA 1
ATOM 2783 C C . VAL A 1 348 ? 11.359 -1.564 16.808 1.00 62.38 348 VAL A C 1
ATOM 2785 O O . VAL A 1 348 ? 11.301 -2.762 16.557 1.00 62.38 348 VAL A O 1
ATOM 2788 N N . CYS A 1 349 ? 12.497 -0.884 16.658 1.00 58.75 349 CYS A N 1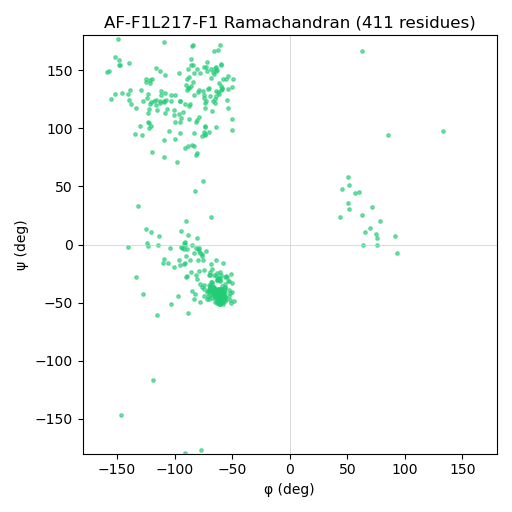
ATOM 2789 C CA . CYS A 1 349 ? 13.653 -1.448 15.942 1.00 58.75 349 CYS A CA 1
ATOM 2790 C C . CYS A 1 349 ? 14.545 -2.339 16.832 1.00 58.75 349 CYS A C 1
ATOM 2792 O O . CYS A 1 349 ? 15.002 -3.395 16.396 1.00 58.75 349 CYS A O 1
ATOM 2794 N N . GLU A 1 350 ? 14.775 -1.953 18.092 1.00 54.75 350 GLU A N 1
ATOM 2795 C CA . GLU A 1 350 ? 15.697 -2.641 19.016 1.00 54.75 350 GLU A CA 1
ATOM 2796 C C . GLU A 1 350 ? 15.054 -3.751 19.865 1.00 54.75 350 GLU A C 1
ATOM 2798 O O . GLU A 1 350 ? 15.779 -4.558 20.452 1.00 54.75 350 GLU A O 1
ATOM 2803 N N . ALA A 1 351 ? 13.722 -3.880 19.865 1.00 46.25 351 ALA A N 1
ATOM 2804 C CA . ALA A 1 351 ? 13.006 -4.915 20.621 1.00 46.25 351 ALA A CA 1
ATOM 2805 C C . ALA A 1 351 ? 13.467 -6.354 20.284 1.00 46.25 351 ALA A C 1
ATOM 2807 O O . ALA A 1 351 ? 13.447 -7.240 21.136 1.00 46.25 351 ALA A O 1
ATOM 2808 N N . SER A 1 352 ? 13.962 -6.586 19.062 1.00 38.78 352 SER A N 1
ATOM 2809 C CA . SER A 1 352 ? 14.487 -7.878 18.590 1.00 38.78 352 SER A CA 1
ATOM 2810 C C . SER A 1 352 ? 15.916 -8.211 19.051 1.00 38.78 352 SER A C 1
ATOM 2812 O O . SER A 1 352 ? 16.381 -9.320 18.809 1.00 38.78 352 SER A O 1
ATOM 2814 N N . LEU A 1 353 ? 16.621 -7.293 19.725 1.00 35.09 353 LEU A N 1
ATOM 2815 C CA . LEU A 1 353 ? 17.976 -7.523 20.256 1.00 35.09 353 LEU A CA 1
ATOM 2816 C C . LEU A 1 353 ? 17.984 -7.979 21.727 1.00 35.09 353 LEU A C 1
ATOM 2818 O O . LEU A 1 353 ? 19.036 -7.978 22.366 1.00 35.09 353 LEU A O 1
ATOM 2822 N N . GLY A 1 354 ? 16.827 -8.350 22.287 1.00 30.88 354 GLY A N 1
ATOM 2823 C CA . GLY A 1 354 ? 16.715 -8.741 23.698 1.00 30.88 354 GLY A CA 1
ATOM 2824 C C . GLY A 1 354 ? 16.911 -7.577 24.677 1.00 30.88 354 GLY A C 1
ATOM 2825 O O . GLY A 1 354 ? 17.099 -7.799 25.870 1.00 30.88 354 GLY A O 1
ATOM 2826 N N . VAL A 1 355 ? 16.865 -6.337 24.183 1.00 29.97 355 VAL A N 1
ATOM 2827 C CA . VAL A 1 355 ? 16.887 -5.114 24.989 1.00 29.97 355 VAL A CA 1
ATOM 2828 C C . VAL A 1 355 ? 15.497 -4.496 24.914 1.00 29.97 355 VAL A C 1
ATOM 2830 O O . VAL A 1 355 ? 15.259 -3.532 24.200 1.00 29.97 355 VAL A O 1
ATOM 2833 N N . VAL A 1 356 ? 14.553 -5.099 25.630 1.00 36.16 356 VAL A N 1
ATOM 2834 C CA . VAL A 1 356 ? 13.377 -4.355 26.081 1.00 36.16 356 VAL A CA 1
ATOM 2835 C C . VAL A 1 356 ? 13.867 -3.562 27.289 1.00 36.16 356 VAL A C 1
ATOM 2837 O O . VAL A 1 356 ? 14.605 -4.112 28.104 1.00 36.16 356 VAL A O 1
ATOM 2840 N N . GLU A 1 357 ? 13.559 -2.272 27.361 1.00 37.31 357 GLU A N 1
ATOM 2841 C CA . GLU A 1 357 ? 13.747 -1.445 28.552 1.00 37.31 357 GLU A CA 1
ATOM 2842 C C . GLU A 1 357 ? 12.412 -0.804 28.898 1.00 37.31 357 GLU A C 1
ATOM 2844 O O . GLU A 1 357 ? 11.678 -0.365 28.013 1.00 37.31 357 GLU A O 1
ATOM 2849 N N . ASP A 1 358 ? 12.111 -0.746 30.189 1.00 33.75 358 ASP A N 1
ATOM 2850 C CA . ASP A 1 358 ? 10.976 -0.008 30.722 1.00 33.75 358 ASP A CA 1
ATOM 2851 C C . ASP A 1 358 ? 11.310 1.492 30.641 1.00 33.75 358 ASP A C 1
ATOM 2853 O O . ASP A 1 358 ? 12.036 2.037 31.481 1.00 33.75 358 ASP A O 1
ATOM 2857 N N . ILE A 1 359 ? 10.885 2.151 29.560 1.00 35.31 359 ILE A N 1
ATOM 2858 C CA . ILE A 1 359 ? 11.069 3.594 29.390 1.00 35.31 359 ILE A CA 1
ATOM 2859 C C . ILE A 1 359 ? 9.907 4.296 30.088 1.00 35.31 359 ILE A C 1
ATOM 2861 O O . ILE A 1 359 ? 8.915 4.654 29.463 1.00 35.31 359 ILE A O 1
ATOM 2865 N N . SER A 1 360 ? 10.047 4.527 31.395 1.00 35.78 360 SER A N 1
ATOM 2866 C CA . SER A 1 360 ? 9.152 5.433 32.115 1.00 35.78 360 SER A CA 1
ATOM 2867 C C . SER A 1 360 ? 9.442 6.868 31.665 1.00 35.78 360 SER A C 1
ATOM 2869 O O . SER A 1 360 ? 10.385 7.495 32.156 1.00 35.78 360 SER A O 1
ATOM 2871 N N . ILE A 1 361 ? 8.668 7.396 30.719 1.00 38.12 361 ILE A N 1
ATOM 2872 C CA . ILE A 1 361 ? 8.799 8.788 30.284 1.00 38.12 361 ILE A CA 1
ATOM 2873 C C . ILE A 1 361 ? 8.161 9.680 31.356 1.00 38.12 361 ILE A C 1
ATOM 2875 O O . ILE A 1 361 ? 6.956 9.938 31.361 1.00 38.12 361 ILE A O 1
ATOM 2879 N N . LYS A 1 362 ? 8.963 10.178 32.301 1.00 36.53 362 LYS A N 1
ATOM 2880 C CA . LYS A 1 362 ? 8.448 11.087 33.332 1.00 36.53 362 LYS A CA 1
ATOM 2881 C C . LYS A 1 362 ? 8.105 12.434 32.708 1.00 36.53 362 LYS A C 1
ATOM 2883 O O . LYS A 1 362 ? 8.922 13.037 32.021 1.00 36.53 362 LYS A O 1
ATOM 2888 N N . LYS A 1 363 ? 6.936 12.985 33.050 1.00 37.47 363 LYS A N 1
ATOM 2889 C CA . LYS A 1 363 ? 6.482 14.323 32.613 1.00 37.47 363 LYS A CA 1
ATOM 2890 C C . LYS A 1 363 ? 7.519 15.440 32.864 1.00 37.47 363 LYS A C 1
ATOM 2892 O O . LYS A 1 363 ? 7.516 16.448 32.167 1.00 37.47 363 LYS A O 1
ATOM 2897 N N . SER A 1 364 ? 8.414 15.251 33.839 1.00 38.81 364 SER A N 1
ATOM 2898 C CA . SER A 1 364 ? 9.529 16.147 34.172 1.00 38.81 364 SER A CA 1
ATOM 2899 C C . SER A 1 364 ? 10.711 16.107 33.191 1.00 38.81 364 SER A C 1
ATOM 2901 O O . SER A 1 364 ? 11.454 17.078 33.130 1.00 38.81 364 SER A O 1
ATOM 2903 N N . GLU A 1 365 ? 10.890 15.034 32.414 1.00 40.81 365 GLU A N 1
ATOM 2904 C CA . GLU A 1 365 ? 11.973 14.890 31.417 1.00 40.81 365 GLU A CA 1
ATOM 2905 C C . GLU A 1 365 ? 11.705 15.700 30.133 1.00 40.81 365 GLU A C 1
ATOM 2907 O O . GLU A 1 365 ? 12.599 15.929 29.327 1.00 40.81 365 GLU A O 1
ATOM 2912 N N . PHE A 1 366 ? 10.490 16.239 29.978 1.00 46.31 366 PHE A N 1
ATOM 2913 C CA . PHE A 1 366 ? 10.141 17.199 28.923 1.00 46.31 366 PHE A CA 1
ATOM 2914 C C . PHE A 1 366 ? 10.551 18.640 29.247 1.00 46.31 366 PHE A C 1
ATOM 2916 O O . PHE A 1 366 ? 10.374 19.541 28.427 1.00 46.31 366 PHE A O 1
ATOM 2923 N N . SER A 1 367 ? 11.107 18.862 30.440 1.00 40.00 367 SER A N 1
ATOM 2924 C CA . SER A 1 367 ? 11.676 20.132 30.861 1.00 40.00 367 SER A CA 1
ATOM 2925 C C . SER A 1 367 ? 13.201 20.024 30.833 1.00 40.00 367 SER A C 1
ATOM 2927 O O . SER A 1 367 ? 13.827 19.573 31.785 1.00 40.00 367 SER A O 1
ATOM 2929 N N . THR A 1 368 ? 13.797 20.507 29.743 1.00 39.31 368 THR A N 1
ATOM 2930 C CA . THR A 1 368 ? 15.206 20.937 29.609 1.00 39.31 368 THR A CA 1
ATOM 2931 C C . THR A 1 368 ? 16.336 19.900 29.505 1.00 39.31 368 THR A C 1
ATOM 2933 O O . THR A 1 368 ? 17.463 20.331 29.280 1.00 39.31 368 THR A O 1
ATOM 2936 N N . ASP A 1 369 ? 16.092 18.585 29.544 1.00 39.66 369 ASP A N 1
ATOM 2937 C CA . ASP A 1 369 ? 17.162 17.586 29.331 1.00 39.66 369 ASP A CA 1
ATOM 2938 C C . ASP A 1 369 ? 16.718 16.471 28.359 1.00 39.66 369 ASP A C 1
ATOM 2940 O O . ASP A 1 369 ? 16.025 15.523 28.721 1.00 39.66 369 ASP A O 1
ATOM 2944 N N . HIS A 1 370 ? 17.056 16.624 27.075 1.00 44.34 370 HIS A N 1
ATOM 2945 C CA . HIS A 1 370 ? 16.484 15.872 25.946 1.00 44.34 370 HIS A CA 1
ATOM 2946 C C . HIS A 1 370 ? 17.106 14.481 25.702 1.00 44.34 370 HIS A C 1
ATOM 2948 O O . HIS A 1 370 ? 17.402 14.135 24.559 1.00 44.34 370 HIS A O 1
ATOM 2954 N N . SER A 1 371 ? 17.312 13.653 26.730 1.00 40.09 371 SER A N 1
ATOM 2955 C CA . SER A 1 371 ? 17.836 12.293 26.516 1.00 40.09 371 SER A CA 1
ATOM 2956 C C . SER A 1 371 ? 17.081 11.212 27.290 1.00 40.09 371 SER A C 1
ATOM 2958 O O . SER A 1 371 ? 17.098 11.162 28.517 1.00 40.09 371 SER A O 1
ATOM 2960 N N . LEU A 1 372 ? 16.460 10.283 26.555 1.00 38.47 372 LEU A N 1
ATOM 2961 C CA . LEU A 1 372 ? 15.959 9.030 27.123 1.00 38.47 372 LEU A CA 1
ATOM 2962 C C . LEU A 1 372 ? 17.173 8.186 27.572 1.00 38.47 372 LEU A C 1
ATOM 2964 O O . LEU A 1 372 ? 18.050 7.878 26.758 1.00 38.47 372 LEU A O 1
ATOM 2968 N N . LYS A 1 373 ? 17.265 7.773 28.841 1.00 35.41 373 LYS A N 1
ATOM 2969 C CA . LYS A 1 373 ? 18.418 6.997 29.359 1.00 35.41 373 LYS A CA 1
ATOM 2970 C C . LYS A 1 373 ? 18.234 5.488 29.169 1.00 35.41 373 LYS A C 1
ATOM 2972 O O . LYS A 1 373 ? 17.121 4.994 29.280 1.00 35.41 373 LYS A O 1
ATOM 2977 N N . LYS A 1 374 ? 19.333 4.776 28.882 1.00 35.09 374 LYS A N 1
ATOM 2978 C CA . LYS A 1 374 ? 19.369 3.317 28.683 1.00 35.09 374 LYS A CA 1
ATOM 2979 C C . LYS A 1 374 ? 19.542 2.594 30.034 1.00 35.09 374 LYS A C 1
ATOM 2981 O O . LYS A 1 374 ? 20.522 2.865 30.730 1.00 35.09 374 LYS A O 1
ATOM 2986 N N . LYS A 1 375 ? 18.622 1.713 30.435 1.00 35.22 375 LYS A N 1
ATOM 2987 C CA . LYS A 1 375 ? 18.679 0.881 31.653 1.00 35.22 375 LYS A CA 1
ATOM 2988 C C . LYS A 1 375 ? 18.562 -0.621 31.344 1.00 35.22 375 LYS A C 1
ATOM 2990 O O . LYS A 1 375 ? 17.475 -1.146 31.145 1.00 35.22 375 LYS A O 1
ATOM 2995 N N . LYS A 1 376 ? 19.685 -1.338 31.441 1.00 33.78 376 LYS A N 1
ATOM 2996 C CA . LYS A 1 376 ? 19.793 -2.786 31.189 1.00 33.78 376 LYS A CA 1
ATOM 2997 C C . LYS A 1 376 ? 18.777 -3.599 32.016 1.00 33.78 376 LYS A C 1
ATOM 2999 O O . LYS A 1 376 ? 18.854 -3.596 33.245 1.00 33.78 376 LYS A O 1
ATOM 3004 N N . MET A 1 377 ? 17.862 -4.313 31.354 1.00 35.62 377 MET A N 1
ATOM 3005 C CA . MET A 1 377 ? 16.914 -5.219 32.019 1.00 35.62 377 MET A CA 1
ATOM 3006 C C . MET A 1 377 ? 17.574 -6.546 32.423 1.00 35.62 377 MET A C 1
ATOM 3008 O O . MET A 1 377 ? 18.503 -7.033 31.775 1.00 35.62 377 MET A O 1
ATOM 3012 N N . THR A 1 378 ? 17.110 -7.120 33.534 1.00 37.00 378 THR A N 1
ATOM 3013 C CA . THR A 1 378 ? 17.517 -8.448 34.010 1.00 37.00 378 THR A CA 1
ATOM 3014 C C . THR A 1 378 ? 16.696 -9.539 33.311 1.00 37.00 378 THR A C 1
ATOM 3016 O O . THR A 1 378 ? 15.575 -9.301 32.862 1.00 37.00 378 THR A O 1
ATOM 3019 N N . VAL A 1 379 ? 17.254 -10.752 33.216 1.00 36.16 379 VAL A N 1
ATOM 3020 C CA . VAL A 1 379 ? 16.667 -11.911 32.506 1.00 36.16 379 VAL A CA 1
ATOM 3021 C C . VAL A 1 379 ? 15.231 -12.232 32.954 1.00 36.16 379 VAL A C 1
ATOM 3023 O O . VAL A 1 379 ? 14.412 -12.667 32.145 1.00 36.16 379 VAL A O 1
ATOM 3026 N N . ASP A 1 380 ? 14.900 -11.974 34.218 1.00 34.06 380 ASP A N 1
ATOM 3027 C CA . ASP A 1 380 ? 13.584 -12.281 34.787 1.00 34.06 380 ASP A CA 1
ATOM 3028 C C . ASP A 1 380 ? 12.458 -11.414 34.213 1.00 34.06 380 ASP A C 1
ATOM 3030 O O . ASP A 1 380 ? 11.336 -11.886 34.036 1.00 34.06 380 ASP A O 1
ATOM 3034 N N . VAL A 1 381 ? 12.752 -10.166 33.842 1.00 34.53 381 VAL A N 1
ATOM 3035 C CA . VAL A 1 381 ? 11.727 -9.255 33.320 1.00 34.53 381 VAL A CA 1
ATOM 3036 C C . VAL A 1 381 ? 11.433 -9.528 31.839 1.00 34.53 381 VAL A C 1
ATOM 3038 O O . VAL A 1 381 ? 10.290 -9.420 31.407 1.00 34.53 381 VAL A O 1
ATOM 3041 N N . TYR A 1 382 ? 12.419 -10.011 31.074 1.00 32.53 382 TYR A N 1
ATOM 3042 C CA . TYR A 1 382 ? 12.207 -10.479 29.696 1.00 32.53 382 TYR A CA 1
ATOM 3043 C C . TYR A 1 382 ? 11.198 -11.642 29.624 1.00 32.53 382 TYR A C 1
ATOM 3045 O O . TYR A 1 382 ? 10.344 -11.701 28.733 1.00 32.53 382 TYR A O 1
ATOM 3053 N N . ARG A 1 383 ? 11.248 -12.554 30.607 1.00 36.34 383 ARG A N 1
ATOM 3054 C CA . ARG A 1 383 ? 10.273 -13.649 30.738 1.00 36.34 383 ARG A CA 1
ATOM 3055 C C . ARG A 1 383 ? 8.867 -13.129 31.044 1.00 36.34 383 ARG A C 1
ATOM 3057 O O . ARG A 1 383 ? 7.909 -13.654 30.486 1.00 36.34 383 ARG A O 1
ATOM 3064 N N . ALA A 1 384 ? 8.746 -12.082 31.860 1.00 34.50 384 ALA A N 1
ATOM 3065 C CA . ALA A 1 384 ? 7.464 -11.449 32.165 1.00 34.50 384 ALA A CA 1
ATOM 3066 C C . ALA A 1 384 ? 6.843 -10.753 30.938 1.00 34.50 384 ALA A C 1
ATOM 3068 O O . ALA A 1 384 ? 5.654 -10.918 30.686 1.00 34.50 384 ALA A O 1
ATOM 3069 N N . THR A 1 385 ? 7.636 -10.050 30.120 1.00 37.69 385 THR A N 1
ATOM 3070 C CA . THR A 1 385 ? 7.152 -9.440 28.866 1.00 37.69 385 THR A CA 1
ATOM 3071 C C . THR A 1 385 ? 6.666 -10.494 27.873 1.00 37.69 385 THR A C 1
ATOM 3073 O O . THR A 1 385 ? 5.588 -10.352 27.303 1.00 37.69 385 THR A O 1
ATOM 3076 N N . THR A 1 386 ? 7.422 -11.583 27.709 1.00 41.44 386 THR A N 1
ATOM 3077 C CA . THR A 1 386 ? 7.017 -12.708 26.849 1.00 41.44 386 THR A CA 1
ATOM 3078 C C . THR A 1 386 ? 5.713 -13.335 27.350 1.00 41.44 386 THR A C 1
ATOM 3080 O O . THR A 1 386 ? 4.799 -13.569 26.565 1.00 41.44 386 THR A O 1
ATOM 3083 N N . ALA A 1 387 ? 5.583 -13.536 28.665 1.00 41.66 387 ALA A N 1
ATOM 3084 C CA . ALA A 1 387 ? 4.355 -14.039 29.273 1.00 41.66 387 ALA A CA 1
ATOM 3085 C C . ALA A 1 387 ? 3.163 -13.089 29.059 1.00 41.66 387 ALA A C 1
ATOM 3087 O O . ALA A 1 387 ? 2.076 -13.555 28.737 1.00 41.66 387 ALA A O 1
ATOM 3088 N N . ASN A 1 388 ? 3.361 -11.773 29.162 1.00 42.44 388 ASN A N 1
ATOM 3089 C CA . ASN A 1 388 ? 2.310 -10.780 28.920 1.00 42.44 388 ASN A CA 1
ATOM 3090 C C . ASN A 1 388 ? 1.858 -10.746 27.457 1.00 42.44 388 ASN A C 1
ATOM 3092 O O . ASN A 1 388 ? 0.662 -10.621 27.203 1.00 42.44 388 ASN A O 1
ATOM 3096 N N . ILE A 1 389 ? 2.785 -10.910 26.506 1.00 46.09 389 ILE A N 1
ATOM 3097 C CA . ILE A 1 389 ? 2.444 -11.094 25.091 1.00 46.09 389 ILE A CA 1
ATOM 3098 C C . ILE A 1 389 ? 1.596 -12.358 24.947 1.00 46.09 389 ILE A C 1
ATOM 3100 O O . ILE A 1 389 ? 0.488 -12.268 24.435 1.00 46.09 389 ILE A O 1
ATOM 3104 N N . CYS A 1 390 ? 2.032 -13.504 25.482 1.00 46.12 390 CYS A N 1
ATOM 3105 C CA . CYS A 1 390 ? 1.246 -14.742 25.436 1.00 46.12 390 CYS A CA 1
ATOM 3106 C C . CYS A 1 390 ? -0.150 -14.589 26.066 1.00 46.12 390 CYS A C 1
ATOM 3108 O O . CYS A 1 390 ? -1.124 -15.083 25.510 1.00 46.12 390 CYS A O 1
ATOM 3110 N N . ILE A 1 391 ? -0.277 -13.871 27.186 1.00 47.94 391 ILE A N 1
ATOM 3111 C CA . ILE A 1 391 ? -1.568 -13.589 27.833 1.00 47.94 391 ILE A CA 1
ATOM 3112 C C . ILE A 1 391 ? -2.449 -12.695 26.952 1.00 47.94 391 ILE A C 1
ATOM 3114 O O . ILE A 1 391 ? -3.646 -12.947 26.840 1.00 47.94 391 ILE A O 1
ATOM 3118 N N . ALA A 1 392 ? -1.888 -11.670 26.308 1.00 45.69 392 ALA A N 1
ATOM 3119 C CA . ALA A 1 392 ? -2.631 -10.831 25.370 1.00 45.69 392 ALA A CA 1
ATOM 3120 C C . ALA A 1 392 ? -3.098 -11.633 24.142 1.00 45.69 392 ALA A C 1
ATOM 3122 O O . ALA A 1 392 ? -4.258 -11.522 23.752 1.00 45.69 392 ALA A O 1
ATOM 3123 N N . LEU A 1 393 ? -2.233 -12.499 23.595 1.00 49.84 393 LEU A N 1
ATOM 3124 C CA . LEU A 1 393 ? -2.581 -13.427 22.512 1.00 49.84 393 LEU A CA 1
ATOM 3125 C C . LEU A 1 393 ? -3.723 -14.377 22.937 1.00 49.84 393 LEU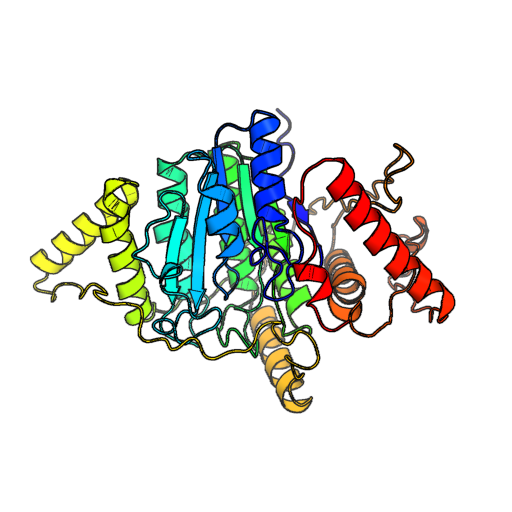 A C 1
ATOM 3127 O O . LEU A 1 393 ? -4.640 -14.613 22.156 1.00 49.84 393 LEU A O 1
ATOM 3131 N N . LEU A 1 394 ? -3.711 -14.870 24.184 1.00 53.25 394 LEU A N 1
ATOM 3132 C CA . LEU A 1 394 ? -4.772 -15.720 24.746 1.00 53.25 394 LEU A CA 1
ATOM 3133 C C . LEU A 1 394 ? -6.091 -14.963 24.983 1.00 53.25 394 LEU A C 1
ATOM 3135 O O . LEU A 1 394 ? -7.157 -15.518 24.753 1.00 53.25 394 LEU A O 1
ATOM 3139 N N . LYS A 1 395 ? -6.066 -13.689 25.387 1.00 50.44 395 LYS A N 1
ATOM 3140 C CA . LYS A 1 395 ? -7.302 -12.895 25.544 1.00 50.44 395 LYS A CA 1
ATOM 3141 C C . LYS A 1 395 ? -7.998 -12.612 24.209 1.00 50.44 395 LYS A C 1
ATOM 3143 O O . LYS A 1 395 ? -9.220 -12.609 24.140 1.00 50.44 395 LYS A O 1
ATOM 3148 N N . ILE A 1 396 ? -7.228 -12.430 23.135 1.00 48.12 396 ILE A N 1
ATOM 3149 C CA . ILE A 1 396 ? -7.762 -12.288 21.770 1.00 48.12 396 ILE A CA 1
ATOM 3150 C C . ILE A 1 396 ? -8.512 -13.566 21.332 1.00 48.12 396 ILE A C 1
ATOM 3152 O O . ILE A 1 396 ? -9.476 -13.486 20.566 1.00 48.12 396 ILE A O 1
ATOM 3156 N N . PHE A 1 397 ? -8.114 -14.736 21.850 1.00 51.69 397 PHE A N 1
ATOM 3157 C CA . PHE A 1 397 ? -8.805 -16.010 21.632 1.00 51.69 397 PHE A CA 1
ATOM 3158 C C . PHE A 1 397 ? -10.151 -16.081 22.364 1.00 51.69 397 PHE A C 1
ATOM 3160 O O . PHE A 1 397 ? -11.143 -16.470 21.749 1.00 51.69 397 PHE A O 1
ATOM 3167 N N . ASP A 1 398 ? -10.217 -15.644 23.626 1.00 52.16 398 ASP A N 1
ATOM 3168 C CA . ASP A 1 398 ? -11.471 -15.632 24.400 1.00 52.16 398 ASP A CA 1
ATOM 3169 C C . ASP A 1 398 ? -12.561 -14.764 23.740 1.00 52.16 398 ASP A C 1
ATOM 3171 O O . ASP A 1 398 ? -13.754 -15.025 23.893 1.00 52.16 398 ASP A O 1
ATOM 3175 N N . GLU A 1 399 ? -12.159 -13.761 22.956 1.00 52.62 399 GLU A N 1
ATOM 3176 C CA . GLU A 1 399 ? -13.067 -12.894 22.197 1.00 52.62 399 GLU A CA 1
ATOM 3177 C C . GLU A 1 399 ? -13.371 -13.398 20.766 1.00 52.62 399 GLU A C 1
ATOM 3179 O O . GLU A 1 399 ? -14.116 -12.752 20.026 1.00 52.62 399 GLU A O 1
ATOM 3184 N N . GLY A 1 400 ? -12.843 -14.565 20.370 1.00 50.44 400 GLY A N 1
ATOM 3185 C CA . GLY A 1 400 ? -13.178 -15.246 19.112 1.00 50.44 400 GLY A CA 1
ATOM 3186 C C . GLY A 1 400 ? -12.500 -14.688 17.855 1.00 50.44 400 GLY A C 1
ATOM 3187 O O . GLY A 1 400 ? -12.989 -14.908 16.746 1.00 50.44 400 GLY A O 1
ATOM 3188 N N . PHE A 1 401 ? -11.389 -13.957 17.991 1.00 44.19 401 PHE A N 1
ATOM 3189 C CA . PHE A 1 401 ? -10.689 -13.352 16.847 1.00 44.19 401 PHE A CA 1
ATOM 3190 C C . PHE A 1 401 ? -9.663 -14.276 16.166 1.00 44.19 401 PHE A C 1
ATOM 3192 O O . PHE A 1 401 ? -9.224 -13.970 15.057 1.00 44.19 401 PHE A O 1
ATOM 3199 N N . ALA A 1 402 ? -9.295 -15.401 16.789 1.00 48.72 402 ALA A N 1
ATOM 3200 C CA . ALA A 1 402 ? -8.393 -16.407 16.226 1.00 48.72 402 ALA A CA 1
ATOM 3201 C C . ALA A 1 402 ? -8.919 -17.820 16.527 1.00 48.72 402 ALA A C 1
ATOM 3203 O O . ALA A 1 402 ? -9.090 -18.180 17.687 1.00 48.72 402 ALA A O 1
ATOM 3204 N N . ASN A 1 403 ? -9.190 -18.611 15.482 1.00 50.56 403 ASN A N 1
ATOM 3205 C CA . ASN A 1 403 ? -9.911 -19.890 15.600 1.00 50.56 403 ASN A CA 1
ATOM 3206 C C . ASN A 1 403 ? -9.003 -21.132 15.686 1.00 50.56 403 ASN A C 1
ATOM 3208 O O . ASN A 1 403 ? -9.495 -22.214 15.993 1.00 50.56 403 ASN A O 1
ATOM 3212 N N . ASP A 1 404 ? -7.707 -21.004 15.388 1.00 55.50 404 ASP A N 1
ATOM 3213 C CA . ASP A 1 404 ? -6.753 -22.120 15.343 1.00 55.50 404 ASP A CA 1
ATOM 3214 C C . ASP A 1 404 ? -5.340 -21.607 15.666 1.00 55.50 404 ASP A C 1
ATOM 3216 O O . ASP A 1 404 ? -4.912 -20.617 15.079 1.00 55.50 404 ASP A O 1
ATOM 3220 N N . LEU A 1 405 ? -4.636 -22.246 16.607 1.00 54.50 405 LEU A N 1
ATOM 3221 C CA . LEU A 1 405 ? -3.288 -21.878 17.070 1.00 54.50 405 LEU A CA 1
ATOM 3222 C C . LEU A 1 405 ? -2.226 -22.933 16.729 1.00 54.50 405 LEU A C 1
ATOM 3224 O O . LEU A 1 405 ? -1.054 -22.722 17.046 1.00 54.50 405 LEU A O 1
ATOM 3228 N N . GLU A 1 406 ? -2.588 -24.050 16.085 1.00 56.31 406 GLU A N 1
ATOM 3229 C CA . GLU A 1 406 ? -1.632 -25.124 15.765 1.00 56.31 406 GLU A CA 1
ATOM 3230 C C . GLU A 1 406 ? -0.457 -24.581 14.936 1.00 56.31 406 GLU A C 1
ATOM 3232 O O . GLU A 1 406 ? 0.699 -24.929 15.158 1.00 56.31 406 GLU A O 1
ATOM 3237 N N . HIS A 1 407 ? -0.727 -23.600 14.076 1.00 49.69 407 HIS A N 1
ATOM 3238 C CA . HIS A 1 407 ? 0.282 -22.922 13.273 1.00 49.69 407 HIS A CA 1
ATOM 3239 C C . HIS A 1 407 ? 1.299 -22.085 14.079 1.00 49.69 407 HIS A C 1
ATOM 3241 O O . HIS A 1 407 ? 2.410 -21.878 13.594 1.00 49.69 407 HIS A O 1
ATOM 3247 N N . ILE A 1 408 ? 0.956 -21.590 15.279 1.00 51.59 408 ILE A N 1
ATOM 3248 C CA . ILE A 1 408 ? 1.906 -20.866 16.148 1.00 51.59 408 ILE A CA 1
ATOM 3249 C C . ILE A 1 408 ? 2.886 -21.856 16.779 1.00 51.59 408 ILE A C 1
ATOM 3251 O O . ILE A 1 408 ? 4.063 -21.542 16.921 1.00 51.59 408 ILE A O 1
ATOM 3255 N N . LEU A 1 409 ? 2.430 -23.071 17.098 1.00 51.56 409 LEU A N 1
ATOM 3256 C CA . LEU A 1 409 ? 3.290 -24.142 17.616 1.00 51.56 409 LEU A CA 1
ATOM 3257 C C . LEU A 1 409 ? 4.297 -24.642 16.576 1.00 51.56 409 LEU A C 1
ATOM 3259 O O . LEU A 1 409 ? 5.315 -25.224 16.940 1.00 51.56 409 LEU A O 1
ATOM 3263 N N . LEU A 1 410 ? 4.012 -24.415 15.292 1.00 44.88 410 LEU A N 1
ATOM 3264 C CA . LEU A 1 410 ? 4.931 -24.716 14.204 1.00 44.88 410 LEU A CA 1
ATOM 3265 C C . LEU A 1 410 ? 6.018 -23.643 14.050 1.00 44.88 410 LEU A C 1
ATOM 3267 O O . LEU A 1 410 ? 6.992 -23.897 13.366 1.00 44.88 410 LEU A O 1
ATOM 3271 N N . PHE A 1 411 ? 5.919 -22.460 14.658 1.00 41.25 411 PHE A N 1
ATOM 3272 C CA . PHE A 1 411 ? 7.016 -21.490 14.597 1.00 41.25 411 PHE A CA 1
ATOM 3273 C C . PHE A 1 411 ? 8.177 -21.929 15.505 1.00 41.25 411 PHE A C 1
ATOM 3275 O O . PHE A 1 411 ? 7.982 -22.143 16.699 1.00 41.25 411 PHE A O 1
ATOM 3282 N N . ASP A 1 412 ? 9.396 -22.014 14.958 1.00 38.16 412 ASP A N 1
ATOM 3283 C CA . ASP A 1 412 ? 10.601 -22.310 15.744 1.00 38.16 412 ASP A CA 1
ATOM 3284 C C . ASP A 1 412 ? 10.868 -21.185 16.763 1.00 38.16 412 ASP A C 1
ATOM 3286 O O . ASP A 1 412 ? 11.381 -20.116 16.411 1.00 38.16 412 ASP A O 1
ATOM 3290 N N . CYS A 1 413 ? 10.492 -21.442 18.024 1.00 35.88 413 CYS A N 1
ATOM 3291 C CA . CYS A 1 413 ? 10.591 -20.533 19.169 1.00 35.88 413 CYS A CA 1
ATOM 3292 C C . CYS A 1 413 ? 11.954 -19.913 19.343 1.00 35.88 413 CYS A C 1
ATOM 3294 O O . CYS A 1 413 ? 12.952 -20.665 19.510 1.00 35.88 413 CYS A O 1
#

Organism: Ascaris suum (NCBI:txid6253)

Solvent-accessible surface area (backbone atoms only — not comparable to full-atom values): 23125 Å² total; per-residue (Å²): 137,80,90,80,76,66,50,48,75,44,94,53,77,70,26,12,44,39,6,36,76,68,36,52,34,89,78,4,67,52,31,58,66,48,53,50,48,54,52,40,43,76,72,64,48,76,23,35,33,35,42,31,56,20,28,49,59,45,56,11,36,53,65,62,36,58,90,39,85,47,35,35,39,39,33,40,18,46,22,47,36,18,63,35,66,87,35,43,61,74,57,32,64,74,57,87,57,85,34,48,45,35,43,46,31,69,61,68,60,51,26,43,35,48,55,49,43,44,44,62,68,46,50,48,35,45,45,69,67,66,59,38,46,29,39,39,27,44,41,24,45,17,30,24,59,70,11,84,81,41,39,20,40,27,44,40,61,38,41,16,51,50,38,31,55,50,46,55,50,23,62,77,60,73,20,45,42,37,36,34,38,40,58,44,75,37,58,90,48,41,37,53,35,50,51,25,30,50,37,15,43,71,64,50,86,75,51,75,71,92,66,59,85,61,56,69,69,53,53,33,34,54,47,34,40,19,57,72,46,11,89,84,27,64,56,27,31,49,52,37,51,54,51,51,52,53,29,58,78,66,73,43,79,80,84,71,62,76,86,79,52,68,76,41,78,82,85,80,64,86,55,66,82,86,68,86,72,80,72,82,70,58,65,72,59,50,52,51,46,50,52,53,52,49,53,56,56,71,65,40,65,75,80,90,80,79,72,47,77,48,70,48,78,48,81,88,65,84,93,76,67,100,73,74,56,70,52,78,47,67,38,70,49,75,70,50,54,53,48,50,29,52,47,38,42,45,70,63,60,34,43,82,73,80,49,63,58,91,77,79,81,53,83,68,54,78,61,91,52,96,68,92,81,91,62,90,65,58,77,70,57,57,52,49,52,54,49,50,50,54,48,52,58,50,53,44,38,78,73,67,76,51,86,57,62,71,50,62,73,50,47,86,126

Sequence (413 aa):
MRLRFAGAFAAIRPPGHHASQKSACGFCFFNNVAICAKKARQMGV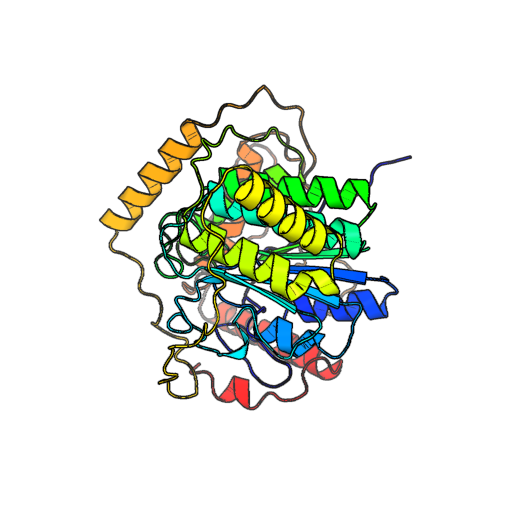KRVLIVDWDVHAGQGTQYCIDDDENIRLISMHRYEYGKFWPQLPESAVKHSYANTLNVTLNRTGLGDAEYVAFMKHIVVPVIADFLPSLILVSCGFDASYGDPEGRMKVTPGAYQWMTHILVMQSIKLNARLCLLLEGGYFVETLPVSVEFCLKGLLGHPLPYIPLKFCDELFLNSVHTVAVHYGAQFPSLQLLADVTGMIRQLKGIKEIKLIEAEYEGIREFSIPYPTRGVYRRAPKNVVDGYYEEVTWIIQSYYYETEEPRKLVLYFDEKTIQDETSESVVITVDKMASMELVKQFLQRHVCEASLGVVEDISIKKSEFSTDHSLKKKKMTVDVYRATTANICIALLKIFDEGFANDLEHILLFDC

Secondary structure (DSSP, 8-state):
-------EEE--SS--TT-BTTB-BTTBSS-HHHHHHHHHHHTT-S-EEEEE-SSS--HHHHHHTTT-TTEEEEEEEE-TTTTSTT--GGGSSS-S-TTEEEEEE-SS--BHHHHHHHIIIIIHHHHHHH--SEEEEEE--TTBTT-TTT--BB-HHHHHHHHHHHHHHHHHHT-EEEEEE-----TTTHHHHHHHHHHHHHTPPPP---PPPPPHHHHHHHHHHHHHHTTT-HHHHHHHHHHHHHHHHTTPPPP-------------PSSPP-SS-SPPPPHHHHHHHHHHHHHHHHT---PPPPPB---EE---S-SS-S---EE---B-SHHHHHHHHHHHIIIIISGGGT--------GGGGSS---PPP-PPPHHHHHHHHHHHHHHHHHHHHTTS----HHHHTS--

Foldseek 3Di:
DDPPFQEAEALDDDFALQAAQAFDDDRHDHRPQLVVQVVVVVVPFQAEEEEEEAQAQSVRSLRSCLPPLRYAYEHEHEQLLLAAPPSDQCLDCDHDRPRYGHQYDNDAAAELQLLLCCLVLPVLLCCVQSLGQEYEYADACCLDQLRPRSNYHYALLSLLSSLLSVSVSCVVSVHYYYYYYHHDQLLLCVLVSVLSSVCSSQVFDRFDDPHDDGDLVSVLSLLLSLVSCCVVGVSSVVVNVVVQVVCVVVVHDDRDHDPRRHPHDNDDDPPDAPPPPDDDDPPVSSVVSSVVSVVVVVNTDGDDDAWTWDWDFDQPDQDDDPDGDTDGDTRRDPLVSVVSSVVCSQVPVCVVVLQDDDQPPDPCCVPDPSDRDGDGDDPVVSVVVVVSVVVSVVVCVVVPSHDYCVNVVRHPD

Mean predicted aligned error: 10.16 Å